Protein 6JUF (pdb70)

InterPro domains:
  IPR025248 Domain of unknown function DUF4007 [PF13182] (14-318)

Secondary structure (DSSP, 8-state):
--HHHHHB-S--STTTTPPP-HHHHHHHHHHHTT-TTTTTSTTHHHHHTS-GGGHHHHHHHHHHTTSEEEEE-S-SS---EEEEE-HHHHHHHSTTSS-TT--BHHHHHHHHHHHH--BTTB-BS-HHHHIIIII-S-SEEEHHHHHHHHHHHHHHH-SS---HHHHHHHHHHHHHHHS-GGG------PBP-GGGGG--EEEES-SS--EEEE--S--TTS-HHHHHHHHHHHHHTT-SSSEEEEHHHHHHSTTSHHHHHT--HHHHHHHHHHHHHH-TTEEEEESSS-EEEEESS-HHHHHHHHHHHHTT-GGGSTTPPPHHHHHHH-THHHHHHHHHHHH-/-HHHHHB-S--STTTTPPP-HHHHHHHHHHHTT-TTTTTSTTHHHHHTS-HHHHHHHHHHHHHTTSEEEEE--TTTTT-EEEEE-HHHHHHHSTTSS-TT--BHHHHHHHHHHHH--BTTB-BS-HHHHIIIII-S-SEEEHHHHHHHHHHHHHHH-TT---HHHHHHHHHHHHHHHS-GGGS----PBP-GGGGG--EEE----SEEEE--S--TTS-HHHHHHHHHHHHTTT-SSSEEEEHHHHHHSTTSHHHHHT--HHHHHHHHHHHHTT-TTEEEEEETTEEEEEESS-HHHHHHHHHHHHTT-GGGSTTPPPHHHHHHH-THHHHHHHHHHHT-

Structure (mmCIF, N/CA/C/O backbone):
data_6JUF
#
_entry.id   6JUF
#
_cell.length_a   57.398
_cell.length_b   81.637
_cell.length_c   148.004
_cell.angle_alpha   90.000
_cell.angle_beta   90.000
_cell.angle_gamma   90.000
#
_symmetry.space_group_name_H-M   'P 21 21 21'
#
loop_
_entity.id
_entity.type
_entity.pdbx_description
1 polymer 'SspB protein'
2 water water
#
loop_
_atom_site.group_PDB
_atom_site.id
_atom_site.type_symbol
_atom_site.label_atom_id
_atom_site.label_alt_id
_atom_site.label_comp_id
_atom_site.label_asym_id
_atom_site.label_entity_id
_atom_site.label_seq_id
_atom_site.pdbx_PDB_ins_code
_atom_site.Cartn_x
_atom_site.Cartn_y
_atom_site.Cartn_z
_atom_site.occupancy
_atom_site.B_iso_or_equiv
_atom_site.auth_seq_id
_atom_site.auth_comp_id
_atom_site.auth_asym_id
_atom_site.auth_atom_id
_atom_site.pdbx_PDB_model_num
ATOM 1 N N . SER A 1 4 ? -16.565 -8.101 -33.931 1.00 59.09 4 SER B N 1
ATOM 2 C CA . SER A 1 4 ? -17.235 -6.808 -34.278 1.00 39.48 4 SER B CA 1
ATOM 3 C C . SER A 1 4 ? -16.988 -5.846 -33.132 1.00 32.32 4 SER B C 1
ATOM 4 O O . SER A 1 4 ? -17.819 -5.698 -32.226 1.00 30.59 4 SER B O 1
ATOM 7 N N . ARG A 1 5 ? -15.833 -5.192 -33.198 1.00 31.93 5 ARG B N 1
ATOM 8 C CA . ARG A 1 5 ? -15.268 -4.456 -32.079 1.00 26.57 5 ARG B CA 1
ATOM 9 C C . ARG A 1 5 ? -16.224 -3.311 -31.705 1.00 22.38 5 ARG B C 1
ATOM 10 O O . ARG A 1 5 ? -16.487 -3.098 -30.530 1.00 24.15 5 ARG B O 1
ATOM 18 N N . LEU A 1 6 ? -16.801 -2.648 -32.700 1.00 20.73 6 LEU B N 1
ATOM 19 C CA . LEU A 1 6 ? -17.561 -1.440 -32.387 1.00 18.34 6 LEU B CA 1
ATOM 20 C C . LEU A 1 6 ? -18.852 -1.787 -31.646 1.00 19.75 6 LEU B C 1
ATOM 21 O O . LEU A 1 6 ? -19.197 -1.130 -30.635 1.00 16.96 6 LEU B O 1
ATOM 26 N N . ALA A 1 7 ? -19.563 -2.829 -32.123 1.00 21.58 7 ALA B N 1
ATOM 27 C CA . ALA A 1 7 ? -20.820 -3.219 -31.512 1.00 23.97 7 ALA B CA 1
ATOM 28 C C . ALA A 1 7 ? -20.608 -3.642 -30.059 1.00 23.88 7 ALA B C 1
ATOM 29 O O . ALA A 1 7 ? -21.426 -3.385 -29.181 1.00 24.65 7 ALA B O 1
ATOM 31 N N . GLU A 1 8 ? -19.505 -4.323 -29.823 1.00 21.98 8 GLU B N 1
ATOM 32 C CA . GLU A 1 8 ? -19.117 -4.779 -28.496 1.00 21.43 8 GLU B CA 1
ATOM 33 C C . GLU A 1 8 ? -18.875 -3.568 -27.559 1.00 20.24 8 GLU B C 1
ATOM 34 O O . GLU A 1 8 ? -19.216 -3.583 -26.364 1.00 21.27 8 GLU B O 1
ATOM 40 N N . ALA A 1 9 ? -18.317 -2.513 -28.129 1.00 18.57 9 ALA B N 1
ATOM 41 C CA . ALA A 1 9 ? -17.846 -1.407 -27.339 1.00 15.31 9 ALA B CA 1
ATOM 42 C C . ALA A 1 9 ? -18.936 -0.349 -27.080 1.00 11.93 9 ALA B C 1
ATOM 43 O O . ALA A 1 9 ? -18.912 0.293 -26.052 1.00 14.67 9 ALA B O 1
ATOM 45 N N . ALA A 1 10 ? -19.834 -0.131 -28.045 1.00 12.28 10 ALA B N 1
ATOM 46 C CA . ALA A 1 10 ? -20.670 1.104 -28.073 1.00 13.06 10 ALA B CA 1
ATOM 47 C C . ALA A 1 10 ? -22.104 0.821 -28.502 1.00 13.66 10 ALA B C 1
ATOM 48 O O . ALA A 1 10 ? -22.356 -0.126 -29.223 1.00 14.98 10 ALA B O 1
ATOM 50 N N . HIS A 1 11 ? -23.010 1.646 -28.006 1.00 12.38 11 HIS B N 1
ATOM 51 C CA . HIS A 1 11 ? -24.402 1.772 -28.482 1.00 14.41 11 HIS B CA 1
ATOM 52 C C . HIS A 1 11 ? -24.436 2.424 -29.806 1.00 13.67 11 HIS B C 1
ATOM 53 O O . HIS A 1 11 ? -23.526 3.221 -30.129 1.00 15.17 11 HIS B O 1
ATOM 60 N N . SER A 1 12 ? -25.499 2.173 -30.570 1.00 12.21 12 SER B N 1
ATOM 61 C CA . SER A 1 12 ? -25.708 2.805 -31.852 1.00 12.87 12 SER B CA 1
ATOM 62 C C . SER A 1 12 ? -26.275 4.224 -31.634 1.00 15.98 12 SER B C 1
ATOM 63 O O . SER A 1 12 ? -27.483 4.431 -31.691 1.00 21.87 12 SER B O 1
ATOM 66 N N . SER A 1 13 ? -25.408 5.193 -31.375 1.00 12.03 13 SER B N 1
ATOM 67 C CA . SER A 1 13 ? -25.843 6.546 -31.045 1.00 8.42 13 SER B CA 1
ATOM 68 C C . SER A 1 13 ? -25.013 7.505 -31.902 1.00 9.67 13 SER B C 1
ATOM 69 O O . SER A 1 13 ? -23.816 7.560 -31.761 1.00 11.32 13 SER B O 1
ATOM 72 N N . PHE A 1 14 ? -25.665 8.215 -32.810 1.00 9.42 14 PHE B N 1
ATOM 73 C CA . PHE A 1 14 ? -24.976 9.143 -33.737 1.00 9.51 14 PHE B CA 1
ATOM 74 C C . PHE A 1 14 ? -25.722 10.470 -33.784 1.00 8.62 14 PHE B C 1
ATOM 75 O O . PHE A 1 14 ? -26.988 10.475 -33.894 1.00 10.18 14 PHE B O 1
ATOM 83 N N . ALA A 1 15 ? -24.984 11.569 -33.736 1.00 11.35 15 ALA B N 1
ATOM 84 C CA . ALA A 1 15 ? -25.515 12.945 -33.872 1.00 9.56 15 ALA B CA 1
ATOM 85 C C . ALA A 1 15 ? -26.575 13.333 -32.824 1.00 10.14 15 ALA B C 1
ATOM 86 O O . ALA A 1 15 ? -27.287 14.284 -33.026 1.00 10.59 15 ALA B O 1
ATOM 88 N N . ARG A 1 16 ? -26.628 12.625 -31.691 1.00 10.09 16 ARG B N 1
ATOM 89 C CA . ARG A 1 16 ? -27.575 12.956 -30.634 1.00 10.51 16 ARG B CA 1
ATOM 90 C C . ARG A 1 16 ? -27.146 14.206 -29.855 1.00 10.15 16 ARG B C 1
ATOM 91 O O . ARG A 1 16 ? -27.937 14.786 -29.112 1.00 11.25 16 ARG B O 1
ATOM 99 N N . HIS A 1 17 ? -25.885 14.642 -30.004 1.00 9.24 17 HIS B N 1
ATOM 100 C CA . HIS A 1 17 ? -25.430 15.976 -29.537 1.00 10.94 17 HIS B CA 1
ATOM 101 C C . HIS A 1 17 ? -25.981 17.147 -30.352 1.00 9.76 17 HIS B C 1
ATOM 102 O O . HIS A 1 17 ? -25.755 18.294 -30.046 1.00 9.83 17 HIS B O 1
ATOM 109 N N . GLU A 1 18 ? -26.753 16.817 -31.412 1.00 8.99 18 GLU B N 1
ATOM 110 C CA . GLU A 1 18 ? -27.435 17.879 -32.207 1.00 9.03 18 GLU B CA 1
ATOM 111 C C . GLU A 1 18 ? -26.459 18.878 -32.809 1.00 11.11 18 GLU B C 1
ATOM 112 O O . GLU A 1 18 ? -26.845 20.009 -33.113 1.00 11.56 18 GLU B O 1
ATOM 118 N N . THR A 1 19 ? -25.229 18.423 -33.056 1.00 9.35 19 THR B N 1
ATOM 119 C CA . THR A 1 19 ? -24.104 19.198 -33.616 1.00 10.31 19 THR B CA 1
ATOM 120 C C . THR A 1 19 ? -23.401 20.141 -32.635 1.00 9.03 19 THR B C 1
ATOM 121 O O . THR A 1 19 ? -22.498 20.873 -33.024 1.00 14.22 19 THR B O 1
ATOM 125 N N . PHE A 1 20 ? -23.768 20.038 -31.361 1.00 9.28 20 PHE B N 1
ATOM 126 C CA . PHE A 1 20 ? -23.094 20.811 -30.287 1.00 9.25 20 PHE B CA 1
ATOM 127 C C . PHE A 1 20 ? -22.009 20.019 -29.588 1.00 8.74 20 PHE B C 1
ATOM 128 O O . PHE A 1 20 ? -22.292 18.924 -29.051 1.00 8.34 20 PHE B O 1
ATOM 136 N N . ALA A 1 21 ? -20.820 20.590 -29.475 1.00 6.06 21 ALA B N 1
ATOM 137 C CA . ALA A 1 21 ? -19.746 20.002 -28.641 1.00 6.72 21 ALA B CA 1
ATOM 138 C C . ALA A 1 21 ? -20.089 20.291 -27.144 1.00 7.28 21 ALA B C 1
ATOM 139 O O . ALA A 1 21 ? -20.941 21.165 -26.849 1.00 8.78 21 ALA B O 1
ATOM 141 N N . PRO A 1 22 ? -19.434 19.578 -26.215 1.00 7.12 22 PRO B N 1
ATOM 142 C CA . PRO A 1 22 ? -19.707 19.812 -24.800 1.00 9.14 22 PRO B CA 1
ATOM 143 C C . PRO A 1 22 ? -19.446 21.238 -24.332 1.00 8.39 22 PRO B C 1
ATOM 144 O O . PRO A 1 22 ? -18.506 21.907 -24.863 1.00 9.66 22 PRO B O 1
ATOM 148 N N . ARG A 1 23 ? -20.245 21.710 -23.370 1.00 8.04 23 ARG B N 1
ATOM 149 C CA . ARG A 1 23 ? -20.011 22.968 -22.659 1.00 8.15 23 ARG B CA 1
ATOM 150 C C . ARG A 1 23 ? -19.937 22.699 -21.182 1.00 7.83 23 ARG B C 1
ATOM 151 O O . ARG A 1 23 ? -20.730 21.883 -20.700 1.00 9.63 23 ARG B O 1
ATOM 159 N N . PHE A 1 24 ? -19.086 23.426 -20.457 1.00 9.98 24 PHE B N 1
ATOM 160 C CA . PHE A 1 24 ? -19.054 23.243 -19.006 1.00 10.07 24 PHE B CA 1
ATOM 161 C C . PHE A 1 24 ? -20.431 23.548 -18.382 1.00 9.36 24 PHE B C 1
ATOM 162 O O . PHE A 1 24 ? -20.941 22.733 -17.580 1.00 10.06 24 PHE B O 1
ATOM 170 N N . GLY A 1 25 ? -21.066 24.662 -18.783 1.00 10.97 25 GLY B N 1
ATOM 171 C CA . GLY A 1 25 ? -22.343 25.064 -18.100 1.00 9.82 25 GLY B CA 1
ATOM 172 C C . GLY A 1 25 ? -23.425 23.991 -18.267 1.00 10.87 25 GLY B C 1
ATOM 173 O O . GLY A 1 25 ? -24.237 23.729 -17.389 1.00 11.77 25 GLY B O 1
ATOM 174 N N . TRP A 1 26 ? -23.378 23.292 -19.391 1.00 10.75 26 TRP B N 1
ATOM 175 C CA . TRP A 1 26 ? -24.295 22.165 -19.607 1.00 10.08 26 TRP B CA 1
ATOM 176 C C . TRP A 1 26 ? -24.067 21.035 -18.675 1.00 11.48 26 TRP B C 1
ATOM 177 O O . TRP A 1 26 ? -25.049 20.427 -18.199 1.00 13.14 26 TRP B O 1
ATOM 188 N N . LEU A 1 27 ? -22.792 20.649 -18.442 1.00 11.40 27 LEU B N 1
ATOM 189 C CA . LEU A 1 27 ? -22.509 19.550 -17.533 1.00 13.31 27 LEU B CA 1
ATOM 190 C C . LEU A 1 27 ? -22.963 19.870 -16.103 1.00 10.97 27 LEU B C 1
ATOM 191 O O . LEU A 1 27 ? -23.586 19.022 -15.435 1.00 10.24 27 LEU B O 1
ATOM 196 N N . HIS A 1 28 ? -22.645 21.100 -15.695 1.00 10.93 28 HIS B N 1
ATOM 197 C CA . HIS A 1 28 ? -22.976 21.659 -14.345 1.00 11.75 28 HIS B CA 1
ATOM 198 C C . HIS A 1 28 ? -24.460 21.706 -14.089 1.00 14.26 28 HIS B C 1
ATOM 199 O O . HIS A 1 28 ? -24.980 21.078 -13.136 1.00 13.03 28 HIS B O 1
ATOM 206 N N . LYS A 1 29 ? -25.161 22.368 -14.995 1.00 11.62 29 LYS B N 1
ATOM 207 C CA . LYS A 1 29 ? -26.633 22.519 -14.874 1.00 13.93 29 LYS B CA 1
ATOM 208 C C . LYS A 1 29 ? -27.392 21.204 -14.992 1.00 14.35 29 LYS B C 1
ATOM 209 O O . LYS A 1 29 ? -28.389 20.976 -14.249 1.00 14.80 29 LYS B O 1
ATOM 215 N N . ALA A 1 30 ? -26.940 20.295 -15.871 1.00 15.56 30 ALA B N 1
ATOM 216 C CA . ALA A 1 30 ? -27.573 18.971 -15.898 1.00 14.31 30 ALA B CA 1
ATOM 217 C C . ALA A 1 30 ? -27.486 18.263 -14.574 1.00 15.35 30 ALA B C 1
ATOM 218 O O . ALA A 1 30 ? -28.502 17.702 -14.124 1.00 16.11 30 ALA B O 1
ATOM 220 N N . TYR A 1 31 ? -26.298 18.260 -13.922 1.00 15.19 31 TYR B N 1
ATOM 221 C CA . TYR A 1 31 ? -26.161 17.533 -12.689 1.00 15.79 31 TYR B CA 1
ATOM 222 C C . TYR A 1 31 ? -27.070 18.140 -11.651 1.00 15.13 31 TYR B C 1
ATOM 223 O O . TYR A 1 31 ? -27.761 17.418 -10.911 1.00 15.17 31 TYR B O 1
ATOM 232 N N . MET A 1 32 ? -27.040 19.474 -11.574 1.00 14.33 32 MET B N 1
ATOM 233 C CA . MET A 1 32 ? -27.734 20.216 -10.518 1.00 16.88 32 MET B CA 1
ATOM 234 C C . MET A 1 32 ? -29.249 19.976 -10.574 1.00 18.95 32 MET B C 1
ATOM 235 O O . MET A 1 32 ? -29.929 19.779 -9.543 1.00 20.41 32 MET B O 1
ATOM 240 N N . GLN A 1 33 ? -29.746 19.904 -11.785 1.00 14.76 33 GLN B N 1
ATOM 241 C CA . GLN A 1 33 ? -31.186 19.626 -11.964 1.00 17.71 33 GLN B CA 1
ATOM 242 C C . GLN A 1 33 ? -31.633 18.189 -11.872 1.00 18.03 33 GLN B C 1
ATOM 243 O O . GLN A 1 33 ? -32.694 17.901 -11.273 1.00 22.48 33 GLN B O 1
ATOM 249 N N . VAL A 1 34 ? -30.841 17.275 -12.441 1.00 15.95 34 VAL B N 1
ATOM 250 C CA . VAL A 1 34 ? -31.245 15.875 -12.460 1.00 13.04 34 VAL B CA 1
ATOM 251 C C . VAL A 1 34 ? -31.186 15.237 -11.065 1.00 15.43 34 VAL B C 1
ATOM 252 O O . VAL A 1 34 ? -31.839 14.225 -10.798 1.00 16.09 34 VAL B O 1
ATOM 256 N N . GLN A 1 35 ? -30.399 15.786 -10.161 1.00 15.89 35 GLN B N 1
ATOM 257 C CA . GLN A 1 35 ? -30.237 15.155 -8.844 1.00 17.60 35 GLN B CA 1
ATOM 258 C C . GLN A 1 35 ? -31.592 14.965 -8.126 1.00 18.12 35 GLN B C 1
ATOM 259 O O . GLN A 1 35 ? -31.857 13.911 -7.533 1.00 18.10 35 GLN B O 1
ATOM 265 N N . SER A 1 36 ? -32.451 15.987 -8.209 1.00 16.62 36 SER B N 1
ATOM 266 C CA . SER A 1 36 ? -33.787 15.916 -7.578 1.00 21.13 36 SER B CA 1
ATOM 267 C C . SER A 1 36 ? -34.941 15.680 -8.569 1.00 18.47 36 SER B C 1
ATOM 268 O O . SER A 1 36 ? -36.076 15.408 -8.143 1.00 24.33 36 SER B O 1
ATOM 271 N N . ASN A 1 37 ? -34.664 15.775 -9.875 1.00 15.56 37 ASN B N 1
ATOM 272 C CA . ASN A 1 37 ? -35.716 15.728 -10.858 1.00 15.43 37 ASN B CA 1
ATOM 273 C C . ASN A 1 37 ? -35.386 14.837 -12.065 1.00 14.62 37 ASN B C 1
ATOM 274 O O . ASN A 1 37 ? -34.686 15.274 -12.998 1.00 13.82 37 ASN B O 1
ATOM 279 N N . PRO A 1 38 ? -35.845 13.565 -12.043 1.00 14.60 38 PRO B N 1
ATOM 280 C CA . PRO A 1 38 ? -35.523 12.623 -13.158 1.00 14.32 38 PRO B CA 1
ATOM 281 C C . PRO A 1 38 ? -36.160 13.078 -14.490 1.00 13.50 38 PRO B C 1
ATOM 282 O O . PRO A 1 38 ? -35.832 12.574 -15.555 1.00 17.70 38 PRO B O 1
ATOM 286 N N . GLU A 1 39 ? -37.114 13.996 -14.402 1.00 15.93 39 GLU B N 1
ATOM 287 C CA . GLU A 1 39 ? -37.799 14.546 -15.567 1.00 15.70 39 GLU B CA 1
ATOM 288 C C . GLU A 1 39 ? -37.213 15.859 -16.067 1.00 14.51 39 GLU B C 1
ATOM 289 O O . GLU A 1 39 ? -37.835 16.530 -16.910 1.00 15.31 39 GLU B O 1
ATOM 295 N N . ALA A 1 40 ? -36.067 16.292 -15.529 1.00 14.63 40 ALA B N 1
ATOM 296 C CA . ALA A 1 40 ? -35.449 17.559 -15.884 1.00 16.89 40 ALA B CA 1
ATOM 297 C C . ALA A 1 40 ? -35.323 17.804 -17.407 1.00 15.55 40 ALA B C 1
ATOM 298 O O . ALA A 1 40 ? -35.466 18.942 -17.873 1.00 18.34 40 ALA B O 1
ATOM 300 N N . PHE A 1 41 ? -35.029 16.779 -18.197 1.00 15.59 41 PHE B N 1
ATOM 301 C CA . PHE A 1 41 ? -34.802 17.019 -19.639 1.00 13.70 41 PHE B CA 1
ATOM 302 C C . PHE A 1 41 ? -36.094 16.808 -20.433 1.00 17.11 41 PHE B C 1
ATOM 303 O O . PHE A 1 41 ? -36.190 17.231 -21.561 1.00 17.12 41 PHE B O 1
ATOM 311 N N . LEU A 1 42 ? -37.083 16.140 -19.843 1.00 17.12 42 LEU B N 1
ATOM 312 C CA . LEU A 1 42 ? -38.316 15.808 -20.563 1.00 17.89 42 LEU B CA 1
ATOM 313 C C . LEU A 1 42 ? -39.403 16.883 -20.329 1.00 19.65 42 LEU B C 1
ATOM 314 O O . LEU A 1 42 ? -40.408 16.934 -21.056 1.00 23.04 42 LEU B O 1
ATOM 319 N N . ALA A 1 43 ? -39.238 17.704 -19.300 1.00 17.64 43 ALA B N 1
ATOM 320 C CA . ALA A 1 43 ? -40.307 18.628 -18.865 1.00 18.13 43 ALA B CA 1
ATOM 321 C C . ALA A 1 43 ? -40.681 19.625 -19.971 1.00 22.17 43 ALA B C 1
ATOM 322 O O . ALA A 1 43 ? -39.841 20.005 -20.797 1.00 17.30 43 ALA B O 1
ATOM 324 N N . ASP A 1 44 ? -41.956 20.001 -20.014 1.00 25.99 44 ASP B N 1
ATOM 325 C CA . ASP A 1 44 ? -42.445 21.052 -20.925 1.00 26.87 44 ASP B CA 1
ATOM 326 C C . ASP A 1 44 ? -41.607 22.322 -20.941 1.00 26.73 44 ASP B C 1
ATOM 327 O O . ASP A 1 44 ? -41.356 22.868 -22.020 1.00 34.45 44 ASP B O 1
ATOM 332 N N . ASP A 1 45 ? -41.167 22.800 -19.787 1.00 22.31 45 ASP B N 1
ATOM 333 C CA . ASP A 1 45 ? -40.371 24.014 -19.794 1.00 22.89 45 ASP B CA 1
ATOM 334 C C . ASP A 1 45 ? -38.938 23.732 -19.350 1.00 20.01 45 ASP B C 1
ATOM 335 O O . ASP A 1 45 ? -38.318 24.541 -18.649 1.00 21.82 45 ASP B O 1
ATOM 340 N N . ALA A 1 46 ? -38.403 22.611 -19.841 1.00 18.64 46 ALA B N 1
ATOM 341 C CA . ALA A 1 46 ? -37.007 22.284 -19.671 1.00 16.65 46 ALA B CA 1
ATOM 342 C C . ALA A 1 46 ? -36.094 23.381 -20.253 1.00 17.08 46 ALA B C 1
ATOM 343 O O . ALA A 1 46 ? -35.099 23.764 -19.638 1.00 17.92 46 ALA B O 1
ATOM 345 N N . PRO A 1 47 ? -36.414 23.883 -21.445 1.00 15.61 47 PRO B N 1
ATOM 346 C CA . PRO A 1 47 ? -35.570 24.961 -21.973 1.00 17.20 47 PRO B CA 1
ATOM 347 C C . PRO A 1 47 ? -35.411 26.146 -21.010 1.00 19.47 47 PRO B C 1
ATOM 348 O O . PRO A 1 47 ? -34.257 26.580 -20.751 1.00 19.61 47 PRO B O 1
ATOM 352 N N . VAL A 1 48 ? -36.515 26.661 -20.452 1.00 19.94 48 VAL B N 1
ATOM 353 C CA . VAL A 1 48 ? -36.402 27.781 -19.519 1.00 23.39 48 VAL B CA 1
ATOM 354 C C . VAL A 1 48 ? -35.737 27.363 -18.205 1.00 20.63 48 VAL B C 1
ATOM 355 O O . VAL A 1 48 ? -34.910 28.120 -17.671 1.00 27.85 48 VAL B O 1
ATOM 359 N N . GLN A 1 49 ? -36.067 26.184 -17.693 1.00 21.90 49 GLN B N 1
ATOM 360 C CA . GLN A 1 49 ? -35.517 25.740 -16.409 1.00 23.33 49 GLN B CA 1
ATOM 361 C C . GLN A 1 49 ? -33.999 25.537 -16.503 1.00 22.70 49 GLN B C 1
ATOM 362 O O . GLN A 1 49 ? -33.267 25.770 -15.554 1.00 22.40 49 GLN B O 1
ATOM 368 N N . LEU A 1 50 ? -33.547 25.024 -17.638 1.00 20.76 50 LEU B N 1
ATOM 369 C CA . LEU A 1 50 ? -32.145 24.708 -17.787 1.00 17.94 50 LEU B CA 1
ATOM 370 C C . LEU A 1 50 ? -31.411 25.903 -18.380 1.00 23.63 50 LEU B C 1
ATOM 371 O O . LEU A 1 50 ? -30.152 25.946 -18.369 1.00 24.09 50 LEU B O 1
ATOM 376 N N . GLY A 1 51 ? -32.186 26.851 -18.921 1.00 19.69 51 GLY B N 1
ATOM 377 C CA . GLY A 1 51 ? -31.648 28.071 -19.496 1.00 20.20 51 GLY B CA 1
ATOM 378 C C . GLY A 1 51 ? -30.936 27.828 -20.796 1.00 20.96 51 GLY B C 1
ATOM 379 O O . GLY A 1 51 ? -29.807 28.280 -20.972 1.00 30.29 51 GLY B O 1
ATOM 380 N N . VAL A 1 52 ? -31.591 27.122 -21.717 1.00 20.63 52 VAL B N 1
ATOM 381 C CA . VAL A 1 52 ? -31.023 26.828 -23.032 1.00 18.61 52 VAL B CA 1
ATOM 382 C C . VAL A 1 52 ? -32.181 26.655 -24.057 1.00 22.82 52 VAL B C 1
ATOM 383 O O . VAL A 1 52 ? -33.328 26.527 -23.663 1.00 26.68 52 VAL B O 1
ATOM 387 N N . GLY A 1 53 ? -31.907 26.657 -25.363 1.00 20.88 53 GLY B N 1
ATOM 388 C CA . GLY A 1 53 ? -32.948 26.350 -26.382 1.00 24.64 53 GLY B CA 1
ATOM 389 C C . GLY A 1 53 ? -33.287 24.863 -26.534 1.00 23.08 53 GLY B C 1
ATOM 390 O O . GLY A 1 53 ? -32.590 24.019 -25.948 1.00 16.76 53 GLY B O 1
ATOM 391 N N . LYS A 1 54 ? -34.320 24.519 -27.331 1.00 24.03 54 LYS B N 1
ATOM 392 C CA . LYS A 1 54 ? -34.902 23.134 -27.323 1.00 23.98 54 LYS B CA 1
ATOM 393 C C . LYS A 1 54 ? -33.929 22.049 -27.743 1.00 22.67 54 LYS B C 1
ATOM 394 O O . LYS A 1 54 ? -33.843 21.000 -27.092 1.00 24.79 54 LYS B O 1
ATOM 400 N N . ASN A 1 55 ? -33.145 22.307 -28.787 1.00 23.60 55 ASN B N 1
ATOM 401 C CA . ASN A 1 55 ? -32.181 21.323 -29.229 1.00 20.85 55 ASN B CA 1
ATOM 402 C C . ASN A 1 55 ? -31.042 21.200 -28.258 1.00 21.05 55 ASN B C 1
ATOM 403 O O . ASN A 1 55 ? -30.401 20.145 -28.215 1.00 16.05 55 ASN B O 1
ATOM 408 N N . MET A 1 56 ? -30.759 22.271 -27.518 1.00 17.84 56 MET B N 1
ATOM 409 C CA . MET A 1 56 ? -29.727 22.189 -26.545 1.00 15.09 56 MET B CA 1
ATOM 410 C C . MET A 1 56 ? -30.144 21.323 -25.384 1.00 11.84 56 MET B C 1
ATOM 411 O O . MET A 1 56 ? -29.275 20.769 -24.737 1.00 12.72 56 MET B O 1
ATOM 416 N N . VAL A 1 57 ? -31.439 21.251 -25.067 1.00 11.65 57 VAL B N 1
ATOM 417 C CA . VAL A 1 57 ? -31.847 20.373 -23.967 1.00 12.48 57 VAL B CA 1
ATOM 418 C C . VAL A 1 57 ? -31.484 18.925 -24.331 1.00 10.59 57 VAL B C 1
ATOM 419 O O . VAL A 1 57 ? -31.000 18.152 -23.544 1.00 10.88 57 VAL B O 1
ATOM 423 N N . TYR A 1 58 ? -31.779 18.574 -25.578 1.00 11.63 58 TYR B N 1
ATOM 424 C CA . TYR A 1 58 ? -31.397 17.305 -26.091 1.00 12.44 58 TYR B CA 1
ATOM 425 C C . TYR A 1 58 ? -29.904 16.984 -26.036 1.00 12.81 58 TYR B C 1
ATOM 426 O O . TYR A 1 58 ? -29.488 15.888 -25.651 1.00 11.92 58 TYR B O 1
ATOM 435 N N . ALA A 1 59 ? -29.117 17.978 -26.425 1.00 12.02 59 ALA B N 1
ATOM 436 C CA . ALA A 1 59 ? -27.672 17.804 -26.461 1.00 10.18 59 ALA B CA 1
ATOM 437 C C . ALA A 1 59 ? -27.127 17.685 -25.039 1.00 10.36 59 ALA B C 1
ATOM 438 O O . ALA A 1 59 ? -26.271 16.852 -24.772 1.00 10.86 59 ALA B O 1
ATOM 440 N N . MET A 1 60 ? -27.678 18.494 -24.111 1.00 11.94 60 MET B N 1
ATOM 441 C CA . MET A 1 60 ? -27.308 18.469 -22.698 1.00 11.56 60 MET B CA 1
ATOM 442 C C . MET A 1 60 ? -27.580 17.077 -22.108 1.00 11.24 60 MET B C 1
ATOM 443 O O . MET A 1 60 ? -26.772 16.523 -21.384 1.00 11.71 60 MET B O 1
ATOM 448 N N . ARG A 1 61 ? -28.753 16.531 -22.420 1.00 9.93 61 ARG B N 1
ATOM 449 C CA . ARG A 1 61 ? -29.170 15.209 -21.952 1.00 10.99 61 ARG B CA 1
ATOM 450 C C . ARG A 1 61 ? -28.237 14.105 -22.499 1.00 10.63 61 ARG B C 1
ATOM 451 O O . ARG A 1 61 ? -27.800 13.187 -21.766 1.00 9.74 61 ARG B O 1
ATOM 459 N N . TYR A 1 62 ? -27.901 14.247 -23.778 1.00 9.58 62 TYR B N 1
ATOM 460 C CA . TYR A 1 62 ? -26.988 13.304 -24.429 1.00 9.17 62 TYR B CA 1
ATOM 461 C C . TYR A 1 62 ? -25.591 13.363 -23.785 1.00 8.06 62 TYR B C 1
ATOM 462 O O . TYR A 1 62 ? -25.058 12.296 -23.436 1.00 9.97 62 TYR B O 1
ATOM 471 N N . TRP A 1 63 ? -24.987 14.572 -23.681 1.00 8.48 63 TRP B N 1
ATOM 472 C CA . TRP A 1 63 ? -23.689 14.692 -23.085 1.00 8.40 63 TRP B CA 1
ATOM 473 C C . TRP A 1 63 ? -23.618 14.165 -21.688 1.00 8.25 63 TRP B C 1
ATOM 474 O O . TRP A 1 63 ? -22.629 13.528 -21.341 1.00 9.28 63 TRP B O 1
ATOM 485 N N . SER A 1 64 ? -24.676 14.335 -20.882 1.00 9.45 64 SER B N 1
ATOM 486 C CA . SER A 1 64 ? -24.563 13.756 -19.550 1.00 11.42 64 SER B CA 1
ATOM 487 C C . SER A 1 64 ? -24.590 12.240 -19.572 1.00 10.86 64 SER B C 1
ATOM 488 O O . SER A 1 64 ? -23.857 11.612 -18.819 1.00 12.41 64 SER B O 1
ATOM 491 N N . ARG A 1 65 ? -25.384 11.648 -20.483 1.00 10.23 65 ARG B N 1
ATOM 492 C CA . ARG A 1 65 ? -25.385 10.182 -20.641 1.00 10.96 65 ARG B CA 1
ATOM 493 C C . ARG A 1 65 ? -24.040 9.673 -21.192 1.00 8.88 65 ARG B C 1
ATOM 494 O O . ARG A 1 65 ? -23.416 8.732 -20.632 1.00 10.60 65 ARG B O 1
ATOM 502 N N . ALA A 1 66 ? -23.521 10.394 -22.194 1.00 9.13 66 ALA B N 1
ATOM 503 C CA . ALA A 1 66 ? -22.242 10.008 -22.850 1.00 9.60 66 ALA B CA 1
ATOM 504 C C . ALA A 1 66 ? -20.996 10.077 -21.927 1.00 7.85 66 ALA B C 1
ATOM 505 O O . ALA A 1 66 ? -20.128 9.218 -21.993 1.00 7.33 66 ALA B O 1
ATOM 507 N N . PHE A 1 67 ? -20.955 11.076 -21.065 1.00 8.19 67 PHE B N 1
ATOM 508 C CA . PHE A 1 67 ? -19.860 11.226 -20.093 1.00 7.97 67 PHE B CA 1
ATOM 509 C C . PHE A 1 67 ? -20.079 10.355 -18.846 1.00 8.13 67 PHE B C 1
ATOM 510 O O . PHE A 1 67 ? -19.321 10.429 -17.916 1.00 8.76 67 PHE B O 1
ATOM 518 N N . LYS A 1 68 ? -21.091 9.482 -18.919 1.00 7.46 68 LYS B N 1
ATOM 519 C CA . LYS A 1 68 ? -21.445 8.580 -17.806 1.00 8.94 68 LYS B CA 1
ATOM 520 C C . LYS A 1 68 ? -21.796 9.319 -16.537 1.00 8.87 68 LYS B C 1
ATOM 521 O O . LYS A 1 68 ? -21.527 8.859 -15.408 1.00 11.70 68 LYS B O 1
ATOM 527 N N . LEU A 1 69 ? -22.428 10.466 -16.724 1.00 8.58 69 LEU B N 1
ATOM 528 C CA . LEU A 1 69 ? -22.865 11.324 -15.595 1.00 8.64 69 LEU B CA 1
ATOM 529 C C . LEU A 1 69 ? -24.320 11.085 -15.229 1.00 9.07 69 LEU B C 1
ATOM 530 O O . LEU A 1 69 ? -24.784 11.454 -14.152 1.00 11.31 69 LEU B O 1
ATOM 535 N N . THR A 1 70 ? -25.040 10.455 -16.146 1.00 9.92 70 THR B N 1
ATOM 536 C CA . THR A 1 70 ? -26.415 9.985 -15.930 1.00 10.70 70 THR B CA 1
ATOM 537 C C . THR A 1 70 ? -26.572 8.635 -16.580 1.00 10.29 70 THR B C 1
ATOM 538 O O . THR A 1 70 ? -25.785 8.206 -17.470 1.00 9.99 70 THR B O 1
ATOM 542 N N . ARG A 1 71 ? -27.580 7.901 -16.096 1.00 10.68 71 ARG B N 1
ATOM 543 C CA . ARG A 1 71 ? -28.105 6.738 -16.827 1.00 11.90 71 ARG B CA 1
ATOM 544 C C . ARG A 1 71 ? -29.567 7.006 -17.071 1.00 12.23 71 ARG B C 1
ATOM 545 O O . ARG A 1 71 ? -30.207 7.755 -16.323 1.00 12.33 71 ARG B O 1
ATOM 553 N N . GLU A 1 72 ? -30.121 6.386 -18.106 1.00 14.96 72 GLU B N 1
ATOM 554 C CA . GLU A 1 72 ? -31.543 6.545 -18.428 1.00 13.70 72 GLU B CA 1
ATOM 555 C C . GLU A 1 72 ? -32.282 5.207 -18.302 1.00 13.28 72 GLU B C 1
ATOM 556 O O . GLU A 1 72 ? -31.736 4.158 -18.605 1.00 14.96 72 GLU B O 1
ATOM 562 N N . HIS A 1 73 ? -33.495 5.259 -17.757 1.00 13.53 73 HIS B N 1
ATOM 563 C CA . HIS A 1 73 ? -34.334 4.085 -17.595 1.00 14.51 73 HIS B CA 1
ATOM 564 C C . HIS A 1 73 ? -35.791 4.460 -17.630 1.00 16.24 73 HIS B C 1
ATOM 565 O O . HIS A 1 73 ? -36.190 5.609 -17.374 1.00 13.43 73 HIS B O 1
ATOM 572 N N . TYR A 1 74 ? -36.633 3.487 -17.971 1.00 19.49 74 TYR B N 1
ATOM 573 C CA . TYR A 1 74 ? -38.074 3.688 -17.939 1.00 19.33 74 TYR B CA 1
ATOM 574 C C . TYR A 1 74 ? -38.598 4.244 -16.625 1.00 16.29 74 TYR B C 1
ATOM 575 O O . TYR A 1 74 ? -38.250 3.785 -15.548 1.00 22.35 74 TYR B O 1
ATOM 584 N N . GLY A 1 75 ? -39.492 5.218 -16.775 1.00 17.57 75 GLY B N 1
ATOM 585 C CA . GLY A 1 75 ? -40.312 5.730 -15.663 1.00 18.31 75 GLY B CA 1
ATOM 586 C C . GLY A 1 75 ? -41.348 4.709 -15.205 1.00 19.32 75 GLY B C 1
ATOM 587 O O . GLY A 1 75 ? -41.550 3.677 -15.844 1.00 20.09 75 GLY B O 1
ATOM 588 N N . ASP A 1 76 ? -42.008 4.970 -14.085 1.00 19.06 76 ASP B N 1
ATOM 589 C CA . ASP A 1 76 ? -42.990 4.012 -13.594 1.00 19.17 76 ASP B CA 1
ATOM 590 C C . ASP A 1 76 ? -44.239 4.267 -14.386 1.00 20.51 76 ASP B C 1
A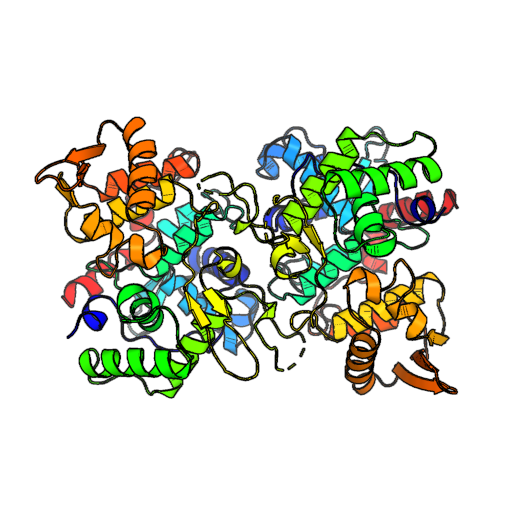TOM 591 O O . ASP A 1 76 ? -44.218 5.047 -15.331 1.00 19.18 76 ASP B O 1
ATOM 596 N N . ASP A 1 77 ? -45.356 3.657 -14.048 1.00 20.63 77 ASP B N 1
ATOM 597 C CA . ASP A 1 77 ? -46.451 3.921 -14.969 1.00 23.52 77 ASP B CA 1
ATOM 598 C C . ASP A 1 77 ? -47.220 5.175 -14.974 1.00 22.88 77 ASP B C 1
ATOM 599 O O . ASP A 1 77 ? -47.891 5.477 -15.979 1.00 30.13 77 ASP B O 1
ATOM 604 N N . THR A 1 78 ? -47.187 5.888 -13.884 1.00 21.53 78 THR B N 1
ATOM 605 C CA . THR A 1 78 ? -47.815 7.167 -13.927 1.00 23.58 78 THR B CA 1
ATOM 606 C C . THR A 1 78 ? -47.131 7.757 -15.174 1.00 29.65 78 THR B C 1
ATOM 607 O O . THR A 1 78 ? -47.817 8.111 -16.124 1.00 45.54 78 THR B O 1
ATOM 611 N N . ASN A 1 79 ? -45.807 7.615 -15.276 1.00 24.49 79 ASN B N 1
ATOM 612 C CA . ASN A 1 79 ? -44.964 8.216 -16.311 1.00 25.77 79 ASN B CA 1
ATOM 613 C C . ASN A 1 79 ? -44.846 7.526 -17.672 1.00 28.47 79 ASN B C 1
ATOM 614 O O . ASN A 1 79 ? -43.875 7.819 -18.412 1.00 32.61 79 ASN B O 1
ATOM 619 N N . SER A 1 80 ? -45.808 6.671 -18.032 1.00 30.31 80 SER B N 1
ATOM 620 C CA . SER A 1 80 ? -45.778 5.917 -19.314 1.00 28.48 80 SER B CA 1
ATOM 621 C C . SER A 1 80 ? -44.396 5.375 -19.711 1.00 29.87 80 SER B C 1
ATOM 622 O O . SER A 1 80 ? -44.068 5.247 -20.886 1.00 35.22 80 SER B O 1
ATOM 625 N N . ARG A 1 81 ? -43.575 5.088 -18.721 1.00 30.26 81 ARG B N 1
ATOM 626 C CA . ARG A 1 81 ? -42.277 4.483 -19.029 1.00 30.26 81 ARG B CA 1
ATOM 627 C C . ARG A 1 81 ? -41.401 5.350 -19.989 1.00 24.59 81 ARG B C 1
ATOM 628 O O . ARG A 1 81 ? -40.637 4.840 -20.847 1.00 29.18 81 ARG B O 1
ATOM 636 N N . ALA A 1 82 ? -41.523 6.659 -19.819 1.00 24.43 82 ALA B N 1
ATOM 637 C CA . ALA A 1 82 ? -40.695 7.661 -20.516 1.00 19.73 82 ALA B CA 1
ATOM 638 C C . ALA A 1 82 ? -39.290 7.422 -20.001 1.00 20.07 82 ALA B C 1
ATOM 639 O O . ALA A 1 82 ? -39.126 6.856 -18.906 1.00 21.71 82 ALA B O 1
ATOM 641 N N . MET A 1 83 ? -38.296 7.803 -20.784 1.00 20.81 83 MET B N 1
ATOM 642 C CA . MET A 1 83 ? -36.874 7.520 -20.449 1.00 20.29 83 MET B CA 1
ATOM 643 C C . MET A 1 83 ? -36.395 8.644 -19.534 1.00 17.36 83 MET B C 1
ATOM 644 O O . MET A 1 83 ? -35.989 9.722 -20.013 1.00 21.14 83 MET B O 1
ATOM 649 N N . LEU A 1 84 ? -36.481 8.408 -18.241 1.00 13.85 84 LEU B N 1
ATOM 650 C CA . LEU A 1 84 ? -36.045 9.379 -17.216 1.00 13.10 84 LEU B CA 1
ATOM 651 C C . LEU A 1 84 ? -34.513 9.247 -17.037 1.00 12.31 84 LEU B C 1
ATOM 652 O O . LEU A 1 84 ? -33.943 8.244 -17.404 1.00 16.11 84 LEU B O 1
ATOM 657 N N . SER A 1 85 ? -33.886 10.317 -16.495 1.00 13.35 85 SER B N 1
ATOM 658 C CA . SER A 1 85 ? -32.453 10.391 -16.257 1.00 11.14 85 SER B CA 1
ATOM 659 C C . SER A 1 85 ? -32.140 10.366 -14.763 1.00 11.23 85 SER B C 1
ATOM 660 O O . SER A 1 85 ? -32.875 10.997 -13.955 1.00 11.47 85 SER B O 1
ATOM 663 N N . TYR A 1 86 ? -31.082 9.677 -14.391 1.00 13.90 86 TYR B N 1
ATOM 664 C CA . TYR A 1 86 ? -30.658 9.591 -12.991 1.00 11.42 86 TYR B CA 1
ATOM 665 C C . TYR A 1 86 ? -29.169 9.837 -12.962 1.00 10.82 86 TYR B C 1
ATOM 666 O O . TYR A 1 86 ? -28.456 9.273 -13.807 1.00 10.88 86 TYR B O 1
ATOM 675 N N . PRO A 1 87 ? -28.677 10.675 -11.997 1.00 9.79 87 PRO B N 1
ATOM 676 C CA . PRO A 1 87 ? -27.237 10.921 -11.903 1.00 10.92 87 PRO B CA 1
ATOM 677 C C . PRO A 1 87 ? -26.491 9.662 -11.469 1.00 10.66 87 PRO B C 1
ATOM 678 O O . PRO A 1 87 ? -27.003 8.888 -10.615 1.00 10.85 87 PRO B O 1
ATOM 682 N N . THR A 1 88 ? -25.284 9.453 -11.991 1.00 9.91 88 THR B N 1
ATOM 683 C CA . THR A 1 88 ? -24.462 8.312 -11.556 1.00 8.62 88 THR B CA 1
ATOM 684 C C . THR A 1 88 ? -23.685 8.705 -10.310 1.00 8.51 88 THR B C 1
ATOM 685 O O . THR A 1 88 ? -23.573 9.918 -10.007 1.00 8.01 88 THR B O 1
ATOM 689 N N . TRP A 1 89 ? -23.155 7.699 -9.589 1.00 7.71 89 TRP B N 1
ATOM 690 C CA . TRP A 1 89 ? -22.308 7.990 -8.420 1.00 8.74 89 TRP B CA 1
ATOM 691 C C . TRP A 1 89 ? -21.077 8.802 -8.862 1.00 9.60 89 TRP B C 1
ATOM 692 O O . TRP A 1 89 ? -20.600 9.667 -8.123 1.00 9.04 89 TRP B O 1
ATOM 703 N N . GLU A 1 90 ? -20.563 8.511 -10.069 1.00 10.24 90 GLU B N 1
ATOM 704 C CA . GLU A 1 90 ? -19.393 9.232 -10.574 1.00 9.33 90 GLU B CA 1
ATOM 705 C C . GLU A 1 90 ? -19.682 10.729 -10.712 1.00 9.25 90 GLU B C 1
ATOM 706 O O . GLU A 1 90 ? -18.814 11.585 -10.448 1.00 10.43 90 GLU B O 1
ATOM 712 N N . ALA A 1 91 ? -20.902 11.051 -11.141 1.00 8.14 91 ALA B N 1
ATOM 713 C CA . ALA A 1 91 ? -21.340 12.513 -11.205 1.00 8.39 91 ALA B CA 1
ATOM 714 C C . ALA A 1 91 ? -21.362 13.131 -9.838 1.00 8.50 91 ALA B C 1
ATOM 715 O O . ALA A 1 91 ? -20.860 14.266 -9.644 1.00 8.76 91 ALA B O 1
ATOM 717 N N . ARG A 1 92 ? -21.902 12.406 -8.861 1.00 7.92 92 ARG B N 1
ATOM 718 C CA . ARG A 1 92 ? -21.888 12.884 -7.491 1.00 7.57 92 ARG B CA 1
ATOM 719 C C . ARG A 1 92 ? -20.469 13.107 -6.986 1.00 7.37 92 ARG B C 1
ATOM 720 O O . ARG A 1 92 ? -20.196 14.126 -6.337 1.00 9.12 92 ARG B O 1
ATOM 728 N N . TRP A 1 93 ? -19.564 12.215 -7.340 1.00 9.88 93 TRP B N 1
ATOM 729 C CA . TRP A 1 93 ? -18.181 12.303 -6.911 1.00 10.63 93 TRP B CA 1
ATOM 730 C C . TRP A 1 93 ? -17.486 13.505 -7.564 1.00 9.51 93 TRP B C 1
ATOM 731 O O . TRP A 1 93 ? -16.729 14.251 -6.906 1.00 10.10 93 TRP B O 1
ATOM 742 N N . LEU A 1 94 ? -17.758 13.726 -8.866 1.00 8.35 94 LEU B N 1
ATOM 743 C CA . LEU A 1 94 ? -16.976 14.716 -9.624 1.00 8.76 94 LEU B CA 1
ATOM 744 C C . LEU A 1 94 ? -17.566 16.141 -9.561 1.00 8.10 94 LEU B C 1
ATOM 745 O O . LEU A 1 94 ? -16.853 17.172 -9.353 1.00 8.88 94 LEU B O 1
ATOM 750 N N . LEU A 1 95 ? -18.877 16.216 -9.781 1.00 8.34 95 LEU B N 1
ATOM 751 C CA . LEU A 1 95 ? -19.532 17.499 -10.094 1.00 9.63 95 LEU B CA 1
ATOM 752 C C . LEU A 1 95 ? -20.286 18.161 -8.980 1.00 9.88 95 LEU B C 1
ATOM 753 O O . LEU A 1 95 ? -20.705 19.296 -9.147 1.00 9.79 95 LEU B O 1
ATOM 758 N N . ASP A 1 96 ? -20.549 17.455 -7.881 1.00 11.36 96 ASP B N 1
ATOM 759 C CA . ASP A 1 96 ? -21.267 18.070 -6.783 1.00 13.39 96 ASP B CA 1
ATOM 760 C C . ASP A 1 96 ? -20.454 19.241 -6.227 1.00 11.34 96 ASP B C 1
ATOM 761 O O . ASP A 1 96 ? -19.205 19.306 -6.339 1.00 11.36 96 ASP B O 1
ATOM 766 N N . GLU A 1 97 ? -21.149 20.176 -5.624 1.00 13.64 97 GLU B N 1
ATOM 767 C CA . GLU A 1 97 ? -20.421 21.341 -5.062 1.00 13.79 97 GLU B CA 1
ATOM 768 C C . GLU A 1 97 ? -19.338 20.890 -4.040 1.00 16.38 97 GLU B C 1
ATOM 769 O O . GLU A 1 97 ? -18.294 21.528 -3.950 1.00 17.46 97 GLU B O 1
ATOM 775 N N . ASP A 1 98 ? -19.575 19.762 -3.368 1.00 16.96 98 ASP B N 1
ATOM 776 C CA A ASP A 1 98 ? -18.568 19.255 -2.411 0.50 17.93 98 ASP B CA 1
ATOM 777 C CA B ASP A 1 98 ? -18.709 19.107 -2.381 0.50 20.21 98 ASP B CA 1
ATOM 778 C C . ASP A 1 98 ? -17.704 18.136 -3.004 1.00 17.94 98 ASP B C 1
ATOM 779 O O . ASP A 1 98 ? -16.915 17.477 -2.272 1.00 21.04 98 ASP B O 1
ATOM 788 N N . GLY A 1 99 ? -17.788 18.002 -4.340 1.00 12.89 99 GLY B N 1
ATOM 789 C CA . GLY A 1 99 ? -17.107 16.921 -5.048 1.00 14.19 99 GLY B CA 1
ATOM 790 C C . GLY A 1 99 ? -15.671 17.228 -5.456 1.00 10.45 99 GLY B C 1
ATOM 791 O O . GLY A 1 99 ? -15.051 18.194 -4.970 1.00 12.39 99 GLY B O 1
ATOM 792 N N . ALA A 1 100 ? -15.140 16.370 -6.317 1.00 9.93 100 ALA B N 1
ATOM 793 C CA . ALA A 1 100 ? -13.714 16.376 -6.685 1.00 9.02 100 ALA B CA 1
ATOM 794 C C . ALA A 1 100 ? -13.313 17.715 -7.394 1.00 9.13 100 ALA B C 1
ATOM 795 O O . ALA A 1 100 ? -12.315 18.321 -7.094 1.00 9.22 100 ALA B O 1
ATOM 797 N N . ASP A 1 101 ? -14.116 18.097 -8.388 1.00 8.44 101 ASP B N 1
ATOM 798 C CA . ASP A 1 101 ? -13.750 19.214 -9.247 1.00 8.14 101 ASP B CA 1
ATOM 799 C C . ASP A 1 101 ? -14.982 19.819 -9.957 1.00 7.90 101 ASP B C 1
ATOM 800 O O . ASP A 1 101 ? -15.107 19.719 -11.208 1.00 8.68 101 ASP B O 1
ATOM 805 N N . PRO A 1 102 ? -15.940 20.366 -9.208 1.00 8.89 102 PRO B N 1
ATOM 806 C CA . PRO A 1 102 ? -17.213 20.807 -9.762 1.00 8.50 102 PRO B CA 1
ATOM 807 C C . PRO A 1 102 ? -17.076 21.826 -10.865 1.00 9.62 102 PRO B C 1
ATOM 808 O O . PRO A 1 102 ? -17.956 21.847 -11.743 1.00 10.21 102 PRO B O 1
ATOM 812 N N . TYR A 1 103 ? -15.996 22.632 -10.866 1.00 8.66 103 TYR B N 1
ATOM 813 C CA . TYR A 1 103 ? -15.758 23.637 -11.919 1.00 10.41 103 TYR B CA 1
ATOM 814 C C . TYR A 1 103 ? -14.731 23.251 -12.991 1.00 9.72 103 TYR B C 1
ATOM 815 O O . TYR A 1 103 ? -14.283 24.123 -13.776 1.00 9.07 103 TYR B O 1
ATOM 824 N N . LEU A 1 104 ? -14.295 21.996 -12.986 1.00 8.93 104 LEU B N 1
ATOM 825 C CA . LEU A 1 104 ? -13.320 21.473 -13.927 1.00 7.44 104 LEU B CA 1
ATOM 826 C C . LEU A 1 104 ? -12.078 22.420 -13.964 1.00 9.06 104 LEU B C 1
ATOM 827 O O . LEU A 1 104 ? -11.603 22.810 -15.061 1.00 8.26 104 LEU B O 1
ATOM 832 N N . GLU A 1 105 ? -11.542 22.678 -12.761 1.00 8.25 105 GLU B N 1
ATOM 833 C CA . GLU A 1 105 ? -10.366 23.514 -12.596 1.00 9.17 105 GLU B CA 1
ATOM 834 C C . GLU A 1 105 ? -9.070 22.837 -12.964 1.00 9.08 105 GLU B C 1
ATOM 835 O O . GLU A 1 105 ? -8.104 23.519 -13.319 1.00 9.93 105 GLU B O 1
ATOM 841 N N . GLU A 1 106 ? -9.042 21.504 -12.858 1.00 8.76 106 GLU B N 1
ATOM 842 C CA . GLU A 1 106 ? -7.819 20.707 -13.141 1.00 10.01 106 GLU B CA 1
ATOM 843 C C . GLU A 1 106 ? -7.916 20.067 -14.467 1.00 8.86 106 GLU B C 1
ATOM 844 O O . GLU A 1 106 ? -8.965 19.449 -14.793 1.00 8.39 106 GLU B O 1
ATOM 850 N N . LEU A 1 107 ? -6.860 20.144 -15.263 1.00 8.11 107 LEU B N 1
ATOM 851 C CA . LEU A 1 107 ? -6.884 19.513 -16.580 1.00 8.84 107 LEU B CA 1
ATOM 852 C C . LEU A 1 107 ? -7.077 17.991 -16.478 1.00 8.08 107 LEU B C 1
ATOM 853 O O . LEU A 1 107 ? -7.741 17.386 -17.338 1.00 7.84 107 LEU B O 1
ATOM 858 N N . GLY A 1 108 ? -6.566 17.357 -15.438 1.00 9.01 108 GLY B N 1
ATOM 859 C CA . GLY A 1 108 ? -6.824 15.944 -15.213 1.00 10.33 108 GLY B CA 1
ATOM 860 C C . GLY A 1 108 ? -8.308 15.588 -15.219 1.00 8.47 108 GLY B C 1
ATOM 861 O O . GLY A 1 108 ? -8.676 14.479 -15.577 1.00 7.47 108 GLY B O 1
ATOM 862 N N . SER A 1 109 ? -9.170 16.528 -14.831 1.00 7.09 109 SER B N 1
ATOM 863 C CA . SER A 1 109 ? -10.593 16.212 -14.751 1.00 8.84 109 SER B CA 1
ATOM 864 C C . SER A 1 109 ? -11.177 16.137 -16.160 1.00 8.07 109 SER B C 1
ATOM 865 O O . SER A 1 109 ? -12.161 15.412 -16.411 1.00 7.60 109 SER B O 1
ATOM 868 N N . LEU A 1 110 ? -10.653 16.912 -17.060 1.00 8.43 110 LEU B N 1
ATOM 869 C CA . LEU A 1 110 ? -11.050 16.842 -18.449 1.00 7.88 110 LEU B CA 1
ATOM 870 C C . LEU A 1 110 ? -10.516 15.554 -19.092 1.00 8.00 110 LEU B C 1
ATOM 871 O O . LEU A 1 110 ? -11.247 14.903 -19.887 1.00 6.87 110 LEU B O 1
ATOM 876 N N . TRP A 1 111 ? -9.284 15.156 -18.793 1.00 8.44 111 TRP B N 1
ATOM 877 C CA . TRP A 1 111 ? -8.787 13.863 -19.246 1.00 8.15 111 TRP B CA 1
ATOM 878 C C . TRP A 1 111 ? -9.667 12.738 -18.712 1.00 7.01 111 TRP B C 1
ATOM 879 O O . TRP A 1 111 ? -9.964 11.824 -19.436 1.00 7.49 111 TRP B O 1
ATOM 890 N N . LEU A 1 112 ? -10.121 12.856 -17.471 1.00 7.44 112 LEU B N 1
ATOM 891 C CA . LEU A 1 112 ? -11.031 11.860 -16.861 1.00 7.57 112 LEU B CA 1
ATOM 892 C C . LEU A 1 112 ? -12.351 11.746 -17.599 1.00 8.68 112 LEU B C 1
ATOM 893 O O . LEU A 1 112 ? -12.810 10.633 -17.932 1.00 7.18 112 LEU B O 1
ATOM 898 N N . LEU A 1 113 ? -12.973 12.897 -17.868 1.00 6.78 113 LEU B N 1
ATOM 899 C CA . LEU A 1 113 ? -14.233 12.917 -18.644 1.00 7.28 113 LEU B CA 1
ATOM 900 C C . LEU A 1 113 ? -14.016 12.308 -20.024 1.00 8.84 113 LEU B C 1
ATOM 901 O O . LEU A 1 113 ? -14.890 11.546 -20.497 1.00 8.18 113 LEU B O 1
ATOM 906 N N . HIS A 1 114 ? -12.909 12.659 -20.680 1.00 7.65 114 HIS B N 1
ATOM 907 C CA . HIS A 1 114 ? -12.580 12.058 -21.981 1.00 8.30 114 HIS B CA 1
ATOM 908 C C . HIS A 1 114 ? -12.482 10.532 -21.866 1.00 8.07 114 HIS B C 1
ATOM 909 O O . HIS A 1 114 ? -13.062 9.803 -22.700 1.00 7.02 114 HIS B O 1
ATOM 916 N N . TRP A 1 115 ? -11.846 10.011 -20.805 1.00 8.57 115 TRP B N 1
ATOM 917 C CA . TRP A 1 115 ? -11.788 8.594 -20.594 1.00 8.11 115 TRP B CA 1
ATOM 918 C C . TRP A 1 115 ? -13.181 8.001 -20.411 1.00 8.99 115 TRP B C 1
ATOM 919 O O . TRP A 1 115 ? -13.495 6.974 -20.973 1.00 8.9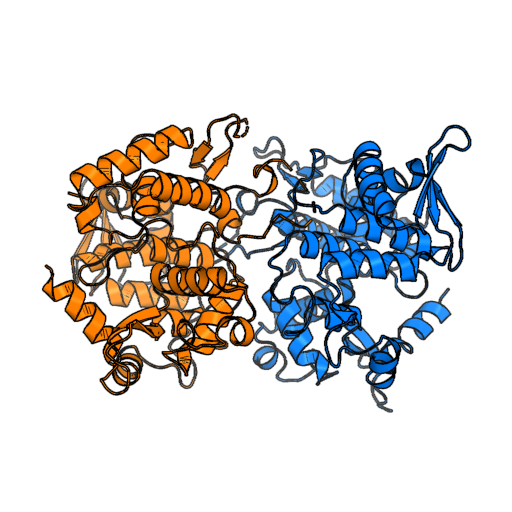4 115 TRP B O 1
ATOM 930 N N . TRP A 1 116 ? -14.042 8.642 -19.631 1.00 7.72 116 TRP B N 1
ATOM 931 C CA . TRP A 1 116 ? -15.395 8.143 -19.445 1.00 8.75 116 TRP B CA 1
ATOM 932 C C . TRP A 1 116 ? -16.169 8.140 -20.733 1.00 8.81 116 TRP B C 1
ATOM 933 O O . TRP A 1 116 ? -17.008 7.244 -20.954 1.00 9.82 116 TRP B O 1
ATOM 944 N N . LEU A 1 117 ? -15.979 9.138 -21.574 1.00 8.75 117 LEU B N 1
ATOM 945 C CA . LEU A 1 117 ? -16.678 9.189 -22.857 1.00 8.60 117 LEU B CA 1
ATOM 946 C C . LEU A 1 117 ? -16.341 7.988 -23.742 1.00 9.29 117 LEU B C 1
ATOM 947 O O . LEU A 1 117 ? -17.225 7.406 -24.443 1.00 10.63 117 LEU B O 1
ATOM 952 N N . LEU A 1 118 ? -15.101 7.604 -23.714 1.00 9.32 118 LEU B N 1
ATOM 953 C CA . LEU A 1 118 ? -14.647 6.452 -24.531 1.00 12.50 118 LEU B CA 1
ATOM 954 C C . LEU A 1 118 ? -14.930 5.069 -23.845 1.00 15.16 118 LEU B C 1
ATOM 955 O O . LEU A 1 118 ? -14.958 4.011 -24.508 1.00 15.55 118 LEU B O 1
ATOM 960 N N . SER A 1 119 ? -15.203 5.098 -22.544 1.00 14.48 119 SER B N 1
ATOM 961 C CA . SER A 1 119 ? -15.191 3.909 -21.738 1.00 16.66 119 SER B CA 1
ATOM 962 C C . SER A 1 119 ? -16.294 2.927 -22.075 1.00 16.21 119 SER B C 1
ATOM 963 O O . SER A 1 119 ? -17.404 3.305 -22.412 1.00 14.63 119 SER B O 1
ATOM 966 N N . SER A 1 120 ? -15.957 1.648 -22.041 1.00 16.69 120 SER B N 1
ATOM 967 C CA . SER A 1 120 ? -16.924 0.553 -22.272 1.00 17.06 120 SER B CA 1
ATOM 968 C C . SER A 1 120 ? -16.628 -0.602 -21.312 1.00 20.29 120 SER B C 1
ATOM 969 O O . SER A 1 120 ? -15.474 -0.964 -21.109 1.00 20.57 120 SER B O 1
ATOM 972 N N . ARG A 1 121 ? -17.673 -1.201 -20.754 1.00 19.55 121 ARG B N 1
ATOM 973 C CA . ARG A 1 121 ? -17.571 -2.312 -19.829 1.00 23.96 121 ARG B CA 1
ATOM 974 C C . ARG A 1 121 ? -18.833 -3.122 -20.042 1.00 24.79 121 ARG B C 1
ATOM 975 O O . ARG A 1 121 ? -19.856 -2.573 -20.506 1.00 22.59 121 ARG B O 1
ATOM 983 N N . PRO A 1 122 ? -18.803 -4.428 -19.700 1.00 23.21 122 PRO B N 1
ATOM 984 C CA . PRO A 1 122 ? -20.071 -5.144 -19.747 1.00 21.97 122 PRO B CA 1
ATOM 985 C C . PRO A 1 122 ? -21.098 -4.456 -18.833 1.00 18.97 122 PRO B C 1
ATOM 986 O O . PRO A 1 122 ? -20.845 -4.209 -17.661 1.00 18.50 122 PRO B O 1
ATOM 990 N N . GLY A 1 123 ? -22.235 -4.117 -19.405 1.00 17.51 123 GLY B N 1
ATOM 991 C CA . GLY A 1 123 ? -23.298 -3.405 -18.690 1.00 17.59 123 GLY B CA 1
ATOM 992 C C . GLY A 1 123 ? -23.273 -1.899 -18.865 1.00 19.44 123 GLY B C 1
ATOM 993 O O . GLY A 1 123 ? -24.257 -1.217 -18.492 1.00 16.33 123 GLY B O 1
ATOM 994 N N . THR A 1 124 ? -22.141 -1.366 -19.359 1.00 16.43 124 THR B N 1
ATOM 995 C CA . THR A 1 124 ? -22.013 0.085 -19.528 1.00 15.93 124 THR B CA 1
ATOM 996 C C . THR A 1 124 ? -21.188 0.433 -20.772 1.00 14.08 124 THR B C 1
ATOM 997 O O . THR A 1 124 ? -20.003 0.774 -20.662 1.00 15.18 124 THR B O 1
ATOM 1001 N N . LYS A 1 125 ? -21.837 0.301 -21.940 1.00 14.14 125 LYS B N 1
ATOM 1002 C CA . LYS A 1 125 ? -21.200 0.559 -23.205 1.00 14.46 125 LYS B CA 1
ATOM 1003 C C . LYS A 1 125 ? -21.036 2.091 -23.399 1.00 12.14 125 LYS B C 1
ATOM 1004 O O . LYS A 1 125 ? -21.679 2.904 -22.691 1.00 10.46 125 LYS B O 1
ATOM 1010 N N . SER A 1 126 ? -20.143 2.467 -24.320 1.00 10.99 126 SER B N 1
ATOM 1011 C CA . SER A 1 126 ? -19.953 3.870 -24.733 1.00 11.20 126 SER B CA 1
ATOM 1012 C C . SER A 1 126 ? -21.166 4.374 -25.530 1.00 11.79 126 SER B C 1
ATOM 1013 O O . SER A 1 126 ? -21.781 3.586 -26.295 1.00 15.27 126 SER B O 1
ATOM 1016 N N . TRP A 1 127 ? -21.474 5.672 -25.379 1.00 10.82 127 TRP B N 1
ATOM 1017 C CA . TRP A 1 127 ? -22.555 6.306 -26.140 1.00 8.87 127 TRP B CA 1
ATOM 1018 C C . TRP A 1 127 ? -22.020 7.097 -27.290 1.00 9.85 127 TRP B C 1
ATOM 1019 O O . TRP A 1 127 ? -22.781 7.854 -27.919 1.00 9.10 127 TRP B O 1
ATOM 1030 N N . ALA A 1 128 ? -20.715 6.899 -27.599 1.00 9.82 128 ALA B N 1
ATOM 1031 C CA . ALA A 1 128 ? -20.027 7.748 -28.615 1.00 8.78 128 ALA B CA 1
ATOM 1032 C C . ALA A 1 128 ? -19.253 6.867 -29.586 1.00 8.39 128 ALA B C 1
ATOM 1033 O O . ALA A 1 128 ? -18.049 6.916 -29.664 1.00 9.01 128 ALA B O 1
ATOM 1035 N N . PRO A 1 129 ? -19.988 6.047 -30.384 1.00 7.86 129 PRO B N 1
ATOM 1036 C CA . PRO A 1 129 ? -19.260 5.117 -31.280 1.00 8.49 129 PRO B CA 1
ATOM 1037 C C . PRO A 1 129 ? -18.325 5.814 -32.260 1.00 7.89 129 PRO B C 1
ATOM 1038 O O . PRO A 1 129 ? -17.242 5.281 -32.524 1.00 8.07 129 PRO B O 1
ATOM 1042 N N . SER A 1 130 ? -18.689 7.014 -32.742 1.00 8.01 130 SER B N 1
ATOM 1043 C CA . SER A 1 130 ? -17.790 7.733 -33.692 1.00 6.95 130 SER B CA 1
ATOM 1044 C C . SER A 1 130 ? -16.475 8.142 -32.996 1.00 6.50 130 SER B C 1
ATOM 1045 O O . SER A 1 130 ? -15.408 8.011 -33.598 1.00 8.13 130 SER B O 1
ATOM 1048 N N . TRP A 1 131 ? -16.538 8.525 -31.731 1.00 8.03 131 TRP B N 1
ATOM 1049 C CA . TRP A 1 131 ? -15.344 8.853 -30.939 1.00 7.80 131 TRP B CA 1
ATOM 1050 C C . TRP A 1 131 ? -14.546 7.618 -30.696 1.00 7.99 131 TRP B C 1
ATOM 1051 O O . TRP A 1 131 ? -13.337 7.605 -30.834 1.00 10.27 131 TRP B O 1
ATOM 1062 N N . TYR A 1 132 ? -15.259 6.501 -30.380 1.00 8.25 132 TYR B N 1
ATOM 1063 C CA . TYR A 1 132 ? -14.566 5.229 -30.169 1.00 8.29 132 TYR B CA 1
ATOM 1064 C C . TYR A 1 132 ? -13.756 4.812 -31.399 1.00 7.59 132 TYR B C 1
ATOM 1065 O O . TYR A 1 132 ? -12.591 4.382 -31.320 1.00 8.58 132 TYR B O 1
ATOM 1074 N N . VAL A 1 133 ? -14.413 4.828 -32.543 1.00 8.72 133 VAL B N 1
ATOM 1075 C CA . VAL A 1 133 ? -13.699 4.519 -33.795 1.00 8.35 133 VAL B CA 1
ATOM 1076 C C . VAL A 1 133 ? -12.481 5.449 -33.991 1.00 9.59 133 VAL B C 1
ATOM 1077 O O . VAL A 1 133 ? -11.360 4.965 -34.230 1.00 10.64 133 VAL B O 1
ATOM 1081 N N . ALA A 1 134 ? -12.705 6.760 -33.848 1.00 8.35 134 ALA B N 1
ATOM 1082 C CA . ALA A 1 134 ? -11.636 7.723 -34.167 1.00 9.99 134 ALA B CA 1
ATOM 1083 C C . ALA A 1 134 ? -10.374 7.455 -33.300 1.00 10.33 134 ALA B C 1
ATOM 1084 O O . ALA A 1 134 ? -9.260 7.418 -33.821 1.00 10.20 134 ALA B O 1
ATOM 1086 N N . PHE A 1 135 ? -10.557 7.214 -31.999 1.00 8.98 135 PHE B N 1
ATOM 1087 C CA . PHE A 1 135 ? -9.426 7.028 -31.117 1.00 9.45 135 PHE B CA 1
ATOM 1088 C C . PHE A 1 135 ? -8.859 5.607 -31.125 1.00 8.61 135 PHE B C 1
ATOM 1089 O O . PHE A 1 135 ? -7.674 5.438 -31.034 1.00 10.70 135 PHE B O 1
ATOM 1097 N N . HIS A 1 136 ? -9.759 4.603 -31.200 1.00 9.61 136 HIS B N 1
ATOM 1098 C CA . HIS A 1 136 ? -9.397 3.163 -30.946 1.00 10.15 136 HIS B CA 1
ATOM 1099 C C . HIS A 1 136 ? -9.308 2.276 -32.126 1.00 10.85 136 HIS B C 1
ATOM 1100 O O . HIS A 1 136 ? -8.577 1.274 -32.067 1.00 12.75 136 HIS B O 1
ATOM 1107 N N . LEU A 1 137 ? -9.990 2.634 -33.221 1.00 10.95 137 LEU B N 1
ATOM 1108 C CA . LEU A 1 137 ? -10.096 1.692 -34.354 1.00 10.23 137 LEU B CA 1
ATOM 1109 C C . LEU A 1 137 ? -9.629 2.211 -35.709 1.00 11.20 137 LEU B C 1
ATOM 1110 O O . LEU A 1 137 ? -9.264 1.392 -36.590 1.00 13.81 137 LEU B O 1
ATOM 1115 N N . ALA A 1 138 ? -9.617 3.510 -35.884 1.00 11.69 138 ALA B N 1
ATOM 1116 C CA . ALA A 1 138 ? -9.286 4.116 -37.171 1.00 10.99 138 ALA B CA 1
ATOM 1117 C C . ALA A 1 138 ? -7.856 3.749 -37.619 1.00 10.38 138 ALA B C 1
ATOM 1118 O O . ALA A 1 138 ? -6.939 3.609 -36.778 1.00 11.52 138 ALA B O 1
ATOM 1120 N N . PRO A 1 139 ? -7.653 3.665 -38.937 1.00 10.94 139 PRO B N 1
ATOM 1121 C CA . PRO A 1 139 ? -6.338 3.231 -39.449 1.00 11.27 139 PRO B CA 1
ATOM 1122 C C . PRO A 1 139 ? -5.243 4.278 -39.475 1.00 11.75 139 PRO B C 1
ATOM 1123 O O . PRO A 1 139 ? -4.079 3.901 -39.315 1.00 14.94 139 PRO B O 1
ATOM 1127 N N . PHE A 1 140 ? -5.606 5.560 -39.577 1.00 12.27 140 PHE B N 1
ATOM 1128 C CA . PHE A 1 140 ? -4.625 6.628 -39.749 1.00 11.93 140 PHE B CA 1
ATOM 1129 C C . PHE A 1 140 ? -4.838 7.740 -38.755 1.00 12.20 140 PHE B C 1
ATOM 1130 O O . PHE A 1 140 ? -5.984 7.977 -38.340 1.00 14.86 140 PHE B O 1
ATOM 1138 N N . SER A 1 141 ? -3.733 8.409 -38.380 1.00 11.61 141 SER B N 1
ATOM 1139 C CA . SER A 1 141 ? -3.761 9.477 -37.420 1.00 13.83 141 SER B CA 1
ATOM 1140 C C . SER A 1 141 ? -4.099 10.783 -38.090 1.00 12.48 141 SER B C 1
ATOM 1141 O O . SER A 1 141 ? -4.480 11.724 -37.391 1.00 12.43 141 SER B O 1
ATOM 1144 N N . ARG A 1 142 ? -3.952 10.822 -39.423 1.00 10.21 142 ARG B N 1
ATOM 1145 C CA . ARG A 1 142 ? -4.193 12.041 -40.206 1.00 11.80 142 ARG B CA 1
ATOM 1146 C C . ARG A 1 142 ? -5.282 11.696 -41.194 1.00 14.38 142 ARG B C 1
ATOM 1147 O O . ARG A 1 142 ? -5.250 10.627 -41.775 1.00 14.20 142 ARG B O 1
ATOM 1155 N N . PHE A 1 143 ? -6.226 12.611 -41.397 1.00 14.50 143 PHE B N 1
ATOM 1156 C CA . PHE A 1 143 ? -7.407 12.365 -42.231 1.00 14.21 143 PHE B CA 1
ATOM 1157 C C . PHE A 1 143 ? -8.121 13.670 -42.604 1.00 13.98 143 PHE B C 1
ATOM 1158 O O . PHE A 1 143 ? -8.007 14.693 -41.909 1.00 15.97 143 PHE B O 1
ATOM 1166 N N . THR A 1 144 ? -8.897 13.582 -43.687 1.00 14.19 144 THR B N 1
ATOM 1167 C CA . THR A 1 144 ? -9.855 14.662 -44.000 1.00 13.38 144 THR B CA 1
ATOM 1168 C C . THR A 1 144 ? -11.094 14.270 -43.276 1.00 12.91 144 THR B C 1
ATOM 1169 O O . THR A 1 144 ? -11.220 13.133 -42.786 1.00 13.08 144 THR B O 1
ATOM 1173 N N . LEU A 1 145 ? -12.044 15.189 -43.173 1.00 12.98 145 LEU B N 1
ATOM 1174 C CA . LEU A 1 145 ? -13.252 14.820 -42.465 1.00 15.24 145 LEU B CA 1
ATOM 1175 C C . LEU A 1 145 ? -14.042 13.776 -43.230 1.00 14.40 145 LEU B C 1
ATOM 1176 O O . LEU A 1 145 ? -14.638 12.845 -42.675 1.00 12.42 145 LEU B O 1
ATOM 1181 N N . ALA A 1 146 ? -13.987 13.875 -44.547 1.00 12.25 146 ALA B N 1
ATOM 1182 C CA . ALA A 1 146 ? -14.585 12.827 -45.357 1.00 11.02 146 ALA B CA 1
ATOM 1183 C C . ALA A 1 146 ? -13.938 11.456 -45.212 1.00 12.36 146 ALA B C 1
ATOM 1184 O O . ALA A 1 146 ? -14.654 10.439 -45.214 1.00 11.31 146 ALA B O 1
ATOM 1186 N N . ASP A 1 147 ? -12.627 11.401 -45.049 1.00 13.02 147 ASP B N 1
ATOM 1187 C CA . ASP A 1 147 ? -11.910 10.118 -44.778 1.00 12.85 147 ASP B CA 1
ATOM 1188 C C . ASP A 1 147 ? -12.422 9.498 -43.482 1.00 11.97 147 ASP B C 1
ATOM 1189 O O . ASP A 1 147 ? -12.721 8.314 -43.449 1.00 10.26 147 ASP B O 1
ATOM 1194 N N . LEU A 1 148 ? -12.490 10.279 -42.400 1.00 11.74 148 LEU B N 1
ATOM 1195 C CA . LEU A 1 148 ? -12.842 9.673 -41.111 1.00 11.76 148 LEU B CA 1
ATOM 1196 C C . LEU A 1 148 ? -14.319 9.308 -41.114 1.00 12.44 148 LEU B C 1
ATOM 1197 O O . LEU A 1 148 ? -14.708 8.271 -40.590 1.00 10.40 148 LEU B O 1
ATOM 1202 N N . THR A 1 149 ? -15.160 10.142 -41.740 1.00 11.85 149 THR B N 1
ATOM 1203 C CA . THR A 1 149 ? -16.573 9.743 -41.922 1.00 12.19 149 THR B CA 1
ATOM 1204 C C . THR A 1 149 ? -16.683 8.393 -42.596 1.00 11.05 149 THR B C 1
ATOM 1205 O O . THR A 1 149 ? -17.437 7.497 -42.153 1.00 11.74 149 THR B O 1
ATOM 1209 N N . GLN A 1 150 ? -15.893 8.190 -43.649 1.00 12.27 150 GLN B N 1
ATOM 1210 C CA . GLN A 1 150 ? -15.937 6.937 -44.370 1.00 13.73 150 GLN B CA 1
ATOM 1211 C C . GLN A 1 150 ? -15.485 5.743 -43.516 1.00 12.18 150 GLN B C 1
ATOM 1212 O O . GLN A 1 150 ? -16.086 4.667 -43.551 1.00 11.08 150 GLN B O 1
ATOM 1218 N N . VAL A 1 151 ? -14.427 5.925 -42.738 1.00 11.41 151 VAL B N 1
ATOM 1219 C CA . VAL A 1 151 ? -13.946 4.878 -41.837 1.00 11.26 151 VAL B CA 1
ATOM 1220 C C . VAL A 1 151 ? -15.067 4.507 -40.841 1.00 11.21 151 VAL B C 1
ATOM 1221 O O . VAL A 1 151 ? -15.341 3.335 -40.606 1.00 11.01 151 VAL B O 1
ATOM 1225 N N . ILE A 1 152 ? -15.739 5.508 -40.267 1.00 11.43 152 ILE B N 1
ATOM 1226 C CA . ILE A 1 152 ? -16.836 5.187 -39.320 1.00 10.73 152 ILE B CA 1
ATOM 1227 C C . ILE A 1 152 ? -18.001 4.486 -39.993 1.00 10.97 152 ILE B C 1
ATOM 1228 O O . ILE A 1 152 ? -18.474 3.464 -39.456 1.00 12.04 152 ILE B O 1
ATOM 1233 N N . VAL A 1 153 ? -18.410 4.970 -41.158 1.00 10.25 153 VAL B N 1
ATOM 1234 C CA . VAL A 1 153 ? -19.472 4.318 -41.945 1.00 11.63 153 VAL B CA 1
ATOM 1235 C C . VAL A 1 153 ? -19.153 2.827 -42.124 1.00 12.35 153 VAL B C 1
ATOM 1236 O O . VAL A 1 153 ? -20.017 1.944 -41.888 1.00 12.37 153 VAL B O 1
ATOM 1240 N N . ARG A 1 154 ? -17.928 2.520 -42.476 1.00 11.59 154 ARG B N 1
ATOM 1241 C CA . ARG A 1 154 ? -17.513 1.128 -42.704 1.00 13.03 154 ARG B CA 1
ATOM 1242 C C . ARG A 1 154 ? -17.578 0.260 -41.469 1.00 14.23 154 ARG B C 1
ATOM 1243 O O . ARG A 1 154 ? -18.042 -0.904 -41.532 1.00 16.61 154 ARG B O 1
ATOM 1251 N N . HIS A 1 155 ? -17.120 0.766 -40.320 1.00 14.10 155 HIS B N 1
ATOM 1252 C CA . HIS A 1 155 ? -17.332 0.044 -39.101 1.00 13.56 155 HIS B CA 1
ATOM 1253 C C . HIS A 1 155 ? -18.781 -0.118 -38.700 1.00 16.15 155 HIS B C 1
ATOM 1254 O O . HIS A 1 155 ? -19.151 -1.153 -38.159 1.00 16.89 155 HIS B O 1
ATOM 1261 N N . VAL A 1 156 ? -19.601 0.899 -38.907 1.00 16.62 156 VAL B N 1
ATOM 1262 C CA . VAL A 1 156 ? -21.011 0.812 -38.557 1.00 17.23 156 VAL B CA 1
ATOM 1263 C C . VAL A 1 156 ? -21.681 -0.275 -39.441 1.00 18.93 156 VAL B C 1
ATOM 1264 O O . VAL A 1 156 ? -22.463 -1.097 -38.937 1.00 18.22 156 VAL B O 1
ATOM 1268 N N . ASN A 1 157 ? -21.338 -0.306 -40.739 1.00 15.73 157 ASN B N 1
ATOM 1269 C CA . ASN A 1 157 ? -21.830 -1.365 -41.643 1.00 20.71 157 ASN B CA 1
ATOM 1270 C C . ASN A 1 157 ? -21.571 -2.761 -41.074 1.00 21.71 157 ASN B C 1
ATOM 1271 O O . ASN A 1 157 ? -22.445 -3.679 -41.124 1.00 23.50 157 ASN B O 1
ATOM 1276 N N . LEU A 1 158 ? -20.370 -2.948 -40.562 1.00 24.18 158 LEU B N 1
ATOM 1277 C CA . LEU A 1 158 ? -19.967 -4.221 -39.981 1.00 26.06 158 LEU B CA 1
ATOM 1278 C C . LEU A 1 158 ? -20.572 -4.514 -38.624 1.00 22.79 158 LEU B C 1
ATOM 1279 O O . LEU A 1 158 ? -20.706 -5.666 -38.260 1.00 31.56 158 LEU B O 1
ATOM 1284 N N . SER A 1 159 ? -20.927 -3.480 -37.867 1.00 22.13 159 SER B N 1
ATOM 1285 C CA . SER A 1 159 ? -21.277 -3.667 -36.459 1.00 24.48 159 SER B CA 1
ATOM 1286 C C . SER A 1 159 ? -22.745 -3.557 -36.129 1.00 29.79 159 SER B C 1
ATOM 1287 O O . SER A 1 159 ? -23.217 -4.281 -35.242 1.00 31.09 159 SER B O 1
ATOM 1290 N N . PHE A 1 160 ? -23.464 -2.655 -36.785 1.00 29.14 160 PHE B N 1
ATOM 1291 C CA . PHE A 1 160 ? -24.848 -2.401 -36.404 1.00 28.85 160 PHE B CA 1
ATOM 1292 C C . PHE A 1 160 ? -25.804 -2.850 -37.529 1.00 28.29 160 PHE B C 1
ATOM 1293 O O . PHE A 1 160 ? -25.605 -2.541 -38.703 1.00 34.41 160 PHE B O 1
ATOM 1301 N N . PRO A 1 161 ? -26.848 -3.606 -37.163 1.00 38.18 161 PRO B N 1
ATOM 1302 C CA . PRO A 1 161 ? -27.761 -4.091 -38.198 1.00 35.80 161 PRO B CA 1
ATOM 1303 C C . PRO A 1 161 ? -28.519 -2.981 -38.937 1.00 33.85 161 PRO B C 1
ATOM 1304 O O . PRO A 1 161 ? -28.638 -3.061 -40.169 1.00 39.37 161 PRO B O 1
ATOM 1308 N N . GLU A 1 162 ? -28.984 -1.943 -38.231 1.00 31.41 162 GLU B N 1
ATOM 1309 C CA . GLU A 1 162 ? -29.738 -0.906 -38.929 1.00 35.32 162 GLU B CA 1
ATOM 1310 C C . GLU A 1 162 ? -28.820 -0.119 -39.851 1.00 35.08 162 GLU B C 1
ATOM 1311 O O . GLU A 1 162 ? -29.276 0.603 -40.728 1.00 31.63 162 GLU B O 1
ATOM 1317 N N . GLY A 1 163 ? -27.514 -0.278 -39.648 1.00 24.46 163 GLY B N 1
ATOM 1318 C CA . GLY A 1 163 ? -26.529 0.363 -40.520 1.00 21.05 163 GLY B CA 1
ATOM 1319 C C . GLY A 1 163 ? -26.338 1.877 -40.375 1.00 21.69 163 GLY B C 1
ATOM 1320 O O . GLY A 1 163 ? -27.072 2.535 -39.648 1.00 29.34 163 GLY B O 1
ATOM 1321 N N . PRO A 1 164 ? -25.394 2.428 -41.161 1.00 20.40 164 PRO B N 1
ATOM 1322 C CA . PRO A 1 164 ? -24.941 3.790 -41.011 1.00 20.38 164 PRO B CA 1
ATOM 1323 C C . PRO A 1 164 ? -25.907 4.825 -41.583 1.00 19.98 164 PRO B C 1
ATOM 1324 O O . PRO A 1 164 ? -26.567 4.552 -42.620 1.00 16.41 164 PRO B O 1
ATOM 1328 N N . VAL A 1 165 ? -26.004 5.984 -40.926 1.00 14.58 165 VAL B N 1
ATOM 1329 C CA . VAL A 1 165 ? -26.650 7.145 -41.540 1.00 10.89 165 VAL B CA 1
ATOM 1330 C C . VAL A 1 165 ? -25.501 8.114 -41.759 1.00 12.77 165 VAL B C 1
ATOM 1331 O O . VAL A 1 165 ? -25.015 8.736 -40.798 1.00 11.37 165 VAL B O 1
ATOM 1335 N N . GLU A 1 166 ? -25.026 8.193 -43.010 1.00 11.23 166 GLU B N 1
ATOM 1336 C CA . GLU A 1 166 ? -23.815 8.961 -43.308 1.00 12.51 166 GLU B CA 1
ATOM 1337 C C . GLU A 1 166 ? -23.860 10.413 -42.794 1.00 12.06 166 GLU B C 1
ATOM 1338 O O . GLU A 1 166 ? -22.879 10.901 -42.212 1.00 13.05 166 GLU B O 1
ATOM 1344 N N . ALA A 1 167 ? -24.992 11.105 -42.978 1.00 11.28 167 ALA B N 1
ATOM 1345 C CA . ALA A 1 167 ? -25.076 12.513 -42.560 1.00 11.71 167 ALA B CA 1
ATOM 1346 C C . ALA A 1 167 ? -24.892 12.677 -41.031 1.00 10.75 167 ALA B C 1
ATOM 1347 O O . ALA A 1 167 ? -24.310 13.644 -40.577 1.00 11.53 167 ALA B O 1
ATOM 1349 N N . SER A 1 168 ? -25.396 11.683 -40.278 1.00 9.67 168 SER B N 1
ATOM 1350 C CA . SER A 1 168 ? -25.233 11.716 -38.795 1.00 8.47 168 SER B CA 1
ATOM 1351 C C . SER A 1 168 ? -23.794 11.449 -38.395 1.00 9.70 168 SER B C 1
ATOM 1352 O O . SER A 1 168 ? -23.255 12.140 -37.506 1.00 10.15 168 SER B O 1
ATOM 1355 N N . ILE A 1 169 ? -23.157 10.488 -39.065 1.00 9.14 169 ILE B N 1
ATOM 1356 C CA . ILE A 1 169 ? -21.723 10.249 -38.793 1.00 8.88 169 ILE B CA 1
ATOM 1357 C C . ILE A 1 169 ? -20.846 11.465 -39.169 1.00 9.35 169 ILE B C 1
ATOM 1358 O O . ILE A 1 169 ? -19.917 11.840 -38.453 1.00 10.43 169 ILE B O 1
ATOM 1363 N N . ALA A 1 170 ? -21.134 12.104 -40.310 1.00 9.91 170 ALA B N 1
ATOM 1364 C CA . ALA A 1 170 ? -20.379 13.296 -40.679 1.00 8.49 170 ALA B CA 1
ATOM 1365 C C . ALA A 1 170 ? -20.560 14.435 -39.630 1.00 9.31 170 ALA B C 1
ATOM 1366 O O . ALA A 1 170 ? -19.612 15.155 -39.288 1.00 9.68 170 ALA B O 1
ATOM 1368 N N . LYS A 1 171 ? -21.783 14.552 -39.105 1.00 8.43 171 LYS B N 1
ATOM 1369 C CA . LYS A 1 171 ? -22.028 15.430 -37.935 1.00 8.67 171 LYS B CA 1
ATOM 1370 C C . LYS A 1 171 ? -21.207 15.104 -36.678 1.00 8.15 171 LYS B C 1
ATOM 1371 O O . LYS A 1 171 ? -20.657 15.974 -36.023 1.00 9.11 171 LYS B O 1
ATOM 1377 N N . ASP A 1 172 ? -21.037 13.800 -36.436 1.00 7.77 172 ASP B N 1
ATOM 1378 C CA . ASP A 1 172 ? -20.167 13.371 -35.309 1.00 7.21 172 ASP B CA 1
ATOM 1379 C C . ASP A 1 172 ? -18.722 13.846 -35.599 1.00 7.02 172 ASP B C 1
ATOM 1380 O O . ASP A 1 172 ? -18.017 14.333 -34.709 1.00 8.58 172 ASP B O 1
ATOM 1385 N N . VAL A 1 173 ? -18.277 13.655 -36.848 1.00 7.21 173 VAL B N 1
ATOM 1386 C CA . VAL A 1 173 ? -16.876 14.025 -37.170 1.00 8.51 173 VAL B CA 1
ATOM 1387 C C . VAL A 1 173 ? -16.663 15.542 -37.048 1.00 9.06 173 VAL B C 1
ATOM 1388 O O . VAL A 1 173 ? -15.660 15.963 -36.482 1.00 9.59 173 VAL B O 1
ATOM 1392 N N . ASP A 1 174 ? -17.621 16.354 -37.515 1.00 9.86 174 ASP B N 1
ATOM 1393 C CA . ASP A 1 174 ? -17.611 17.814 -37.255 1.00 10.62 174 ASP B CA 1
ATOM 1394 C C . ASP A 1 174 ? -17.503 18.090 -35.745 1.00 9.55 174 ASP B C 1
ATOM 1395 O O . ASP A 1 174 ? -16.738 18.939 -35.305 1.00 11.81 174 ASP B O 1
ATOM 1400 N N . CYS A 1 175 ? -18.308 17.358 -34.973 1.00 9.76 175 CYS B N 1
ATOM 1401 C CA . CYS A 1 175 ? -18.377 17.595 -33.529 1.00 8.89 175 CYS B CA 1
ATOM 1402 C C . CYS A 1 175 ? -17.077 17.206 -32.791 1.00 9.17 175 CYS B C 1
ATOM 1403 O O . CYS A 1 175 ? -16.575 17.923 -31.911 1.00 9.66 175 CYS B O 1
ATOM 1406 N N . ILE A 1 176 ? -16.484 16.077 -33.242 1.00 8.69 176 ILE B N 1
ATOM 1407 C CA . ILE A 1 176 ? -15.169 15.665 -32.748 1.00 7.86 176 ILE B CA 1
ATOM 1408 C C . ILE A 1 176 ? -14.143 16.801 -32.928 1.00 8.86 176 ILE B C 1
ATOM 1409 O O . ILE A 1 176 ? -13.376 17.148 -32.021 1.00 7.68 176 ILE B O 1
ATOM 1414 N N . THR A 1 177 ? -14.120 17.354 -34.150 1.00 9.52 177 THR B N 1
ATOM 1415 C CA . THR A 1 177 ? -13.131 18.401 -34.434 1.00 12.10 177 THR B CA 1
ATOM 1416 C C . THR A 1 177 ? -13.391 19.655 -33.549 1.00 10.77 177 THR B C 1
ATOM 1417 O O . THR A 1 177 ? -12.439 20.247 -33.040 1.00 11.90 177 THR B O 1
ATOM 1421 N N . LYS A 1 178 ? -14.661 20.076 -33.428 1.00 10.30 178 LYS B N 1
ATOM 1422 C CA . LYS A 1 178 ? -15.002 21.259 -32.610 1.00 11.30 178 LYS B CA 1
ATOM 1423 C C . LYS A 1 178 ? -14.597 21.042 -31.137 1.00 10.20 178 LYS B C 1
ATOM 1424 O O . LYS A 1 178 ? -14.246 21.979 -30.412 1.00 10.82 178 LYS B O 1
ATOM 1430 N N . MET A 1 179 ? -14.706 19.770 -30.715 1.00 7.64 179 MET B N 1
ATOM 1431 C CA . MET A 1 179 ? -14.402 19.415 -29.286 1.00 8.53 179 MET B CA 1
ATOM 1432 C C . MET A 1 179 ? -12.924 19.474 -28.960 1.00 7.55 179 MET B C 1
ATOM 1433 O O . MET A 1 179 ? -12.543 19.864 -27.882 1.00 8.94 179 MET B O 1
ATOM 1438 N N . TYR A 1 180 ? -12.095 19.075 -29.927 1.00 7.49 180 TYR B N 1
ATOM 1439 C CA . TYR A 1 180 ? -10.666 18.817 -29.600 1.00 8.61 180 TYR B CA 1
ATOM 1440 C C . TYR A 1 180 ? -9.644 19.797 -30.237 1.00 8.15 180 TYR B C 1
ATOM 1441 O O . TYR A 1 180 ? -8.549 19.902 -29.762 1.00 9.84 180 TYR B O 1
ATOM 1450 N N . VAL A 1 181 ? -10.049 20.474 -31.315 1.00 9.22 181 VAL B N 1
ATOM 1451 C CA . VAL A 1 181 ? -9.091 21.354 -32.048 1.00 10.62 181 VAL B CA 1
ATOM 1452 C C . VAL A 1 181 ? -9.251 22.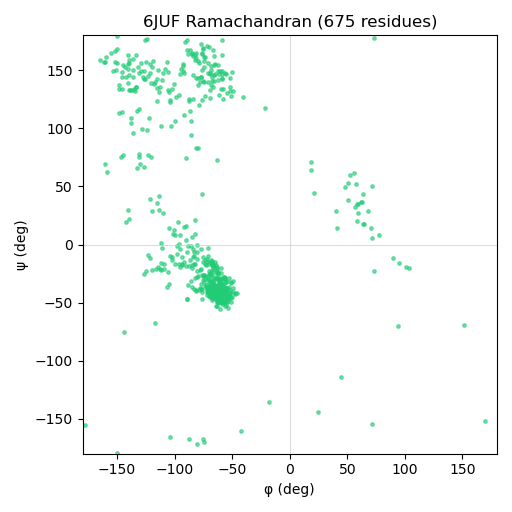793 -31.539 1.00 11.60 181 VAL B C 1
ATOM 1453 O O . VAL A 1 181 ? -10.358 23.168 -31.194 1.00 14.47 181 VAL B O 1
ATOM 1457 N N . PRO A 1 182 ? -8.148 23.574 -31.503 1.00 13.37 182 PRO B N 1
ATOM 1458 C CA . PRO A 1 182 ? -8.246 24.989 -31.094 1.00 12.29 182 PRO B CA 1
ATOM 1459 C C . PRO A 1 182 ? -9.251 25.762 -31.914 1.00 14.93 182 PRO B C 1
ATOM 1460 O O . PRO A 1 182 ? -9.409 25.473 -33.127 1.00 13.36 182 PRO B O 1
ATOM 1464 N N . ALA A 1 183 ? -9.903 26.735 -31.269 1.00 13.44 183 ALA B N 1
ATOM 1465 C CA . ALA A 1 183 ? -10.925 27.537 -31.891 1.00 14.58 183 ALA B CA 1
ATOM 1466 C C . ALA A 1 183 ? -10.440 28.293 -33.135 1.00 13.52 183 ALA B C 1
ATOM 1467 O O . ALA A 1 183 ? -11.235 28.564 -34.039 1.00 18.19 183 ALA B O 1
ATOM 1469 N N . GLN A 1 184 ? -9.157 28.631 -33.154 1.00 15.63 184 GLN B N 1
ATOM 1470 C CA . GLN A 1 184 ? -8.553 29.443 -34.263 1.00 16.21 184 GLN B CA 1
ATOM 1471 C C . GLN A 1 184 ? -8.644 28.715 -35.603 1.00 22.49 184 GLN B C 1
ATOM 1472 O O . GLN A 1 184 ? -8.670 29.344 -36.675 1.00 24.41 184 GLN B O 1
ATOM 1478 N N . ARG A 1 185 ? -8.728 27.393 -35.528 1.00 19.19 185 ARG B N 1
ATOM 1479 C CA . ARG A 1 185 ? -8.816 26.544 -36.732 1.00 20.81 185 ARG B CA 1
ATOM 1480 C C . ARG A 1 185 ? -10.253 26.315 -37.183 1.00 27.66 185 ARG B C 1
ATOM 1481 O O . ARG A 1 185 ? -10.505 25.691 -38.234 1.00 30.37 185 ARG B O 1
ATOM 1489 N N . LEU A 1 186 ? -11.199 26.775 -36.381 1.00 29.58 186 LEU B N 1
ATOM 1490 C CA . LEU A 1 186 ? -12.622 26.550 -36.670 1.00 33.37 186 LEU B CA 1
ATOM 1491 C C . LEU A 1 186 ? -13.086 27.680 -37.587 1.00 45.64 186 LEU B C 1
ATOM 1492 O O . LEU A 1 186 ? -13.050 28.851 -37.196 1.00 43.26 186 LEU B O 1
ATOM 1497 N N . ARG A 1 187 ? -13.457 27.299 -38.820 1.00 57.95 187 ARG B N 1
ATOM 1498 C CA . ARG A 1 187 ? -13.894 28.214 -39.903 1.00 46.57 187 ARG B CA 1
ATOM 1499 C C . ARG A 1 187 ? -13.478 29.693 -39.701 1.00 58.03 187 ARG B C 1
ATOM 1500 O O . ARG A 1 187 ? -14.316 30.550 -39.422 1.00 68.29 187 ARG B O 1
ATOM 1502 N N . GLY A 1 188 ? -12.168 29.962 -39.851 1.00 53.87 188 GLY B N 1
ATOM 1503 C CA . GLY A 1 188 ? -11.543 31.288 -39.582 1.00 49.25 188 GLY B CA 1
ATOM 1504 C C . GLY A 1 188 ? -11.542 32.348 -40.686 1.00 48.88 188 GLY B C 1
ATOM 1505 O O . GLY A 1 188 ? -12.397 33.243 -40.640 1.00 72.57 188 GLY B O 1
ATOM 1506 N N . GLU A 1 195 ? -20.691 37.164 -32.499 1.00 29.48 195 GLU B N 1
ATOM 1507 C CA . GLU A 1 195 ? -20.685 36.007 -31.710 1.00 21.44 195 GLU B CA 1
ATOM 1508 C C . GLU A 1 195 ? -20.077 34.885 -32.470 1.00 36.01 195 GLU B C 1
ATOM 1509 O O . GLU A 1 195 ? -19.039 35.030 -33.151 1.00 40.53 195 GLU B O 1
ATOM 1511 N N . ASP A 1 196 ? -20.769 33.761 -32.346 1.00 41.68 196 ASP B N 1
ATOM 1512 C CA . ASP A 1 196 ? -20.534 32.572 -33.073 1.00 37.55 196 ASP B CA 1
ATOM 1513 C C . ASP A 1 196 ? -19.628 31.646 -32.264 1.00 28.91 196 ASP B C 1
ATOM 1514 O O . ASP A 1 196 ? -20.160 30.700 -31.758 1.00 32.61 196 ASP B O 1
ATOM 1519 N N . LEU A 1 197 ? -18.324 31.903 -32.040 1.00 15.64 197 LEU B N 1
ATOM 1520 C CA . LEU A 1 197 ? -17.506 30.794 -31.438 1.00 13.83 197 LEU B CA 1
ATOM 1521 C C . LEU A 1 197 ? -17.639 30.477 -29.937 1.00 13.17 197 LEU B C 1
ATOM 1522 O O . LEU A 1 197 ? -17.469 31.353 -29.122 1.00 13.26 197 LEU B O 1
ATOM 1527 N N . LEU A 1 198 ? -17.953 29.209 -29.613 1.00 12.72 198 LEU B N 1
ATOM 1528 C CA . LEU A 1 198 ? -18.109 28.765 -28.231 1.00 10.73 198 LEU B CA 1
ATOM 1529 C C . LEU A 1 198 ? -16.835 28.207 -27.681 1.00 10.63 198 LEU B C 1
ATOM 1530 O O . LEU A 1 198 ? -16.056 27.647 -28.462 1.00 11.03 198 LEU B O 1
ATOM 1535 N N . SER A 1 199 ? -16.599 28.337 -26.379 1.00 9.31 199 SER B N 1
ATOM 1536 C CA . SER A 1 199 ? -15.536 27.605 -25.705 1.00 10.40 199 SER B CA 1
ATOM 1537 C C . SER A 1 199 ? -15.811 26.099 -25.719 1.00 11.31 199 SER B C 1
ATOM 1538 O O . SER A 1 199 ? -16.996 25.670 -25.766 1.00 10.11 199 SER B O 1
ATOM 1541 N N . CYS A 1 200 ? -14.759 25.282 -25.637 1.00 10.19 200 CYS B N 1
ATOM 1542 C CA . CYS A 1 200 ? -14.939 23.874 -25.341 1.00 9.20 200 CYS B CA 1
ATOM 1543 C C . CYS A 1 200 ? -13.680 23.431 -24.542 1.00 9.65 200 CYS B C 1
ATOM 1544 O O . CYS A 1 200 ? -12.582 23.423 -25.113 1.00 9.93 200 CYS B O 1
ATOM 1547 N N . PRO A 1 201 ? -13.843 23.073 -23.260 1.00 9.17 201 PRO B N 1
ATOM 1548 C CA . PRO A 1 201 ? -12.650 22.868 -22.416 1.00 11.31 201 PRO B CA 1
ATOM 1549 C C . PRO A 1 201 ? -11.805 21.670 -22.812 1.00 9.14 201 PRO B C 1
ATOM 1550 O O . PRO A 1 201 ? -10.652 21.554 -22.395 1.00 10.58 201 PRO B O 1
ATOM 1554 N N . PHE A 1 202 ? -12.379 20.791 -23.657 1.00 8.24 202 PHE B N 1
ATOM 1555 C CA . PHE A 1 202 ? -11.616 19.621 -24.138 1.00 7.80 202 PHE B CA 1
ATOM 1556 C C . PHE A 1 202 ? -10.506 20.006 -25.117 1.00 6.71 202 PHE B C 1
ATOM 1557 O O . PHE A 1 202 ? -9.576 19.216 -25.370 1.00 7.24 202 PHE B O 1
ATOM 1565 N N . ARG A 1 203 ? -10.586 21.215 -25.663 1.00 6.84 203 ARG B N 1
ATOM 1566 C CA . ARG A 1 203 ? -9.450 21.722 -26.525 1.00 5.87 203 ARG B CA 1
ATOM 1567 C C . ARG A 1 203 ? -8.162 21.864 -25.746 1.00 7.67 203 ARG B C 1
ATOM 1568 O O . ARG A 1 203 ? -7.106 21.777 -26.355 1.00 9.69 203 ARG B O 1
ATOM 1576 N N . GLU A 1 204 ? -8.262 22.000 -24.426 1.00 9.51 204 GLU B N 1
ATOM 1577 C CA . GLU A 1 204 ? -7.067 22.094 -23.577 1.00 9.62 204 GLU B CA 1
ATOM 1578 C C . GLU A 1 204 ? -6.242 20.814 -23.549 1.00 9.73 204 GLU B C 1
ATOM 1579 O O . GLU A 1 204 ? -5.088 20.851 -23.132 1.00 13.11 204 GLU B O 1
ATOM 1585 N N . LEU A 1 205 ? -6.852 19.688 -23.936 1.00 8.55 205 LEU B N 1
ATOM 1586 C CA . LEU A 1 205 ? -6.122 18.424 -23.965 1.00 7.56 205 LEU B CA 1
ATOM 1587 C C . LEU A 1 205 ? -5.100 18.302 -25.088 1.00 7.05 205 LEU B C 1
ATOM 1588 O O . LEU A 1 205 ? -4.241 17.443 -25.046 1.00 8.48 205 LEU B O 1
ATOM 1593 N N . GLY A 1 206 ? -5.236 19.150 -26.105 1.00 8.98 206 GLY B N 1
ATOM 1594 C CA . GLY A 1 206 ? -4.267 19.183 -27.194 1.00 9.23 206 GLY B CA 1
ATOM 1595 C C . GLY A 1 206 ? -4.159 17.889 -27.970 1.00 9.16 206 GLY B C 1
ATOM 1596 O O . GLY A 1 206 ? -3.095 17.506 -28.459 1.00 9.15 206 GLY B O 1
ATOM 1597 N N . LEU A 1 207 ? -5.299 17.233 -28.135 1.00 8.29 207 LEU B N 1
ATOM 1598 C CA . LEU A 1 207 ? -5.347 15.945 -28.774 1.00 7.44 207 LEU B CA 1
ATOM 1599 C C . LEU A 1 207 ? -5.414 15.962 -30.317 1.00 10.52 207 LEU B C 1
ATOM 1600 O O . LEU A 1 207 ? -5.112 14.943 -30.942 1.00 9.58 207 LEU B O 1
ATOM 1605 N N . MET A 1 208 ? -5.836 17.077 -30.911 1.00 10.63 208 MET B N 1
ATOM 1606 C CA . MET A 1 208 ? -6.092 17.114 -32.371 1.00 11.51 208 MET B CA 1
ATOM 1607 C C . MET A 1 208 ? -5.717 18.507 -32.888 1.00 11.04 208 MET B C 1
ATOM 1608 O O . MET A 1 208 ? -5.876 19.494 -32.202 1.00 11.68 208 MET B O 1
ATOM 1613 N N . GLU A 1 209 ? -5.175 18.542 -34.114 1.00 10.42 209 GLU B N 1
ATOM 1614 C CA . GLU A 1 209 ? -4.721 19.783 -34.695 1.00 13.00 209 GLU B CA 1
ATOM 1615 C C . GLU A 1 209 ? -5.108 19.794 -36.157 1.00 13.56 209 GLU B C 1
ATOM 1616 O O . GLU A 1 209 ? -5.280 18.697 -36.749 1.00 12.80 209 GLU B O 1
ATOM 1622 N N . GLN A 1 210 ? -5.243 20.980 -36.770 1.00 14.08 210 GLN B N 1
ATOM 1623 C CA . GLN A 1 210 ? -5.426 21.049 -38.217 1.00 16.38 210 GLN B CA 1
ATOM 1624 C C . GLN A 1 210 ? -4.059 20.923 -38.888 1.00 17.76 210 GLN B C 1
ATOM 1625 O O . GLN A 1 210 ? -3.043 21.364 -38.360 1.00 19.78 210 GLN B O 1
ATOM 1631 N N . VAL A 1 211 ? -3.992 20.243 -40.037 1.00 17.26 211 VAL B N 1
ATOM 1632 C CA . VAL A 1 211 ? -2.642 20.086 -40.651 1.00 19.22 211 VAL B CA 1
ATOM 1633 C C . VAL A 1 211 ? -2.382 21.310 -41.557 1.00 28.78 211 VAL B C 1
ATOM 1634 O O . VAL A 1 211 ? -3.193 21.557 -42.461 1.00 28.81 211 VAL B O 1
ATOM 1638 N N . GLY A 1 212 ? -1.290 22.063 -41.327 1.00 30.88 212 GLY B N 1
ATOM 1639 C CA . GLY A 1 212 ? -1.071 23.386 -41.988 1.00 40.29 212 GLY B CA 1
ATOM 1640 C C . GLY A 1 212 ? -0.943 23.333 -43.511 1.00 50.49 212 GLY B C 1
ATOM 1641 O O . GLY A 1 212 ? -1.889 23.662 -44.250 1.00 64.17 212 GLY B O 1
ATOM 1642 N N . GLY A 1 215 ? -10.721 21.581 -43.743 1.00 41.72 215 GLY B N 1
ATOM 1643 C CA . GLY A 1 215 ? -9.711 22.423 -43.131 1.00 47.77 215 GLY B CA 1
ATOM 1644 C C . GLY A 1 215 ? -8.744 22.901 -44.195 1.00 57.73 215 GLY B C 1
ATOM 1645 O O . GLY A 1 215 ? -9.124 23.647 -45.105 1.00 75.09 215 GLY B O 1
ATOM 1646 N N . SER A 1 216 ? -7.492 22.456 -44.105 1.00 62.27 216 SER B N 1
ATOM 1647 C CA . SER A 1 216 ? -6.521 22.740 -45.172 1.00 51.40 216 SER B CA 1
ATOM 1648 C C . SER A 1 216 ? -5.996 21.503 -45.952 1.00 60.23 216 SER B C 1
ATOM 1649 O O . SER A 1 216 ? -4.811 21.487 -46.311 1.00 88.45 216 SER B O 1
ATOM 1651 N N . SER A 1 217 ? -6.813 20.458 -46.206 1.00 50.29 217 SER B N 1
ATOM 1652 C CA . SER A 1 217 ? -8.144 20.192 -45.594 1.00 39.81 217 SER B CA 1
ATOM 1653 C C . SER A 1 217 ? -8.081 18.962 -44.650 1.00 33.26 217 SER B C 1
ATOM 1654 O O . SER A 1 217 ? -9.078 18.243 -44.420 1.00 26.78 217 SER B O 1
ATOM 1657 N N . GLU A 1 218 ? -6.892 18.723 -44.105 1.00 27.00 218 GLU B N 1
ATOM 1658 C CA . GLU A 1 218 ? -6.658 17.567 -43.263 1.00 20.03 218 GLU B CA 1
ATOM 1659 C C . GLU A 1 218 ? -6.534 17.996 -41.767 1.00 21.61 218 GLU B C 1
ATOM 1660 O O . GLU A 1 218 ? -6.240 19.180 -41.441 1.00 22.54 218 GLU B O 1
ATOM 1666 N N . TRP A 1 219 ? -6.794 17.009 -40.898 1.00 19.37 219 TRP B N 1
ATOM 1667 C CA . TRP A 1 219 ? -6.700 17.074 -39.421 1.00 16.85 219 TRP B CA 1
ATOM 1668 C C . TRP A 1 219 ? -5.894 15.944 -38.937 1.00 13.13 219 TRP B C 1
ATOM 1669 O O . TRP A 1 219 ? -5.688 14.955 -39.651 1.00 13.88 219 TRP B O 1
ATOM 1680 N N . GLU A 1 220 ? -5.300 16.062 -37.771 1.00 9.76 220 GLU B N 1
ATOM 1681 C CA . GLU A 1 220 ? -4.543 14.899 -37.252 1.00 10.98 220 GLU B CA 1
ATOM 1682 C C . GLU A 1 220 ? -4.534 14.866 -35.730 1.00 12.32 220 GLU B C 1
ATOM 1683 O O . GLU A 1 220 ? -4.588 15.906 -35.057 1.00 13.62 220 GLU B O 1
ATOM 1689 N N . PHE A 1 221 ? -4.467 13.650 -35.211 1.00 11.38 221 PHE B N 1
ATOM 1690 C CA . PHE A 1 221 ? -4.334 13.460 -33.781 1.00 13.17 221 PHE B CA 1
ATOM 1691 C C . PHE A 1 221 ? -2.858 13.701 -33.470 1.00 11.97 221 PHE B C 1
ATOM 1692 O O . PHE A 1 221 ? -1.961 13.350 -34.256 1.00 14.79 221 PHE B O 1
ATOM 1700 N N . THR A 1 222 ? -2.572 14.301 -32.336 1.00 12.62 222 THR B N 1
ATOM 1701 C CA . THR A 1 222 ? -1.219 14.697 -31.989 1.00 12.90 222 THR B CA 1
ATOM 1702 C C . THR A 1 222 ? -0.488 13.550 -31.329 1.00 11.89 222 THR B C 1
ATOM 1703 O O . THR A 1 222 ? -1.145 12.574 -30.877 1.00 12.79 222 THR B O 1
ATOM 1707 N N . SER A 1 223 ? 0.845 13.675 -31.191 1.00 14.09 223 SER B N 1
ATOM 1708 C CA . SER A 1 223 ? 1.620 12.627 -30.545 1.00 19.28 223 SER B CA 1
ATOM 1709 C C . SER A 1 223 ? 2.786 13.069 -29.650 1.00 25.73 223 SER B C 1
ATOM 1710 O O . SER A 1 223 ? 3.660 12.276 -29.341 1.00 36.19 223 SER B O 1
ATOM 1713 N N . GLY A 1 224 ? 2.806 14.309 -29.189 1.00 28.08 224 GLY B N 1
ATOM 1714 C CA . GLY A 1 224 ? 3.885 14.729 -28.241 1.00 27.27 224 GLY B CA 1
ATOM 1715 C C . GLY A 1 224 ? 3.740 14.195 -26.814 1.00 23.89 224 GLY B C 1
ATOM 1716 O O . GLY A 1 224 ? 2.926 13.320 -26.543 1.00 29.83 224 GLY B O 1
ATOM 1717 N N . SER A 1 225 ? 4.530 14.690 -25.876 1.00 20.69 225 SER B N 1
ATOM 1718 C CA . SER A 1 225 ? 4.284 14.352 -24.486 1.00 21.30 225 SER B CA 1
ATOM 1719 C C . SER A 1 225 ? 3.027 15.109 -23.970 1.00 20.73 225 SER B C 1
ATOM 1720 O O . SER A 1 225 ? 2.555 16.093 -24.575 1.00 23.82 225 SER B O 1
ATOM 1723 N N . ARG A 1 226 ? 2.460 14.621 -22.881 1.00 15.59 226 ARG B N 1
ATOM 1724 C CA . ARG A 1 226 ? 1.204 15.191 -22.321 1.00 13.10 226 ARG B CA 1
ATOM 1725 C C . ARG A 1 226 ? 1.345 15.712 -20.887 1.00 13.07 226 ARG B C 1
ATOM 1726 O O . ARG A 1 226 ? 0.917 15.060 -19.918 1.00 12.55 226 ARG B O 1
ATOM 1734 N N . PRO A 1 227 ? 1.985 16.869 -20.712 1.00 14.27 227 PRO B N 1
ATOM 1735 C CA . PRO A 1 227 ? 2.251 17.339 -19.339 1.00 14.43 227 PRO B CA 1
ATOM 1736 C C . PRO A 1 227 ? 0.991 17.623 -18.525 1.00 12.84 227 PRO B C 1
ATOM 1737 O O . PRO A 1 227 ? 1.065 17.708 -17.325 1.00 14.65 227 PRO B O 1
ATOM 1741 N N . SER A 1 228 ? -0.158 17.829 -19.191 1.00 11.79 228 SER B N 1
ATOM 1742 C CA . SER A 1 228 ? -1.389 18.121 -18.481 1.00 10.50 228 SER B CA 1
ATOM 1743 C C . SER A 1 228 ? -2.138 16.884 -17.981 1.00 9.93 228 SER B C 1
ATOM 1744 O O . SER A 1 228 ? -3.140 17.026 -17.233 1.00 9.37 228 SER B O 1
ATOM 1747 N N . LEU A 1 229 ? -1.633 15.699 -18.308 1.00 8.45 229 LEU B N 1
ATOM 1748 C CA . LEU A 1 229 ? -2.304 14.422 -17.923 1.00 9.47 229 LEU B CA 1
ATOM 1749 C C . LEU A 1 229 ? -1.595 13.859 -16.685 1.00 8.45 229 LEU B C 1
ATOM 1750 O O . LEU A 1 229 ? -0.501 13.384 -16.781 1.00 10.22 229 LEU B O 1
ATOM 1755 N N . PRO A 1 230 ? -2.273 13.960 -15.502 1.00 8.30 230 PRO B N 1
ATOM 1756 C CA . PRO A 1 230 ? -1.649 13.560 -14.218 1.00 10.04 230 PRO B CA 1
ATOM 1757 C C . PRO A 1 230 ? -1.382 12.061 -14.199 1.00 8.36 230 PRO B C 1
ATOM 1758 O O . PRO A 1 230 ? -2.202 11.246 -14.716 1.00 9.14 230 PRO B O 1
ATOM 1762 N N . ALA A 1 231 ? -0.293 11.663 -13.556 1.00 9.21 231 ALA B N 1
ATOM 1763 C CA . ALA A 1 231 ? 0.018 10.241 -13.384 1.00 9.01 231 ALA B CA 1
ATOM 1764 C C . ALA A 1 231 ? -1.127 9.399 -12.782 1.00 8.28 231 ALA B C 1
ATOM 1765 O O . ALA A 1 231 ? -1.385 8.295 -13.199 1.00 9.30 231 ALA B O 1
ATOM 1767 N N . ARG A 1 232 ? -1.783 9.978 -11.795 1.00 9.67 232 ARG B N 1
ATOM 1768 C CA . ARG A 1 232 ? -2.928 9.270 -11.135 1.00 7.47 232 ARG B CA 1
ATOM 1769 C C . ARG A 1 232 ? -4.091 9.080 -12.066 1.00 8.08 232 ARG B C 1
ATOM 1770 O O . ARG A 1 232 ? -4.818 8.113 -11.924 1.00 8.81 232 ARG B O 1
ATOM 1778 N N . ILE A 1 233 ? -4.280 9.990 -13.018 1.00 7.47 233 ILE B N 1
ATOM 1779 C CA . ILE A 1 233 ? -5.346 9.754 -14.016 1.00 8.66 233 ILE B CA 1
ATOM 1780 C C . ILE A 1 233 ? -4.983 8.588 -14.938 1.00 8.10 233 ILE B C 1
ATOM 1781 O O . ILE A 1 233 ? -5.830 7.732 -15.221 1.00 8.67 233 ILE B O 1
ATOM 1786 N N . ILE A 1 234 ? -3.739 8.526 -15.421 1.00 9.33 234 ILE B N 1
ATOM 1787 C CA . ILE A 1 234 ? -3.269 7.386 -16.206 1.00 9.73 234 ILE B CA 1
ATOM 1788 C C . ILE A 1 234 ? -3.418 6.091 -15.381 1.00 8.63 234 ILE B C 1
ATOM 1789 O O . ILE A 1 234 ? -3.964 5.081 -15.888 1.00 10.38 234 ILE B O 1
ATOM 1794 N N . ALA A 1 235 ? -2.961 6.113 -14.104 1.00 7.39 235 ALA B N 1
ATOM 1795 C CA . ALA A 1 235 ? -2.961 4.869 -13.315 1.00 9.57 235 ALA B CA 1
ATOM 1796 C C . ALA A 1 235 ? -4.410 4.407 -13.076 1.00 9.39 235 ALA B C 1
ATOM 1797 O O . ALA A 1 235 ? -4.752 3.199 -13.208 1.00 10.57 235 ALA B O 1
ATOM 1799 N N . TYR A 1 236 ? -5.278 5.356 -12.692 1.00 7.66 236 TYR B N 1
ATOM 1800 C CA . TYR A 1 236 ? -6.704 5.047 -12.578 1.00 8.42 236 TYR B CA 1
ATOM 1801 C C . TYR A 1 236 ? -7.266 4.367 -13.862 1.00 7.21 236 TYR B C 1
ATOM 1802 O O . TYR A 1 236 ? -7.940 3.328 -13.808 1.00 8.06 236 TYR B O 1
ATOM 1811 N N . ALA A 1 237 ? -6.977 4.978 -15.022 1.00 7.53 237 ALA B N 1
ATOM 1812 C CA . ALA A 1 237 ? -7.489 4.424 -16.257 1.00 7.73 237 ALA B CA 1
ATOM 1813 C C . ALA A 1 237 ? -6.940 3.014 -16.562 1.00 8.73 237 ALA B C 1
ATOM 1814 O O . ALA A 1 237 ? -7.680 2.151 -17.043 1.00 9.10 237 ALA B O 1
ATOM 1816 N N . CYS A 1 238 ? -5.684 2.777 -16.217 1.00 7.89 238 CYS B N 1
ATOM 1817 C CA . CYS A 1 238 ? -5.098 1.470 -16.427 1.00 9.78 238 CYS B CA 1
ATOM 1818 C C . CYS A 1 238 ? -5.808 0.404 -15.559 1.00 8.54 238 CYS B C 1
ATOM 1819 O O . CYS A 1 238 ? -6.095 -0.695 -16.036 1.00 9.24 238 CYS B O 1
ATOM 1822 N N . LEU A 1 239 ? -6.056 0.743 -14.293 1.00 9.34 239 LEU B N 1
ATOM 1823 C CA . LEU A 1 239 ? -6.692 -0.207 -13.360 1.00 9.33 239 LEU B CA 1
ATOM 1824 C C . LEU A 1 239 ? -8.170 -0.378 -13.720 1.00 10.45 239 LEU B C 1
ATOM 1825 O O . LEU A 1 239 ? -8.725 -1.507 -13.643 1.00 11.85 239 LEU B O 1
ATOM 1830 N N . ASP A 1 240 ? -8.815 0.739 -14.098 1.00 7.64 240 ASP B N 1
ATOM 1831 C CA . ASP A 1 240 ? -10.202 0.677 -14.569 1.00 9.35 240 ASP B CA 1
ATOM 1832 C C . ASP A 1 240 ? -10.326 -0.243 -15.809 1.00 10.46 240 ASP B C 1
ATOM 1833 O O . ASP A 1 240 ? -11.259 -1.083 -15.889 1.00 10.00 240 ASP B O 1
ATOM 1838 N N . TYR A 1 241 ? -9.369 -0.122 -16.736 1.00 9.57 241 TYR B N 1
ATOM 1839 C CA . TYR A 1 241 ? -9.339 -0.988 -17.910 1.00 8.79 241 TYR B CA 1
ATOM 1840 C C . TYR A 1 241 ? -9.143 -2.458 -17.500 1.00 10.07 241 TYR B C 1
ATOM 1841 O O . TYR A 1 241 ? -9.854 -3.322 -18.010 1.00 11.57 241 TYR B O 1
ATOM 1850 N N . ALA A 1 242 ? -8.184 -2.721 -16.599 1.00 10.94 242 ALA B N 1
ATOM 1851 C CA . ALA A 1 242 ? -7.941 -4.124 -16.118 1.00 10.79 242 ALA B CA 1
ATOM 1852 C C . ALA A 1 242 ? -9.211 -4.678 -15.454 1.00 12.28 242 ALA B C 1
ATOM 1853 O O . ALA A 1 242 ? -9.563 -5.856 -15.621 1.00 12.01 242 ALA B O 1
ATOM 1855 N N . ALA A 1 243 ? -9.960 -3.780 -14.795 1.00 10.88 243 ALA B N 1
ATOM 1856 C CA . ALA A 1 243 ? -11.216 -4.144 -14.088 1.00 12.39 243 ALA B CA 1
ATOM 1857 C C . ALA A 1 243 ? -12.330 -4.608 -15.013 1.00 14.68 243 ALA B C 1
ATOM 1858 O O . ALA A 1 243 ? -13.325 -5.196 -14.530 1.00 16.74 243 ALA B O 1
ATOM 1860 N N . ARG A 1 244 ? -12.211 -4.306 -16.311 1.00 14.26 244 ARG B N 1
ATOM 1861 C CA . ARG A 1 244 ? -13.243 -4.747 -17.286 1.00 18.81 244 ARG B CA 1
ATOM 1862 C C . ARG A 1 244 ? -13.338 -6.257 -17.293 1.00 18.80 244 ARG B C 1
ATOM 1863 O O . ARG A 1 244 ? -14.381 -6.834 -17.579 1.00 21.30 244 ARG B O 1
ATOM 1871 N N . THR A 1 245 ? -12.227 -6.913 -17.002 1.00 18.30 245 THR B N 1
ATOM 1872 C CA . THR A 1 245 ? -12.197 -8.346 -17.192 1.00 25.26 245 THR B CA 1
ATOM 1873 C C . THR A 1 245 ? -11.876 -9.077 -15.900 1.00 26.64 245 THR B C 1
ATOM 1874 O O . THR A 1 245 ? -12.007 -10.310 -15.838 1.00 31.11 245 THR B O 1
ATOM 1878 N N . THR A 1 246 ? -11.441 -8.354 -14.877 1.00 23.62 246 THR B N 1
ATOM 1879 C CA . THR A 1 246 ? -11.100 -9.020 -13.634 1.00 22.88 246 THR B CA 1
ATOM 1880 C C . THR A 1 246 ? -11.450 -8.321 -12.346 1.00 26.81 246 THR B C 1
ATOM 1881 O O . THR A 1 246 ? -11.323 -7.090 -12.249 1.00 21.81 246 THR B O 1
ATOM 1885 N N . ARG A 1 247 ? -11.837 -9.126 -11.352 1.00 22.90 247 ARG B N 1
ATOM 1886 C CA . ARG A 1 247 ? -12.335 -8.623 -10.099 1.00 25.64 247 ARG B CA 1
ATOM 1887 C C . ARG A 1 247 ? -11.354 -8.904 -8.966 1.00 22.68 247 ARG B C 1
ATOM 1888 O O . ARG A 1 247 ? -11.579 -8.478 -7.839 1.00 23.97 247 ARG B O 1
ATOM 1896 N N . ASN A 1 248 ? -10.259 -9.590 -9.262 1.00 21.79 248 ASN B N 1
ATOM 1897 C CA . ASN A 1 248 ? -9.397 -10.115 -8.200 1.00 22.48 248 ASN B CA 1
ATOM 1898 C C . ASN A 1 248 ? -7.984 -9.602 -8.409 1.00 20.47 248 ASN B C 1
ATOM 1899 O O . ASN A 1 248 ? -7.682 -8.923 -9.405 1.00 15.09 248 ASN B O 1
ATOM 1904 N N . ALA A 1 249 ? -7.090 -9.944 -7.489 1.00 18.87 249 ALA B N 1
ATOM 1905 C CA . ALA A 1 249 ? -5.676 -9.724 -7.695 1.00 19.01 249 ALA B CA 1
ATOM 1906 C C . ALA A 1 249 ? -5.231 -10.287 -9.054 1.00 15.02 249 ALA B C 1
ATOM 1907 O O . ALA A 1 249 ? -5.775 -11.252 -9.577 1.00 19.24 249 ALA B O 1
ATOM 1909 N N . GLY A 1 250 ? -4.238 -9.630 -9.636 1.00 15.83 250 GLY B N 1
ATOM 1910 C CA . GLY A 1 250 ? -3.734 -10.072 -10.921 1.00 16.88 250 GLY B CA 1
ATOM 1911 C C . GLY A 1 250 ? -2.799 -9.082 -11.529 1.00 14.63 250 GLY B C 1
ATOM 1912 O O . GLY A 1 250 ? -2.114 -8.293 -10.835 1.00 14.24 250 GLY B O 1
ATOM 1913 N N . SER A 1 251 ? -2.736 -9.066 -12.837 1.00 15.38 251 SER B N 1
ATOM 1914 C CA . SER A 1 251 ? -1.825 -8.223 -13.519 1.00 13.72 251 SER B CA 1
ATOM 1915 C C . SER A 1 251 ? -2.336 -7.926 -14.919 1.00 14.72 251 SER B C 1
ATOM 1916 O O . SER A 1 251 ? -3.206 -8.627 -15.478 1.00 18.71 251 SER B O 1
ATOM 1919 N N . ILE A 1 252 ? -1.702 -6.896 -15.496 1.00 14.87 252 ILE B N 1
ATOM 1920 C CA . ILE A 1 252 ? -1.973 -6.532 -16.941 1.00 14.71 252 ILE B CA 1
ATOM 1921 C C . ILE A 1 252 ? -0.702 -6.017 -17.622 1.00 17.33 252 ILE B C 1
ATOM 1922 O O . ILE A 1 252 ? 0.050 -5.213 -17.027 1.00 14.21 252 ILE B O 1
ATOM 1927 N N . SER A 1 253 ? -0.417 -6.495 -18.824 1.00 15.24 253 SER B N 1
ATOM 1928 C CA . SER A 1 253 ? 0.842 -6.160 -19.457 1.00 16.19 253 SER B CA 1
ATOM 1929 C C . SER A 1 253 ? 0.839 -4.693 -19.885 1.00 16.81 253 SER B C 1
ATOM 1930 O O . SER A 1 253 ? -0.204 -4.143 -20.285 1.00 17.26 253 SER B O 1
ATOM 1933 N N . LEU A 1 254 ? 2.009 -4.061 -19.841 1.00 17.74 254 LEU B N 1
ATOM 1934 C CA . LEU A 1 254 ? 2.132 -2.694 -20.361 1.00 15.84 254 LEU B CA 1
ATOM 1935 C C . LEU A 1 254 ? 1.880 -2.637 -21.857 1.00 15.79 254 LEU B C 1
ATOM 1936 O O . LEU A 1 254 ? 1.366 -1.611 -22.341 1.00 16.33 254 LEU B O 1
ATOM 1941 N N . ALA A 1 255 ? 2.172 -3.732 -22.576 1.00 16.30 255 ALA B N 1
ATOM 1942 C CA . ALA A 1 255 ? 1.937 -3.766 -24.014 1.00 16.73 255 ALA B CA 1
ATOM 1943 C C . ALA A 1 255 ? 0.439 -3.620 -24.307 1.00 17.36 255 ALA B C 1
ATOM 1944 O O . ALA A 1 255 ? 0.049 -2.872 -25.203 1.00 16.83 255 ALA B O 1
ATOM 1946 N N . ARG A 1 256 ? -0.391 -4.276 -23.501 1.00 15.29 256 ARG B N 1
ATOM 1947 C CA . ARG A 1 256 ? -1.815 -4.260 -23.727 1.00 17.29 256 ARG B CA 1
ATOM 1948 C C . ARG A 1 256 ? -2.328 -2.871 -23.404 1.00 14.05 256 ARG B C 1
ATOM 1949 O O . ARG A 1 256 ? -3.191 -2.294 -24.111 1.00 14.54 256 ARG B O 1
ATOM 1957 N N . LEU A 1 257 ? -1.805 -2.292 -22.313 1.00 12.21 257 LEU B N 1
ATOM 1958 C CA . LEU A 1 257 ? -2.309 -1.000 -21.892 1.00 12.20 257 LEU B CA 1
ATOM 1959 C C . LEU A 1 257 ? -1.974 0.075 -22.944 1.00 12.76 257 LEU B C 1
ATOM 1960 O O . LEU A 1 257 ? -2.753 1.045 -23.198 1.00 13.22 257 LEU B O 1
ATOM 1965 N N . ALA A 1 258 ? -0.827 -0.073 -23.577 1.00 13.61 258 ALA B N 1
ATOM 1966 C CA . ALA A 1 258 ? -0.340 0.834 -24.601 1.00 14.96 258 ALA B CA 1
ATOM 1967 C C . ALA A 1 258 ? -1.036 0.706 -25.967 1.00 15.34 258 ALA B C 1
ATOM 1968 O O . ALA A 1 258 ? -1.134 1.718 -26.692 1.00 13.69 258 ALA B O 1
ATOM 1970 N N . ASN A 1 259 ? -1.501 -0.493 -26.316 1.00 13.66 259 ASN B N 1
ATOM 1971 C CA . ASN A 1 259 ? -1.834 -0.808 -27.719 1.00 13.45 259 ASN B CA 1
ATOM 1972 C C . ASN A 1 259 ? -3.229 -1.356 -27.954 1.00 16.61 259 ASN B C 1
ATOM 1973 O O . ASN A 1 259 ? -3.739 -1.263 -29.068 1.00 19.50 259 ASN B O 1
ATOM 1978 N N . GLU A 1 260 ? -3.827 -1.990 -26.938 1.00 15.46 260 GLU B N 1
ATOM 1979 C CA . GLU A 1 260 ? -5.135 -2.600 -27.146 1.00 15.04 260 GLU B CA 1
ATOM 1980 C C . GLU A 1 260 ? -6.228 -1.542 -27.413 1.00 13.48 260 GLU B C 1
ATOM 1981 O O . GLU A 1 260 ? -6.301 -0.533 -26.714 1.00 13.17 260 GLU B O 1
ATOM 1987 N N . PRO A 1 261 ? -7.083 -1.771 -28.401 1.00 13.72 261 PRO B N 1
ATOM 1988 C CA . PRO A 1 261 ? -8.178 -0.816 -28.609 1.00 12.69 261 PRO B CA 1
ATOM 1989 C C . PRO A 1 261 ? -9.034 -0.756 -27.345 1.00 13.53 261 PRO B C 1
ATOM 1990 O O . PRO A 1 261 ? -9.357 -1.777 -26.757 1.00 13.50 261 PRO B O 1
ATOM 1994 N N . GLY A 1 262 ? -9.348 0.444 -26.926 1.00 12.76 262 GLY B N 1
ATOM 1995 C CA . GLY A 1 262 ? -10.132 0.671 -25.709 1.00 11.04 262 GLY B CA 1
ATOM 1996 C C . GLY A 1 262 ? -9.248 1.064 -24.536 1.00 11.94 262 GLY B C 1
ATOM 1997 O O . GLY A 1 262 ? -9.760 1.560 -23.528 1.00 12.28 262 GLY B O 1
ATOM 1998 N N . ALA A 1 263 ? -7.945 0.775 -24.609 1.00 10.47 263 ALA B N 1
ATOM 1999 C CA . ALA A 1 263 ? -7.093 0.964 -23.408 1.00 10.92 263 ALA B CA 1
ATOM 2000 C C . ALA A 1 263 ? -6.508 2.394 -23.357 1.00 9.56 263 ALA B C 1
ATOM 2001 O O . ALA A 1 263 ? -6.716 3.175 -24.285 1.00 11.09 263 ALA B O 1
ATOM 2003 N N . PRO A 1 264 ? -5.764 2.750 -22.270 1.00 10.78 264 PRO B N 1
ATOM 2004 C CA . PRO A 1 264 ? -5.361 4.145 -22.122 1.00 11.36 264 PRO B CA 1
ATOM 2005 C C . PRO A 1 264 ? -4.342 4.645 -23.157 1.00 9.62 264 PRO B C 1
ATOM 2006 O O . PRO A 1 264 ? -4.344 5.856 -23.453 1.00 9.47 264 PRO B O 1
ATOM 2010 N N . GLY A 1 265 ? -3.527 3.746 -23.719 1.00 9.68 265 GLY B N 1
ATOM 2011 C CA . GLY A 1 265 ? -2.555 4.206 -24.716 1.00 12.52 265 GLY B CA 1
ATOM 2012 C C . GLY A 1 265 ? -3.279 4.893 -25.884 1.00 10.27 265 GLY B C 1
ATOM 2013 O O . GLY A 1 265 ? -2.919 6.015 -26.296 1.00 10.48 265 GLY B O 1
ATOM 2014 N N . ARG A 1 266 ? -4.309 4.247 -26.392 1.00 9.12 266 ARG B N 1
ATOM 2015 C CA . ARG A 1 266 ? -5.017 4.812 -27.558 1.00 9.15 266 ARG B CA 1
ATOM 2016 C C . ARG A 1 266 ? -6.028 5.872 -27.136 1.00 10.41 266 ARG B C 1
ATOM 2017 O O . ARG A 1 266 ? -6.279 6.832 -27.878 1.00 12.38 266 ARG B O 1
ATOM 2025 N N . ALA A 1 267 ? -6.560 5.742 -25.931 1.00 8.02 267 ALA B N 1
ATOM 2026 C CA . ALA A 1 267 ? -7.510 6.784 -25.468 1.00 9.24 267 ALA B CA 1
ATOM 2027 C C . ALA A 1 267 ? -6.813 8.117 -25.273 1.00 9.13 267 ALA B C 1
ATOM 2028 O O . ALA A 1 267 ? -7.395 9.169 -25.635 1.00 8.97 267 ALA B O 1
ATOM 2030 N N . PHE A 1 268 ? -5.651 8.096 -24.614 1.00 9.56 268 PHE B N 1
ATOM 2031 C CA . PHE A 1 268 ? -4.926 9.319 -24.269 1.00 8.55 268 PHE B CA 1
ATOM 2032 C C . PHE A 1 268 ? -3.853 9.646 -25.309 1.00 8.68 268 PHE B C 1
ATOM 2033 O O . PHE A 1 268 ? -3.167 10.669 -25.167 1.00 11.60 268 PHE B O 1
ATOM 2041 N N . ARG A 1 269 ? -3.669 8.775 -26.300 1.00 9.62 269 ARG B N 1
ATOM 2042 C CA . ARG A 1 269 ? -2.615 8.927 -27.306 1.00 12.64 269 ARG B CA 1
ATOM 2043 C C . ARG A 1 269 ? -1.226 9.138 -26.639 1.00 13.43 269 ARG B C 1
ATOM 2044 O O . ARG A 1 269 ? -0.535 10.153 -26.866 1.00 12.06 269 ARG B O 1
ATOM 2052 N N . ILE A 1 270 ? -0.845 8.137 -25.843 1.00 13.13 270 ILE B N 1
ATOM 2053 C CA . ILE A 1 270 ? 0.427 8.149 -25.101 1.00 15.17 270 ILE B CA 1
ATOM 2054 C C . ILE A 1 270 ? 1.124 6.816 -25.333 1.00 15.51 270 ILE B C 1
ATOM 2055 O O . ILE A 1 270 ? 0.459 5.777 -25.542 1.00 15.03 270 ILE B O 1
ATOM 2060 N N . ARG A 1 271 ? 2.459 6.861 -25.354 1.00 17.05 271 ARG B N 1
ATOM 2061 C CA . ARG A 1 271 ? 3.261 5.665 -25.603 1.00 20.25 271 ARG B CA 1
ATOM 2062 C C . ARG A 1 271 ? 3.446 4.793 -24.358 1.00 16.42 271 ARG B C 1
ATOM 2063 O O . ARG A 1 271 ? 3.247 5.273 -23.213 1.00 17.66 271 ARG B O 1
ATOM 2071 N N . GLU A 1 272 ? 3.804 3.529 -24.579 1.00 17.63 272 GLU B N 1
ATOM 2072 C CA . GLU A 1 272 ? 4.120 2.625 -23.487 1.00 16.20 272 GLU B CA 1
ATOM 2073 C C . GLU A 1 272 ? 5.039 3.198 -22.414 1.00 15.62 272 GLU B C 1
ATOM 2074 O O . GLU A 1 272 ? 4.800 2.975 -21.205 1.00 15.42 272 GLU B O 1
ATOM 2080 N N . ALA A 1 273 ? 6.069 3.929 -22.814 1.00 17.32 273 ALA B N 1
ATOM 2081 C CA . ALA A 1 273 ? 7.070 4.432 -21.859 1.00 15.86 273 ALA B CA 1
ATOM 2082 C C . ALA A 1 273 ? 6.459 5.465 -20.921 1.00 13.63 273 ALA B C 1
ATOM 2083 O O . ALA A 1 273 ? 6.807 5.550 -19.710 1.00 14.31 273 ALA B O 1
ATOM 2085 N N . ASP A 1 274 ? 5.485 6.217 -21.456 1.00 15.77 274 ASP B N 1
ATOM 2086 C CA . ASP A 1 274 ? 4.789 7.238 -20.717 1.00 14.15 274 ASP B CA 1
ATOM 2087 C C . ASP A 1 274 ? 3.829 6.587 -19.732 1.00 12.53 274 ASP B C 1
ATOM 2088 O O . ASP A 1 274 ? 3.657 7.128 -18.601 1.00 14.21 274 ASP B O 1
ATOM 2093 N N . ILE A 1 275 ? 3.221 5.455 -20.118 1.00 11.40 275 ILE B N 1
ATOM 2094 C CA . ILE A 1 275 ? 2.319 4.752 -19.232 1.00 11.66 275 ILE B CA 1
ATOM 2095 C C . ILE A 1 275 ? 3.187 4.210 -18.088 1.00 12.62 275 ILE B C 1
ATOM 2096 O O . ILE A 1 275 ? 2.786 4.377 -16.911 1.00 12.03 275 ILE B O 1
ATOM 2101 N N . ALA A 1 276 ? 4.359 3.634 -18.416 1.00 11.45 276 ALA B N 1
ATOM 2102 C CA . ALA A 1 276 ? 5.204 3.031 -17.436 1.00 11.99 276 ALA B CA 1
ATOM 2103 C C . ALA A 1 276 ? 5.639 4.036 -16.413 1.00 12.80 276 ALA B C 1
ATOM 2104 O O . ALA A 1 276 ? 5.686 3.734 -15.217 1.00 11.49 276 ALA B O 1
ATOM 2106 N N . ALA A 1 277 ? 5.984 5.228 -16.880 1.00 12.73 277 ALA B N 1
ATOM 2107 C CA . ALA A 1 277 ? 6.508 6.300 -16.023 1.00 13.85 277 ALA B CA 1
ATOM 2108 C C . ALA A 1 277 ? 5.432 6.697 -14.993 1.00 13.31 277 ALA B C 1
ATOM 2109 O O . ALA A 1 277 ? 5.695 6.874 -13.785 1.00 14.48 277 ALA B O 1
ATOM 2111 N N . ALA A 1 278 ? 4.208 6.875 -15.480 1.00 10.85 278 ALA B N 1
ATOM 2112 C CA . ALA A 1 278 ? 3.093 7.192 -14.633 1.00 10.18 278 ALA B CA 1
ATOM 2113 C C . ALA A 1 278 ? 2.812 6.085 -13.613 1.00 9.92 278 ALA B C 1
ATOM 2114 O O . ALA A 1 278 ? 2.542 6.442 -12.422 1.00 10.12 278 ALA B O 1
ATOM 2116 N N . LEU A 1 279 ? 2.721 4.845 -14.054 1.00 11.52 279 LEU B N 1
ATOM 2117 C CA . LEU A 1 279 ? 2.491 3.722 -13.142 1.00 11.37 279 LEU B CA 1
ATOM 2118 C C . LEU A 1 279 ? 3.581 3.615 -12.090 1.00 12.70 279 LEU B C 1
ATOM 2119 O O . LEU A 1 279 ? 3.289 3.346 -10.940 1.00 14.09 279 LEU B O 1
ATOM 2124 N N . GLU A 1 280 ? 4.835 3.857 -12.452 1.00 14.31 280 GLU B N 1
ATOM 2125 C CA . GLU A 1 280 ? 5.884 3.697 -11.452 1.00 16.55 280 GLU B CA 1
ATOM 2126 C C . GLU A 1 280 ? 5.702 4.777 -10.408 1.00 14.98 280 GLU B C 1
ATOM 2127 O O . GLU A 1 280 ? 5.904 4.548 -9.218 1.00 17.63 280 GLU B O 1
ATOM 2133 N N . LYS A 1 281 ? 5.416 6.010 -10.854 1.00 13.54 281 LYS B N 1
ATOM 2134 C CA . LYS A 1 281 ? 5.215 7.159 -9.974 1.00 11.60 281 LYS B CA 1
ATOM 2135 C C . LYS A 1 281 ? 4.094 6.925 -8.961 1.00 14.12 281 LYS B C 1
ATOM 2136 O O . LYS A 1 281 ? 4.263 7.136 -7.737 1.00 18.91 281 LYS B O 1
ATOM 2142 N N . VAL A 1 282 ? 2.974 6.416 -9.458 1.00 11.64 282 VAL B N 1
ATOM 2143 C CA . VAL A 1 282 ? 1.866 6.099 -8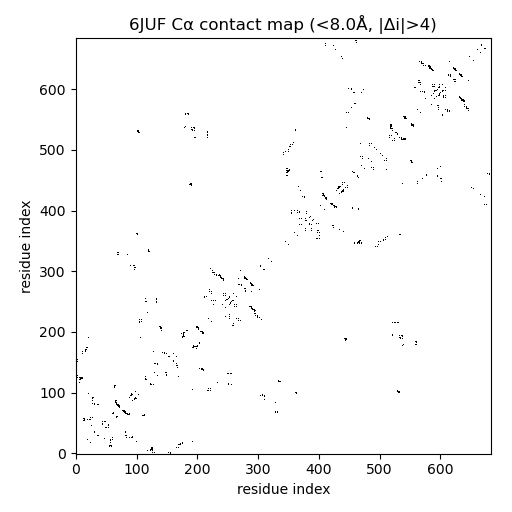.614 1.00 11.04 282 VAL B CA 1
ATOM 2144 C C . VAL A 1 282 ? 2.131 4.859 -7.750 1.00 12.06 282 VAL B C 1
ATOM 2145 O O . VAL A 1 282 ? 1.797 4.895 -6.543 1.00 12.76 282 VAL B O 1
ATOM 2149 N N . ALA A 1 283 ? 2.699 3.786 -8.298 1.00 13.49 283 ALA B N 1
ATOM 2150 C CA . ALA A 1 283 ? 2.922 2.581 -7.480 1.00 17.40 283 ALA B CA 1
ATOM 2151 C C . ALA A 1 283 ? 3.759 2.885 -6.268 1.00 16.99 283 ALA B C 1
ATOM 2152 O O . ALA A 1 283 ? 3.617 2.232 -5.234 1.00 19.92 283 ALA B O 1
ATOM 2154 N N . ALA A 1 284 ? 4.614 3.909 -6.357 1.00 12.71 284 ALA B N 1
ATOM 2155 C CA . ALA A 1 284 ? 5.514 4.276 -5.239 1.00 16.39 284 ALA B CA 1
ATOM 2156 C C . ALA A 1 284 ? 4.716 4.695 -4.007 1.00 16.91 284 ALA B C 1
ATOM 2157 O O . ALA A 1 284 ? 5.172 4.595 -2.874 1.00 21.56 284 ALA B O 1
ATOM 2159 N N . SER A 1 285 ? 3.479 5.136 -4.235 1.00 15.49 285 SER B N 1
ATOM 2160 C CA . SER A 1 285 ? 2.550 5.553 -3.188 1.00 16.31 285 SER B CA 1
ATOM 2161 C C . SER A 1 285 ? 1.536 4.508 -2.776 1.00 13.04 285 SER B C 1
ATOM 2162 O O . SER A 1 285 ? 0.749 4.822 -1.863 1.00 15.56 285 SER B O 1
ATOM 2165 N N . HIS A 1 286 ? 1.519 3.316 -3.381 1.00 11.45 286 HIS B N 1
ATOM 2166 C CA . HIS A 1 286 ? 0.496 2.346 -3.103 1.00 13.70 286 HIS B CA 1
ATOM 2167 C C . HIS A 1 286 ? 1.170 1.052 -3.014 1.00 14.87 286 HIS B C 1
ATOM 2168 O O . HIS A 1 286 ? 1.543 0.472 -4.025 1.00 15.87 286 HIS B O 1
ATOM 2175 N N . GLN A 1 287 ? 1.242 0.552 -1.793 1.00 15.37 287 GLN B N 1
ATOM 2176 C CA . GLN A 1 287 ? 1.805 -0.782 -1.520 1.00 15.89 287 GLN B CA 1
ATOM 2177 C C . GLN A 1 287 ? 1.248 -1.914 -2.417 1.00 16.84 287 GLN B C 1
ATOM 2178 O O . GLN A 1 287 ? 2.000 -2.853 -2.731 1.00 17.50 287 GLN B O 1
ATOM 2184 N N . GLU A 1 288 ? -0.020 -1.805 -2.853 1.00 13.74 288 GLU B N 1
ATOM 2185 C CA . GLU A 1 288 ? -0.761 -2.887 -3.554 1.00 14.82 288 GLU B CA 1
ATOM 2186 C C . GLU A 1 288 ? -0.453 -2.938 -5.021 1.00 13.89 288 GLU B C 1
ATOM 2187 O O . GLU A 1 288 ? -0.795 -3.893 -5.692 1.00 14.66 288 GLU B O 1
ATOM 2193 N N . LEU A 1 289 ? 0.253 -1.897 -5.476 1.00 13.53 289 LEU B N 1
ATOM 2194 C CA . LEU A 1 289 ? 0.625 -1.745 -6.889 1.00 13.40 289 LEU B CA 1
ATOM 2195 C C . LEU A 1 289 ? 2.101 -1.853 -7.179 1.00 14.21 289 LEU B C 1
ATOM 2196 O O . LEU A 1 289 ? 2.898 -1.260 -6.454 1.00 13.92 289 LEU B O 1
ATOM 2201 N N . GLN A 1 290 ? 2.466 -2.594 -8.227 1.00 14.26 290 GLN B N 1
ATOM 2202 C CA . GLN A 1 290 ? 3.879 -2.685 -8.649 1.00 15.56 290 GLN B CA 1
ATOM 2203 C C . GLN A 1 290 ? 3.961 -2.734 -10.174 1.00 17.86 290 GLN B C 1
ATOM 2204 O O . GLN A 1 290 ? 3.029 -3.184 -10.842 1.00 19.22 290 GLN B O 1
ATOM 2210 N N . LEU A 1 291 ? 5.099 -2.264 -10.686 1.00 17.32 291 LEU B N 1
ATOM 2211 C CA . LEU A 1 291 ? 5.501 -2.495 -12.048 1.00 19.28 291 LEU B CA 1
ATOM 2212 C C . LEU A 1 291 ? 6.577 -3.574 -11.940 1.00 20.28 291 LEU B C 1
ATOM 2213 O O . LEU A 1 291 ? 7.523 -3.396 -11.167 1.00 23.00 291 LEU B O 1
ATOM 2218 N N . VAL A 1 292 ? 6.380 -4.706 -12.611 1.00 17.97 292 VAL B N 1
ATOM 2219 C CA . VAL A 1 292 ? 7.303 -5.826 -12.535 1.00 19.55 292 VAL B CA 1
ATOM 2220 C C . VAL A 1 292 ? 7.753 -6.259 -13.922 1.00 23.35 292 VAL B C 1
ATOM 2221 O O . VAL A 1 292 ? 6.993 -6.169 -14.882 1.00 25.04 292 VAL B O 1
ATOM 2225 N N . GLU A 1 293 ? 8.987 -6.776 -14.000 1.00 28.57 293 GLU B N 1
ATOM 2226 C CA . GLU A 1 293 ? 9.484 -7.412 -15.238 1.00 34.54 293 GLU B CA 1
ATOM 2227 C C . GLU A 1 293 ? 9.432 -8.910 -15.225 1.00 38.27 293 GLU B C 1
ATOM 2228 O O . GLU A 1 293 ? 9.790 -9.542 -14.224 1.00 50.40 293 GLU B O 1
ATOM 2234 N N . ALA A 1 294 ? 9.010 -9.490 -16.345 1.00 40.34 294 ALA B N 1
ATOM 2235 C CA . ALA A 1 294 ? 9.143 -10.933 -16.567 1.00 46.55 294 ALA B CA 1
ATOM 2236 C C . ALA A 1 294 ? 9.589 -11.105 -18.007 1.00 50.25 294 ALA B C 1
ATOM 2237 O O . ALA A 1 294 ? 8.788 -10.955 -18.948 1.00 46.90 294 ALA B O 1
ATOM 2239 N N . VAL A 1 295 ? 10.880 -11.419 -18.151 1.00 52.30 295 VAL B N 1
ATOM 2240 C CA . VAL A 1 295 ? 11.634 -11.268 -19.406 1.00 50.79 295 VAL B CA 1
ATOM 2241 C C . VAL A 1 295 ? 10.781 -11.207 -20.676 1.00 49.65 295 VAL B C 1
ATOM 2242 O O . VAL A 1 295 ? 10.056 -12.156 -21.009 1.00 54.41 295 VAL B O 1
ATOM 2246 N N . GLY A 1 296 ? 10.851 -10.077 -21.368 1.00 49.30 296 GLY B N 1
ATOM 2247 C CA . GLY A 1 296 ? 11.479 -8.869 -20.843 1.00 45.98 296 GLY B CA 1
ATOM 2248 C C . GLY A 1 296 ? 10.373 -7.832 -20.890 1.00 52.44 296 GLY B C 1
ATOM 2249 O O . GLY A 1 296 ? 10.618 -6.676 -21.251 1.00 48.27 296 GLY B O 1
ATOM 2250 N N . GLN A 1 297 ? 9.154 -8.272 -20.550 1.00 49.63 297 GLN B N 1
ATOM 2251 C CA . GLN A 1 297 ? 7.930 -7.456 -20.671 1.00 38.07 297 GLN B CA 1
ATOM 2252 C C . GLN A 1 297 ? 7.466 -6.962 -19.282 1.00 37.18 297 GLN B C 1
ATOM 2253 O O . GLN A 1 297 ? 7.355 -7.746 -18.319 1.00 32.57 297 GLN B O 1
ATOM 2259 N N . ARG A 1 298 ? 7.180 -5.662 -19.189 1.00 29.66 298 ARG B N 1
ATOM 2260 C CA . ARG A 1 298 ? 6.658 -5.098 -17.944 1.00 21.36 298 ARG B CA 1
ATOM 2261 C C . ARG A 1 298 ? 5.138 -5.247 -17.795 1.00 20.50 298 ARG B C 1
ATOM 2262 O O . ARG A 1 298 ? 4.392 -5.157 -18.771 1.00 19.65 298 ARG B O 1
ATOM 2270 N N . SER A 1 299 ? 4.718 -5.428 -16.541 1.00 15.66 299 SER B N 1
ATOM 2271 C CA . SER A 1 299 ? 3.314 -5.650 -16.206 1.00 14.35 299 SER B CA 1
ATOM 2272 C C . SER A 1 299 ? 3.005 -4.802 -15.002 1.00 13.90 299 SER B C 1
ATOM 2273 O O . SER A 1 299 ? 3.870 -4.606 -14.143 1.00 15.63 299 SER B O 1
ATOM 2276 N N . LEU A 1 300 ? 1.794 -4.260 -14.954 1.00 11.74 300 LEU B N 1
ATOM 2277 C CA . LEU A 1 300 ? 1.232 -3.712 -13.744 1.00 12.46 300 LEU B CA 1
ATOM 2278 C C . LEU A 1 300 ? 0.574 -4.832 -12.896 1.00 14.36 300 LEU B C 1
ATOM 2279 O O . LEU A 1 300 ? -0.274 -5.584 -13.388 1.00 14.74 300 LEU B O 1
ATOM 2284 N N . THR A 1 301 ? 0.999 -4.943 -11.618 1.00 14.79 301 THR B N 1
ATOM 2285 C CA . THR A 1 301 ? 0.387 -5.927 -10.722 1.00 14.98 301 THR B CA 1
ATOM 2286 C C . THR A 1 301 ? -0.446 -5.273 -9.639 1.00 13.35 301 THR B C 1
ATOM 2287 O O . THR A 1 301 ? -0.122 -4.168 -9.216 1.00 13.82 301 THR B O 1
ATOM 2291 N N . PHE A 1 302 ? -1.514 -5.917 -9.204 1.00 12.08 302 PHE B N 1
ATOM 2292 C CA . PHE A 1 302 ? -2.346 -5.451 -8.135 1.00 13.34 302 PHE B CA 1
ATOM 2293 C C . PHE A 1 302 ? -2.700 -6.630 -7.207 1.00 16.07 302 PHE B C 1
ATOM 2294 O O . PHE A 1 302 ? -3.072 -7.714 -7.662 1.00 16.13 302 PHE B O 1
ATOM 2302 N N . THR A 1 303 ? -2.556 -6.392 -5.880 1.00 14.44 303 THR B N 1
ATOM 2303 C CA . THR A 1 303 ? -2.757 -7.473 -4.899 1.00 17.53 303 THR B CA 1
ATOM 2304 C C . THR A 1 303 ? -4.219 -7.656 -4.472 1.00 17.90 303 THR B C 1
ATOM 2305 O O . THR A 1 303 ? -4.527 -8.576 -3.708 1.00 22.90 303 THR B O 1
ATOM 2309 N N . SER A 1 304 ? -5.127 -6.829 -4.996 1.00 17.35 304 SER B N 1
ATOM 2310 C CA . SER A 1 304 ? -6.569 -7.065 -4.860 1.00 16.63 304 SER B CA 1
ATOM 2311 C C . SER A 1 304 ? -7.262 -6.477 -6.091 1.00 14.03 304 SER B C 1
ATOM 2312 O O . SER A 1 304 ? -6.564 -6.014 -7.019 1.00 14.07 304 SER B O 1
ATOM 2315 N N . GLY A 1 305 ? -8.590 -6.578 -6.158 1.00 15.67 305 GLY B N 1
ATOM 2316 C CA . GLY A 1 305 ? -9.348 -6.183 -7.317 1.00 16.86 305 GLY B CA 1
ATOM 2317 C C . GLY A 1 305 ? -8.975 -4.793 -7.817 1.00 13.36 305 GLY B C 1
ATOM 2318 O O . GLY A 1 305 ? -8.909 -3.854 -7.047 1.00 12.03 305 GLY B O 1
ATOM 2319 N N . PRO A 1 306 ? -8.749 -4.684 -9.110 1.00 12.33 306 PRO B N 1
ATOM 2320 C CA . PRO A 1 306 ? -8.300 -3.450 -9.675 1.00 11.89 306 PRO B CA 1
ATOM 2321 C C . PRO A 1 306 ? -9.337 -2.295 -9.683 1.00 11.39 306 PRO B C 1
ATOM 2322 O O . PRO A 1 306 ? -8.881 -1.124 -9.676 1.00 10.41 306 PRO B O 1
ATOM 2326 N N . PHE A 1 307 ? -10.638 -2.572 -9.679 1.00 9.95 307 PHE B N 1
ATOM 2327 C CA . PHE A 1 307 ? -11.614 -1.464 -9.708 1.00 12.29 307 PHE B CA 1
ATOM 2328 C C . PHE A 1 307 ? -11.556 -0.675 -8.429 1.00 13.55 307 PHE B C 1
ATOM 2329 O O . PHE A 1 307 ? -11.510 0.584 -8.483 1.00 11.58 307 PHE B O 1
ATOM 2337 N N . ASP A 1 308 ? -11.524 -1.327 -7.275 1.00 12.85 308 ASP B N 1
ATOM 2338 C CA . ASP A 1 308 ? -11.442 -0.559 -6.010 1.00 13.98 308 ASP B CA 1
ATOM 2339 C C . ASP A 1 308 ? -10.110 0.162 -5.882 1.00 12.09 308 ASP B C 1
ATOM 2340 O O . ASP A 1 308 ? -10.040 1.264 -5.338 1.00 10.83 308 ASP B O 1
ATOM 2345 N N . LEU A 1 309 ? -9.033 -0.461 -6.372 1.00 11.90 309 LEU B N 1
ATOM 2346 C CA . LEU A 1 309 ? -7.768 0.196 -6.321 1.00 12.90 309 LEU B CA 1
ATOM 2347 C C . LEU A 1 309 ? -7.734 1.399 -7.252 1.00 10.84 309 LEU B C 1
ATOM 2348 O O . LEU A 1 309 ? -7.139 2.462 -6.911 1.00 10.07 309 LEU B O 1
ATOM 2353 N N . ALA A 1 310 ? -8.326 1.288 -8.413 1.00 9.92 310 ALA B N 1
ATOM 2354 C CA . ALA A 1 310 ? -8.440 2.444 -9.349 1.00 11.48 310 ALA B CA 1
ATOM 2355 C C . ALA A 1 310 ? -9.058 3.626 -8.667 1.00 9.39 310 ALA B C 1
ATOM 2356 O O . ALA A 1 310 ? -8.580 4.778 -8.814 1.00 8.49 310 ALA B O 1
ATOM 2358 N N . TRP A 1 311 ? -10.108 3.364 -7.897 1.00 9.07 311 TRP B N 1
ATOM 2359 C CA . TRP A 1 311 ? -10.778 4.424 -7.167 1.00 8.81 311 TRP B CA 1
ATOM 2360 C C . TRP A 1 311 ? -10.022 4.930 -5.984 1.00 10.20 311 TRP B C 1
ATOM 2361 O O . TRP A 1 311 ? -10.177 6.102 -5.669 1.00 9.84 311 TRP B O 1
ATOM 2372 N N . ASP A 1 312 ? -9.210 4.105 -5.329 1.00 10.10 312 ASP B N 1
ATOM 2373 C CA . ASP A 1 312 ? -8.311 4.607 -4.283 1.00 11.63 312 ASP B CA 1
ATOM 2374 C C . ASP A 1 312 ? -7.338 5.590 -4.939 1.00 10.74 312 ASP B C 1
ATOM 2375 O O . ASP A 1 312 ? -7.149 6.686 -4.394 1.00 10.56 312 ASP B O 1
ATOM 2380 N N . VAL A 1 313 ? -6.708 5.206 -6.039 1.00 10.39 313 VAL B N 1
ATOM 2381 C CA . VAL A 1 313 ? -5.758 6.075 -6.775 1.00 11.13 313 VAL B CA 1
ATOM 2382 C C . VAL A 1 313 ? -6.444 7.386 -7.229 1.00 10.19 313 VAL B C 1
ATOM 2383 O O . VAL A 1 313 ? -5.947 8.518 -7.038 1.00 10.35 313 VAL B O 1
ATOM 2387 N N . LEU A 1 314 ? -7.615 7.264 -7.842 1.00 8.61 314 LEU B N 1
ATOM 2388 C CA . LEU A 1 314 ? -8.314 8.446 -8.335 1.00 10.06 314 LEU B CA 1
ATOM 2389 C C . LEU A 1 314 ? -8.758 9.381 -7.230 1.00 9.20 314 LEU B C 1
ATOM 2390 O O . LEU A 1 314 ? -8.584 10.591 -7.291 1.00 9.86 314 LEU B O 1
ATOM 2395 N N . ASP A 1 315 ? -9.299 8.813 -6.152 1.00 10.29 315 ASP B N 1
ATOM 2396 C CA . ASP A 1 315 ? -9.771 9.669 -5.105 1.00 9.88 315 ASP B CA 1
ATOM 2397 C C . ASP A 1 315 ? -8.612 10.433 -4.428 1.00 9.16 315 ASP B C 1
ATOM 2398 O O . ASP A 1 315 ? -8.805 11.630 -4.058 1.00 11.12 315 ASP B O 1
ATOM 2403 N N . GLU A 1 316 ? -7.459 9.791 -4.335 1.00 9.89 316 GLU B N 1
ATOM 2404 C CA . GLU A 1 316 ? -6.243 10.391 -3.788 1.00 14.22 316 GLU B CA 1
ATOM 2405 C C . GLU A 1 316 ? -5.849 11.635 -4.591 1.00 13.59 316 GLU B C 1
ATOM 2406 O O . GLU A 1 316 ? -5.398 12.664 -4.021 1.00 12.26 316 GLU B O 1
ATOM 2412 N N . GLN A 1 317 ? -6.007 11.565 -5.911 1.00 12.37 317 GLN B N 1
ATOM 2413 C CA . GLN A 1 317 ? -5.706 12.707 -6.781 1.00 12.16 317 GLN B CA 1
ATOM 2414 C C . GLN A 1 317 ? -6.488 13.970 -6.404 1.00 11.98 317 GLN B C 1
ATOM 2415 O O . GLN A 1 317 ? -6.044 15.099 -6.596 1.00 13.88 317 GLN B O 1
ATOM 2421 N N . TYR A 1 318 ? -7.680 13.759 -5.836 1.00 12.32 318 TYR B N 1
ATOM 2422 C CA . TYR A 1 318 ? -8.567 14.826 -5.451 1.00 9.92 318 TYR B CA 1
ATOM 2423 C C . TYR A 1 318 ? -8.742 14.982 -3.946 1.00 12.42 318 TYR B C 1
ATOM 2424 O O . TYR A 1 318 ? -9.765 15.501 -3.472 1.00 11.64 318 TYR B O 1
ATOM 2433 N N A ASP A 1 319 ? -7.740 14.560 -3.203 0.50 14.53 319 ASP B N 1
ATOM 2434 N N B ASP A 1 319 ? -7.756 14.553 -3.192 0.50 14.87 319 ASP B N 1
ATOM 2435 C CA A ASP A 1 319 ? -7.704 14.675 -1.738 0.50 15.49 319 ASP B CA 1
ATOM 2436 C CA B ASP A 1 319 ? -7.756 14.729 -1.736 0.50 15.98 319 ASP B CA 1
ATOM 2437 C C A ASP A 1 319 ? -8.845 13.974 -1.021 0.50 14.83 319 ASP B C 1
ATOM 2438 C C B ASP A 1 319 ? -8.859 13.979 -1.015 0.50 15.13 319 ASP B C 1
ATOM 2439 O O A ASP A 1 319 ? -9.386 14.473 -0.021 0.50 15.38 319 ASP B O 1
ATOM 2440 O O B ASP A 1 319 ? -9.381 14.450 0.003 0.50 15.98 319 ASP B O 1
ATOM 2449 N N . ASN A 1 320 ? -9.157 12.787 -1.526 1.00 14.72 320 ASN B N 1
ATOM 2450 C CA . ASN A 1 320 ? -10.050 11.828 -0.840 1.00 11.54 320 ASN B CA 1
ATOM 2451 C C . ASN A 1 320 ? -11.417 12.385 -0.535 1.00 11.51 320 ASN B C 1
ATOM 2452 O O . ASN A 1 320 ? -11.852 12.547 0.609 1.00 12.32 320 ASN B O 1
ATOM 2457 N N . VAL A 1 321 ? -12.149 12.655 -1.597 1.00 10.74 321 VAL B N 1
ATOM 2458 C CA . VAL A 1 321 ? -13.537 13.153 -1.576 1.00 9.97 321 VAL B CA 1
ATOM 2459 C C . VAL A 1 321 ? -14.432 12.179 -0.815 1.00 9.63 321 VAL B C 1
ATOM 2460 O O . VAL A 1 321 ? -15.331 12.648 -0.083 1.00 12.38 321 VAL B O 1
ATOM 2464 N N . ARG A 1 322 ? -14.182 10.891 -0.909 1.00 9.58 322 ARG B N 1
ATOM 2465 C CA . ARG A 1 322 ? -15.112 9.893 -0.321 1.00 10.81 322 ARG B CA 1
ATOM 2466 C C . ARG A 1 322 ? -15.118 10.004 1.213 1.00 11.47 322 ARG B C 1
ATOM 2467 O O . ARG A 1 322 ? -16.045 9.459 1.873 1.00 12.45 322 ARG B O 1
ATOM 2475 N N . SER A 1 323 ? -14.128 10.649 1.808 1.00 13.63 323 SER B N 1
ATOM 2476 C CA . SER A 1 323 ? -14.112 10.633 3.259 1.00 17.30 323 SER B CA 1
ATOM 2477 C C . SER A 1 323 ? -14.685 11.924 3.820 1.00 17.51 323 SER B C 1
ATOM 2478 O O . SER A 1 323 ? -14.670 12.153 5.022 1.00 21.39 323 SER B O 1
ATOM 2481 N N . ARG A 1 324 ? -15.239 12.743 2.934 1.00 14.61 324 ARG B N 1
ATOM 2482 C CA . ARG A 1 324 ? -15.817 14.026 3.305 1.00 16.79 324 ARG B CA 1
ATOM 2483 C C . ARG A 1 324 ? -17.144 13.811 4.012 1.00 17.05 324 ARG B C 1
ATOM 2484 O O . ARG A 1 324 ? -17.825 12.827 3.726 1.00 15.74 324 ARG B O 1
ATOM 2492 N N . PRO A 1 325 ? -17.544 14.758 4.907 1.00 22.13 325 PRO B N 1
ATOM 2493 C CA . PRO A 1 325 ? -18.778 14.516 5.671 1.00 21.01 325 PRO B CA 1
ATOM 2494 C C . PRO A 1 325 ? -19.974 14.298 4.755 1.00 18.11 325 PRO B C 1
ATOM 2495 O O . PRO A 1 325 ? -20.164 15.021 3.772 1.00 19.26 325 PRO B O 1
ATOM 2499 N N . ASN A 1 326 ? -20.751 13.276 5.064 1.00 18.95 326 ASN B N 1
ATOM 2500 C CA . ASN A 1 326 ? -22.003 12.942 4.361 1.00 21.61 326 ASN B CA 1
ATOM 2501 C C . ASN A 1 326 ? -21.843 12.523 2.879 1.00 20.60 326 ASN B C 1
ATOM 2502 O O . ASN A 1 326 ? -22.799 12.568 2.123 1.00 19.37 326 ASN B O 1
ATOM 2507 N N . PHE A 1 327 ? -20.640 12.148 2.469 1.00 17.99 327 PHE B N 1
ATOM 2508 C CA . PHE A 1 327 ? -20.468 11.667 1.104 1.00 15.89 327 PHE B CA 1
ATOM 2509 C C . PHE A 1 327 ? -21.071 10.263 0.997 1.00 13.86 327 PHE B C 1
ATOM 2510 O O . PHE A 1 327 ? -20.746 9.367 1.778 1.00 16.26 327 PHE B O 1
ATOM 2518 N N . PRO A 1 328 ? -21.954 10.052 0.012 1.00 11.47 328 PRO B N 1
ATOM 2519 C CA . PRO A 1 328 ? -22.656 8.775 -0.115 1.00 10.98 328 PRO B CA 1
ATOM 2520 C C . PRO A 1 328 ? -21.798 7.676 -0.731 1.00 11.90 328 PRO B C 1
ATOM 2521 O O . PRO A 1 328 ? -21.045 7.918 -1.719 1.00 13.75 328 PRO B O 1
ATOM 2525 N N . THR A 1 329 ? -21.911 6.465 -0.212 1.00 11.72 329 THR B N 1
ATOM 2526 C CA . THR A 1 329 ? -21.203 5.339 -0.829 1.00 11.88 329 THR B CA 1
ATOM 2527 C C . THR A 1 329 ? -21.934 4.957 -2.098 1.00 11.65 329 THR B C 1
ATOM 2528 O O . THR A 1 329 ? -23.085 5.439 -2.356 1.00 10.33 329 THR B O 1
ATOM 2532 N N . ARG A 1 330 ? -21.302 4.098 -2.899 1.00 11.78 330 ARG B N 1
ATOM 2533 C CA . ARG A 1 330 ? -21.933 3.594 -4.102 1.00 11.44 330 ARG B CA 1
ATOM 2534 C C . ARG A 1 330 ? -23.239 2.901 -3.701 1.00 12.04 330 ARG B C 1
ATOM 2535 O O . ARG A 1 330 ? -24.265 3.060 -4.398 1.00 11.09 330 ARG B O 1
ATOM 2543 N N . GLU A 1 331 ? -23.231 2.143 -2.584 1.00 12.32 331 GLU B N 1
ATOM 2544 C CA . GLU A 1 331 ? -24.448 1.397 -2.150 1.00 13.52 331 GLU B CA 1
ATOM 2545 C C . GLU A 1 331 ? -25.551 2.375 -1.678 1.00 12.28 331 GLU B C 1
ATOM 2546 O O . GLU A 1 331 ? -26.729 2.109 -1.973 1.00 11.27 331 GLU B O 1
ATOM 2552 N N . ASP A 1 332 ? -25.204 3.485 -0.982 1.00 9.78 332 ASP B N 1
ATOM 2553 C CA . ASP A 1 332 ? -26.183 4.540 -0.599 1.00 11.49 332 ASP B CA 1
ATOM 2554 C C . ASP A 1 332 ? -26.840 5.065 -1.850 1.00 11.97 332 ASP B C 1
ATOM 2555 O O . ASP A 1 332 ? -28.056 5.226 -1.927 1.00 10.17 332 ASP B O 1
ATOM 2560 N N . TRP A 1 333 ? -26.002 5.310 -2.847 1.00 10.25 333 TRP B N 1
ATOM 2561 C CA . TRP A 1 333 ? -26.441 5.926 -4.075 1.00 9.37 333 TRP B CA 1
ATOM 2562 C C . TRP A 1 333 ? -27.289 4.995 -4.880 1.00 10.10 333 TRP B C 1
ATOM 2563 O O . TRP A 1 333 ? -28.330 5.414 -5.449 1.00 9.56 333 TRP B O 1
ATOM 2574 N N . ALA A 1 334 ? -26.967 3.709 -4.882 1.00 11.24 334 ALA B N 1
ATOM 2575 C CA . ALA A 1 334 ? -27.781 2.724 -5.597 1.00 10.04 334 ALA B CA 1
ATOM 2576 C C . ALA A 1 334 ? -29.175 2.601 -4.965 1.00 11.37 334 ALA B C 1
ATOM 2577 O O . ALA A 1 334 ? -30.151 2.511 -5.656 1.00 12.54 334 ALA B O 1
ATOM 2579 N N . ARG A 1 335 ? -29.274 2.638 -3.629 1.00 11.81 335 ARG B N 1
ATOM 2580 C CA . ARG A 1 335 ? -30.581 2.619 -2.998 1.00 10.96 335 ARG B CA 1
ATOM 2581 C C . ARG A 1 335 ? -31.352 3.883 -3.277 1.00 10.74 335 ARG B C 1
ATOM 2582 O O . ARG A 1 335 ? -32.606 3.884 -3.327 1.00 14.08 335 ARG B O 1
ATOM 2590 N N . ARG A 1 336 ? -30.658 5.001 -3.427 1.00 12.11 336 ARG B N 1
ATOM 2591 C CA . ARG A 1 336 ? -31.323 6.290 -3.708 1.00 10.91 336 ARG B CA 1
ATOM 2592 C C . ARG A 1 336 ? -31.837 6.312 -5.117 1.00 12.49 336 ARG B C 1
ATOM 2593 O O . ARG A 1 336 ? -32.886 6.894 -5.362 1.00 12.10 336 ARG B O 1
ATOM 2601 N N . TYR A 1 337 ? -31.095 5.678 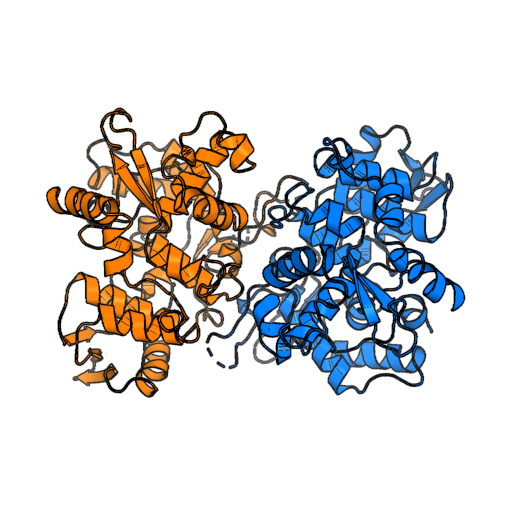-6.034 1.00 11.14 337 TYR B N 1
ATOM 2602 C CA . TYR A 1 337 ? -31.469 5.671 -7.445 1.00 11.57 337 TYR B CA 1
ATOM 2603 C C . TYR A 1 337 ? -31.432 4.256 -8.008 1.00 11.88 337 TYR B C 1
ATOM 2604 O O . TYR A 1 337 ? -30.473 3.862 -8.679 1.00 11.52 337 TYR B O 1
ATOM 2613 N N . PRO A 1 338 ? -32.444 3.427 -7.659 1.00 10.59 338 PRO B N 1
ATOM 2614 C CA . PRO A 1 338 ? -32.344 1.955 -7.960 1.00 13.37 338 PRO B CA 1
ATOM 2615 C C . PRO A 1 338 ? -32.380 1.690 -9.453 1.00 11.51 338 PRO B C 1
ATOM 2616 O O . PRO A 1 338 ? -32.000 0.627 -9.920 1.00 14.22 338 PRO B O 1
ATOM 2620 N N . LYS A 1 339 ? -32.839 2.685 -10.211 1.00 12.37 339 LYS B N 1
ATOM 2621 C CA . LYS A 1 339 ? -32.883 2.484 -11.657 1.00 12.29 339 LYS B CA 1
ATOM 2622 C C . LYS A 1 339 ? -31.542 2.526 -12.352 1.00 14.71 339 LYS B C 1
ATOM 2623 O O . LYS A 1 339 ? -31.435 2.028 -13.481 1.00 13.80 339 LYS B O 1
ATOM 2629 N N . LEU A 1 340 ? -30.507 3.055 -11.700 1.00 13.63 340 LEU B N 1
ATOM 2630 C CA . LEU A 1 340 ? -29.146 2.884 -12.233 1.00 13.80 340 LEU B CA 1
ATOM 2631 C C . LEU A 1 340 ? -28.791 1.393 -12.453 1.00 12.65 340 LEU B C 1
ATOM 2632 O O . LEU A 1 340 ? -28.364 1.045 -13.565 1.00 13.43 340 LEU B O 1
ATOM 2637 N N . ALA A 1 341 ? -28.975 0.528 -11.428 1.00 13.10 341 ALA B N 1
ATOM 2638 C CA . ALA A 1 341 ? -28.672 -0.879 -11.562 1.00 16.00 341 ALA B CA 1
ATOM 2639 C C . ALA A 1 341 ? -29.621 -1.598 -12.560 1.00 15.76 341 ALA B C 1
ATOM 2640 O O . ALA A 1 341 ? -29.219 -2.509 -13.246 1.00 17.96 341 ALA B O 1
ATOM 2642 N N . GLU A 1 342 ? -30.886 -1.168 -12.598 1.00 16.43 342 GLU B N 1
ATOM 2643 C CA . GLU A 1 342 ? -31.861 -1.627 -13.562 1.00 16.32 342 GLU B CA 1
ATOM 2644 C C . GLU A 1 342 ? -31.406 -1.329 -14.983 1.00 16.92 342 GLU B C 1
ATOM 2645 O O . GLU A 1 342 ? -31.499 -2.205 -15.835 1.00 17.86 342 GLU B O 1
ATOM 2651 N N . ALA A 1 343 ? -30.860 -0.138 -15.214 1.00 14.33 343 ALA B N 1
ATOM 2652 C CA . ALA A 1 343 ? -30.297 0.203 -16.544 1.00 15.37 343 ALA B CA 1
ATOM 2653 C C . ALA A 1 343 ? -29.084 -0.670 -16.883 1.00 15.20 343 ALA B C 1
ATOM 2654 O O . ALA A 1 343 ? -28.947 -1.123 -18.033 1.00 17.47 343 ALA B O 1
ATOM 2656 N N . GLU A 1 344 ? -28.186 -0.873 -15.903 1.00 14.45 344 GLU B N 1
ATOM 2657 C CA . GLU A 1 344 ? -27.028 -1.776 -16.067 1.00 15.13 344 GLU B CA 1
ATOM 2658 C C . GLU A 1 344 ? -27.529 -3.193 -16.419 1.00 17.86 344 GLU B C 1
ATOM 2659 O O . GLU A 1 344 ? -27.029 -3.828 -17.331 1.00 19.56 344 GLU B O 1
ATOM 2665 N N . LYS A 1 345 ? -28.512 -3.656 -15.658 1.00 18.39 345 LYS B N 1
ATOM 2666 C CA . LYS A 1 345 ? -29.072 -4.982 -15.858 1.00 19.17 345 LYS B CA 1
ATOM 2667 C C . LYS A 1 345 ? -29.721 -5.143 -17.218 1.00 23.49 345 LYS B C 1
ATOM 2668 O O . LYS A 1 345 ? -29.605 -6.203 -17.813 1.00 25.02 345 LYS B O 1
ATOM 2674 N N . ARG A 1 346 ? -30.368 -4.087 -17.714 1.00 20.41 346 ARG B N 1
ATOM 2675 C CA . ARG A 1 346 ? -30.993 -4.095 -19.021 1.00 23.15 346 ARG B CA 1
ATOM 2676 C C . ARG A 1 346 ? -29.944 -4.287 -20.107 1.00 25.70 346 ARG B C 1
ATOM 2677 O O . ARG A 1 346 ? -30.181 -5.100 -21.020 1.00 29.96 346 ARG B O 1
ATOM 2685 N N . GLU A 1 347 ? -28.822 -3.551 -20.024 1.00 24.16 347 GLU B N 1
ATOM 2686 C CA . GLU A 1 347 ? -27.680 -3.815 -20.897 1.00 28.89 347 GLU B CA 1
ATOM 2687 C C . GLU A 1 347 ? -27.094 -5.228 -20.726 1.00 29.43 347 GLU B C 1
ATOM 2688 O O . GLU A 1 347 ? -26.852 -5.925 -21.710 1.00 29.84 347 GLU B O 1
ATOM 2694 N N . LEU A 1 348 ? -26.829 -5.633 -19.485 1.00 28.86 348 LEU B N 1
ATOM 2695 C CA . LEU A 1 348 ? -26.287 -6.984 -19.248 1.00 28.94 348 LEU B CA 1
ATOM 2696 C C . LEU A 1 348 ? -27.180 -8.094 -19.851 1.00 33.72 348 LEU B C 1
ATOM 2697 O O . LEU A 1 348 ? -26.647 -9.077 -20.374 1.00 39.38 348 LEU B O 1
ATOM 2702 N N . LYS A 1 349 ? -28.513 -7.933 -19.795 1.00 32.72 349 LYS B N 1
ATOM 2703 C CA . LYS A 1 349 ? -29.453 -8.882 -20.443 1.00 39.18 349 LYS B CA 1
ATOM 2704 C C . LYS A 1 349 ? -29.210 -9.087 -21.947 1.00 40.32 349 LYS B C 1
ATOM 2705 O O . LYS A 1 349 ? -29.431 -10.178 -22.499 1.00 49.74 349 LYS B O 1
ATOM 2711 N N . GLN A 1 350 ? -28.739 -8.042 -22.609 1.00 42.29 350 GLN B N 1
ATOM 2712 C CA . GLN A 1 350 ? -28.419 -8.114 -24.036 1.00 47.18 350 GLN B CA 1
ATOM 2713 C C . GLN A 1 350 ? -27.169 -8.947 -24.362 1.00 45.99 350 GLN B C 1
ATOM 2714 O O . GLN A 1 350 ? -26.923 -9.258 -25.530 1.00 48.70 350 GLN B O 1
ATOM 2720 N N . LEU A 1 351 ? -26.402 -9.331 -23.341 1.00 45.76 351 LEU B N 1
ATOM 2721 C CA . LEU A 1 351 ? -25.133 -10.045 -23.545 1.00 59.45 351 LEU B CA 1
ATOM 2722 C C . LEU A 1 351 ? -25.134 -11.456 -22.954 1.00 61.19 351 LEU B C 1
ATOM 2723 O O . LEU A 1 351 ? -26.162 -12.130 -22.938 1.00 80.54 351 LEU B O 1
ATOM 2728 N N . ASP B 1 3 ? 9.586 58.520 -18.428 1.00 45.25 3 ASP A N 1
ATOM 2729 C CA . ASP B 1 3 ? 8.405 57.758 -18.925 1.00 36.88 3 ASP A CA 1
ATOM 2730 C C . ASP B 1 3 ? 7.543 57.229 -17.758 1.00 34.69 3 ASP A C 1
ATOM 2731 O O . ASP B 1 3 ? 7.972 56.313 -17.058 1.00 38.36 3 ASP A O 1
ATOM 2736 N N . SER B 1 4 ? 6.330 57.758 -17.569 1.00 29.91 4 SER A N 1
ATOM 2737 C CA . SER B 1 4 ? 5.490 57.288 -16.480 1.00 30.82 4 SER A CA 1
ATOM 2738 C C . SER B 1 4 ? 4.156 56.686 -16.946 1.00 19.80 4 SER A C 1
ATOM 2739 O O . SER B 1 4 ? 3.166 56.750 -16.236 1.00 23.34 4 SER A O 1
ATOM 2742 N N . ARG B 1 5 ? 4.137 56.132 -18.145 1.00 22.76 5 ARG A N 1
ATOM 2743 C CA . ARG B 1 5 ? 2.917 55.590 -18.714 1.00 19.81 5 ARG A CA 1
ATOM 2744 C C . ARG B 1 5 ? 2.354 54.498 -17.809 1.00 18.28 5 ARG A C 1
ATOM 2745 O O . ARG B 1 5 ? 1.130 54.379 -17.609 1.00 17.07 5 ARG A O 1
ATOM 2753 N N . LEU B 1 6 ? 3.247 53.718 -17.231 1.00 15.87 6 LEU A N 1
ATOM 2754 C CA . LEU B 1 6 ? 2.777 52.551 -16.481 1.00 12.87 6 LEU A CA 1
ATOM 2755 C C . LEU B 1 6 ? 2.047 53.010 -15.197 1.00 15.38 6 LEU A C 1
ATOM 2756 O O . LEU B 1 6 ? 0.957 52.502 -14.858 1.00 12.48 6 LEU A O 1
ATOM 2761 N N . ALA B 1 7 ? 2.626 53.972 -14.478 1.00 17.40 7 ALA A N 1
ATOM 2762 C CA . ALA B 1 7 ? 1.941 54.524 -13.314 1.00 17.53 7 ALA A CA 1
ATOM 2763 C C . ALA B 1 7 ? 0.574 55.104 -13.647 1.00 17.45 7 ALA A C 1
ATOM 2764 O O . ALA B 1 7 ? -0.355 55.029 -12.852 1.00 17.37 7 ALA A O 1
ATOM 2766 N N . GLU B 1 8 ? 0.449 55.749 -14.796 1.00 18.78 8 GLU A N 1
ATOM 2767 C CA . GLU B 1 8 ? -0.806 56.366 -15.138 1.00 19.50 8 GLU A CA 1
ATOM 2768 C C . GLU B 1 8 ? -1.876 55.318 -15.449 1.00 18.53 8 GLU A C 1
ATOM 2769 O O . GLU B 1 8 ? -3.069 55.524 -15.185 1.00 16.91 8 GLU A O 1
ATOM 2775 N N . ALA B 1 9 ? -1.423 54.198 -15.984 1.00 13.43 9 ALA A N 1
ATOM 2776 C CA . ALA B 1 9 ? -2.312 53.137 -16.420 1.00 13.25 9 ALA A CA 1
ATOM 2777 C C . ALA B 1 9 ? -2.690 52.213 -15.260 1.00 13.64 9 ALA A C 1
ATOM 2778 O O . ALA B 1 9 ? -3.810 51.664 -15.221 1.00 13.67 9 ALA A O 1
ATOM 2780 N N . ALA B 1 10 ? -1.730 51.976 -14.370 1.00 13.10 10 ALA A N 1
ATOM 2781 C CA . ALA B 1 10 ? -1.871 50.852 -13.437 1.00 11.59 10 ALA A CA 1
ATOM 2782 C C . ALA B 1 10 ? -1.490 51.126 -11.986 1.00 11.53 10 ALA A C 1
ATOM 2783 O O . ALA B 1 10 ? -0.607 51.909 -11.703 1.00 14.66 10 ALA A O 1
ATOM 2785 N N . HIS B 1 11 ? -2.159 50.404 -11.074 1.00 11.26 11 HIS A N 1
ATOM 2786 C CA . HIS B 1 11 ? -1.739 50.390 -9.681 1.00 13.14 11 HIS A CA 1
ATOM 2787 C C . HIS B 1 11 ? -0.495 49.543 -9.525 1.00 12.15 11 HIS A C 1
ATOM 2788 O O . HIS B 1 11 ? -0.214 48.630 -10.349 1.00 11.62 11 HIS A O 1
ATOM 2795 N N . SER B 1 12 ? 0.256 49.779 -8.460 1.00 12.17 12 SER A N 1
ATOM 2796 C CA . SER B 1 12 ? 1.467 49.009 -8.154 1.00 14.12 12 SER A CA 1
ATOM 2797 C C . SER B 1 12 ? 1.042 47.694 -7.471 1.00 14.47 12 SER A C 1
ATOM 2798 O O . SER B 1 12 ? 0.939 47.578 -6.260 1.00 20.53 12 SER A O 1
ATOM 2801 N N . SER B 1 13 ? 0.676 46.721 -8.278 1.00 10.62 13 SER A N 1
ATOM 2802 C CA . SER B 1 13 ? 0.259 45.437 -7.796 1.00 11.01 13 SER A CA 1
ATOM 2803 C C . SER B 1 13 ? 1.008 44.365 -8.575 1.00 10.63 13 SER A C 1
ATOM 2804 O O . SER B 1 13 ? 0.810 44.230 -9.789 1.00 10.45 13 SER A O 1
ATOM 2807 N N . PHE B 1 14 ? 1.845 43.581 -7.876 1.00 9.05 14 PHE A N 1
ATOM 2808 C CA . PHE B 1 14 ? 2.675 42.534 -8.511 1.00 8.72 14 PHE A CA 1
ATOM 2809 C C . PHE B 1 14 ? 2.611 41.230 -7.709 1.00 10.05 14 PHE A C 1
ATOM 2810 O O . PHE B 1 14 ? 2.726 41.243 -6.470 1.00 9.76 14 PHE A O 1
ATOM 2818 N N . ALA B 1 15 ? 2.372 40.135 -8.433 1.00 8.97 15 ALA A N 1
ATOM 2819 C CA . ALA B 1 15 ? 2.477 38.747 -7.928 1.00 7.27 15 ALA A CA 1
ATOM 2820 C C . ALA B 1 15 ? 1.469 38.442 -6.824 1.00 7.79 15 ALA A C 1
ATOM 2821 O O . ALA B 1 15 ? 1.656 37.492 -6.101 1.00 9.39 15 ALA A O 1
ATOM 2823 N N . ARG B 1 16 ? 0.414 39.238 -6.668 1.00 8.34 16 ARG A N 1
ATOM 2824 C CA . ARG B 1 16 ? -0.572 38.930 -5.591 1.00 9.69 16 ARG A CA 1
ATOM 2825 C C . ARG B 1 16 ? -1.406 37.685 -5.936 1.00 9.80 16 ARG A C 1
ATOM 2826 O O . ARG B 1 16 ? -2.100 37.133 -5.049 1.00 11.73 16 ARG A O 1
ATOM 2834 N N . HIS B 1 17 ? -1.356 37.202 -7.193 1.00 9.48 17 HIS A N 1
ATOM 2835 C CA . HIS B 1 17 ? -2.003 35.953 -7.588 1.00 8.19 17 HIS A CA 1
ATOM 2836 C C . HIS B 1 17 ? -1.163 34.761 -7.195 1.00 10.11 17 HIS A C 1
ATOM 2837 O O . HIS B 1 17 ? -1.589 33.601 -7.344 1.00 9.36 17 HIS A O 1
ATOM 2844 N N . GLU B 1 18 ? 0.045 35.011 -6.702 1.00 12.13 18 GLU A N 1
ATOM 2845 C CA . GLU B 1 18 ? 1.023 33.941 -6.298 1.00 12.24 18 GLU A CA 1
ATOM 2846 C C . GLU B 1 18 ? 1.239 32.898 -7.362 1.00 11.30 18 GLU A C 1
ATOM 2847 O O . GLU B 1 18 ? 1.450 31.709 -7.068 1.00 13.70 18 GLU A O 1
ATOM 2853 N N . THR B 1 19 ? 1.268 33.357 -8.603 1.00 10.14 19 THR A N 1
ATOM 2854 C CA . THR B 1 19 ? 1.438 32.535 -9.828 1.00 12.27 19 THR A CA 1
ATOM 2855 C C . THR B 1 19 ? 0.246 31.676 -10.189 1.00 12.24 19 THR A C 1
ATOM 2856 O O . THR B 1 19 ? 0.341 30.874 -11.133 1.00 12.14 19 THR A O 1
ATOM 2860 N N . PHE B 1 20 ? -0.878 31.791 -9.482 1.00 9.37 20 PHE A N 1
ATOM 2861 C CA . PHE B 1 20 ? -2.124 31.140 -9.942 1.00 10.20 20 PHE A CA 1
ATOM 2862 C C . PHE B 1 20 ? -2.785 31.972 -11.059 1.00 8.87 20 PHE A C 1
ATOM 2863 O O . PHE B 1 20 ? -3.113 33.125 -10.825 1.00 9.01 20 PHE A O 1
ATOM 2871 N N . ALA B 1 21 ? -2.946 31.351 -12.240 1.00 8.87 21 ALA A N 1
ATOM 2872 C CA . ALA B 1 21 ? -3.659 31.989 -13.362 1.00 7.60 21 ALA A CA 1
ATOM 2873 C C . ALA B 1 21 ? -5.142 31.931 -13.087 1.00 7.78 21 ALA A C 1
ATOM 2874 O O . ALA B 1 21 ? -5.573 31.192 -12.201 1.00 7.93 21 ALA A O 1
ATOM 2876 N N . PRO B 1 22 ? -5.956 32.724 -13.812 1.00 7.15 22 PRO A N 1
ATOM 2877 C CA . PRO B 1 22 ? -7.395 32.760 -13.473 1.00 8.01 22 PRO A CA 1
ATOM 2878 C C . PRO B 1 22 ? -8.078 31.393 -13.652 1.00 7.85 22 PRO A C 1
ATOM 2879 O O . PRO B 1 22 ? -7.691 30.619 -14.518 1.00 7.94 22 PRO A O 1
ATOM 2883 N N . ARG B 1 23 ? -9.086 31.121 -12.866 1.00 8.22 23 ARG A N 1
ATOM 2884 C CA . ARG B 1 23 ? -9.916 29.953 -13.020 1.00 6.73 23 ARG A CA 1
ATOM 2885 C C . ARG B 1 23 ? -11.380 30.362 -13.088 1.00 8.16 23 ARG A C 1
ATOM 2886 O O . ARG B 1 23 ? -11.786 31.302 -12.378 1.00 9.20 23 ARG A O 1
ATOM 2894 N N . PHE B 1 24 ? -12.177 29.673 -13.930 1.00 7.32 24 PHE A N 1
ATOM 2895 C CA . PHE B 1 24 ? -13.568 30.031 -13.997 1.00 6.42 24 PHE A CA 1
ATOM 2896 C C . PHE B 1 24 ? -14.280 29.908 -12.616 1.00 7.65 24 PHE A C 1
ATOM 2897 O O . PHE B 1 24 ? -15.016 30.785 -12.190 1.00 8.03 24 PHE A O 1
ATOM 2905 N N . GLY B 1 25 ? -14.015 28.745 -11.971 1.00 7.73 25 GLY A N 1
ATOM 2906 C CA . GLY B 1 25 ? -14.634 28.468 -10.648 1.00 7.37 25 GLY A CA 1
ATOM 2907 C C . GLY B 1 25 ? -14.379 29.607 -9.673 1.00 7.98 25 GLY A C 1
ATOM 2908 O O . GLY B 1 25 ? -15.269 29.957 -8.884 1.00 9.48 25 GLY A O 1
ATOM 2909 N N . TRP B 1 26 ? -13.189 30.215 -9.759 1.00 8.12 26 TRP A N 1
ATOM 2910 C CA . TRP B 1 26 ? -12.877 31.337 -8.850 1.00 9.44 26 TRP A CA 1
ATOM 2911 C C . TRP B 1 26 ? -13.705 32.572 -9.150 1.00 8.88 26 TRP A C 1
ATOM 2912 O O . TRP B 1 26 ? -14.182 33.255 -8.207 1.00 8.94 26 TRP A O 1
ATOM 2923 N N . LEU B 1 27 ? -13.900 32.898 -10.445 1.00 7.87 27 LEU A N 1
ATOM 2924 C CA . LEU B 1 27 ? -14.665 34.112 -10.787 1.00 8.79 27 LEU A CA 1
ATOM 2925 C C . LEU B 1 27 ? -16.138 33.895 -10.345 1.00 8.57 27 LEU A C 1
ATOM 2926 O O . LEU B 1 27 ? -16.779 34.739 -9.792 1.00 10.07 27 LEU A O 1
ATOM 2931 N N . HIS B 1 28 ? -16.632 32.715 -10.669 1.00 9.14 28 HIS A N 1
ATOM 2932 C CA . HIS B 1 28 ? -18.042 32.373 -10.384 1.00 10.50 28 HIS A CA 1
ATOM 2933 C C . HIS B 1 28 ? -18.419 32.348 -8.917 1.00 11.13 28 HIS A C 1
ATOM 2934 O O . HIS B 1 28 ? -19.369 33.055 -8.480 1.00 12.32 28 HIS A O 1
ATOM 2941 N N . LYS B 1 29 ? -17.627 31.581 -8.172 1.00 9.35 29 LYS A N 1
ATOM 2942 C CA . LYS B 1 29 ? -17.877 31.485 -6.695 1.00 8.86 29 LYS A CA 1
ATOM 2943 C C . LYS B 1 29 ? -17.590 32.790 -5.970 1.00 12.12 29 LYS A C 1
ATOM 2944 O O . LYS B 1 29 ? -18.313 33.082 -5.020 1.00 12.86 29 LYS A O 1
ATOM 2950 N N . ALA B 1 30 ? -16.589 33.573 -6.406 1.00 10.60 30 ALA A N 1
ATOM 2951 C CA . ALA B 1 30 ? -16.376 34.905 -5.810 1.00 10.61 30 ALA A CA 1
ATOM 2952 C C . ALA B 1 30 ? -17.644 35.784 -5.974 1.00 10.38 30 ALA A C 1
ATOM 2953 O O . ALA B 1 30 ? -18.116 36.387 -5.006 1.00 13.04 30 ALA A O 1
ATOM 2955 N N . TYR B 1 31 ? -18.205 35.814 -7.185 1.00 10.58 31 TYR A N 1
ATOM 2956 C CA . TYR B 1 31 ? -19.408 36.601 -7.452 1.00 11.68 31 TYR A CA 1
ATOM 2957 C C . TYR B 1 31 ? -20.541 36.215 -6.519 1.00 13.68 31 TYR A C 1
ATOM 2958 O O . TYR B 1 31 ? -21.196 37.037 -5.914 1.00 14.60 31 TYR A O 1
ATOM 2967 N N . MET B 1 32 ? -20.760 34.915 -6.432 1.00 10.32 32 MET A N 1
ATOM 2968 C CA . MET B 1 32 ? -21.925 34.364 -5.698 1.00 13.81 32 MET A CA 1
ATOM 2969 C C . MET B 1 32 ? -21.815 34.707 -4.199 1.00 11.92 32 MET A C 1
ATOM 2970 O O . MET B 1 32 ? -22.788 35.012 -3.516 1.00 15.14 32 MET A O 1
ATOM 2975 N N . GLN B 1 33 ? -20.593 34.642 -3.692 1.00 11.60 33 GLN A N 1
ATOM 2976 C CA . GLN B 1 33 ? -20.311 34.963 -2.271 1.00 10.83 33 GLN A CA 1
ATOM 2977 C C . GLN B 1 33 ? -20.301 36.464 -1.923 1.00 13.44 33 GLN A C 1
ATOM 2978 O O . GLN B 1 33 ? -20.946 36.867 -0.952 1.00 15.05 33 GLN A O 1
ATOM 2984 N N . VAL B 1 34 ? -19.620 37.303 -2.724 1.00 11.59 34 VAL A N 1
ATOM 2985 C CA . VAL B 1 34 ? -19.491 38.742 -2.447 1.00 12.78 34 VAL A CA 1
ATOM 2986 C C . VAL B 1 34 ? -20.828 39.460 -2.592 1.00 11.61 34 VAL A C 1
ATOM 2987 O O . VAL B 1 34 ? -20.977 40.547 -2.106 1.00 13.24 34 VAL A O 1
ATOM 2991 N N . GLN B 1 35 ? -21.766 38.864 -3.359 1.00 12.20 35 GLN A N 1
ATOM 2992 C CA . GLN B 1 35 ? -23.075 39.508 -3.602 1.00 14.61 35 GLN A CA 1
ATOM 2993 C C . GLN B 1 35 ? -23.786 39.823 -2.246 1.00 12.21 35 GLN A C 1
ATOM 2994 O O . GLN B 1 35 ? -24.367 40.899 -2.054 1.00 16.12 35 GLN A O 1
ATOM 3000 N N . SER B 1 36 ? -23.613 38.894 -1.310 1.00 13.22 36 SER A N 1
ATOM 3001 C CA . SER B 1 36 ? -24.211 39.091 0.029 1.00 13.08 36 SER A CA 1
ATOM 3002 C C . SER B 1 36 ? -23.245 39.314 1.167 1.00 11.95 36 SER A C 1
ATOM 3003 O O . SER B 1 36 ? -23.652 39.772 2.199 1.00 13.43 36 SER A O 1
ATOM 3006 N N . ASN B 1 37 ? -21.956 38.996 0.968 1.00 12.60 37 ASN A N 1
ATOM 3007 C CA . ASN B 1 37 ? -20.977 39.065 2.063 1.00 10.96 37 ASN A CA 1
ATOM 3008 C C . ASN B 1 37 ? -19.733 39.881 1.697 1.00 9.26 37 ASN A C 1
ATOM 3009 O O . ASN B 1 37 ? -18.834 39.337 0.984 1.00 10.40 37 ASN A O 1
ATOM 3014 N N . PRO B 1 38 ? -19.651 41.154 2.121 1.00 13.36 38 PRO A N 1
ATOM 3015 C CA . PRO B 1 38 ? -18.480 42.009 1.809 1.00 13.77 38 PRO A CA 1
ATOM 3016 C C . PRO B 1 38 ? -17.198 41.482 2.456 1.00 12.27 38 PRO A C 1
ATOM 3017 O O . PRO B 1 38 ? -16.079 41.816 2.045 1.00 12.32 38 PRO A O 1
ATOM 3021 N N . GLU B 1 39 ? -17.389 40.613 3.457 1.00 11.06 39 GLU A N 1
ATOM 3022 C CA . GLU B 1 39 ? -16.261 39.996 4.177 1.00 13.06 39 GLU A CA 1
ATOM 3023 C C . GLU B 1 39 ? -15.959 38.615 3.628 1.00 12.96 39 GLU A C 1
ATOM 3024 O O . GLU B 1 39 ? -15.278 37.819 4.273 1.00 12.28 39 GLU A O 1
ATOM 3030 N N . ALA B 1 40 ? -16.418 38.313 2.407 1.00 11.34 40 ALA A N 1
ATOM 3031 C CA . ALA B 1 40 ? -16.233 36.964 1.875 1.00 10.77 40 ALA A CA 1
ATOM 3032 C C . ALA B 1 40 ? -14.771 36.458 1.815 1.00 12.25 40 ALA A C 1
ATOM 3033 O O . ALA B 1 40 ? -14.526 35.254 2.016 1.00 11.79 40 ALA A O 1
ATOM 3035 N N . PHE B 1 41 ? -13.826 37.353 1.579 1.00 10.05 41 PHE A N 1
ATOM 3036 C CA . PHE B 1 41 ? -12.404 36.966 1.507 1.00 10.84 41 PHE A CA 1
ATOM 3037 C C . PHE B 1 41 ? -11.662 37.172 2.818 1.00 11.19 41 PHE A C 1
ATOM 3038 O O . PHE B 1 41 ? -10.481 36.800 2.918 1.00 13.92 41 PHE A O 1
ATOM 3046 N N . LEU B 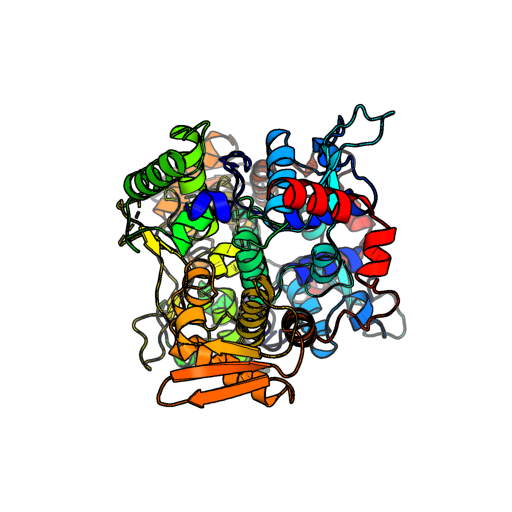1 42 ? -12.353 37.644 3.848 1.00 11.07 42 LEU A N 1
ATOM 3047 C CA . LEU B 1 42 ? -11.679 37.955 5.128 1.00 13.75 42 LEU A CA 1
ATOM 3048 C C . LEU B 1 42 ? -12.146 37.038 6.231 1.00 12.11 42 LEU A C 1
ATOM 3049 O O . LEU B 1 42 ? -11.470 36.923 7.275 1.00 12.58 42 LEU A O 1
ATOM 3054 N N . ALA B 1 43 ? -13.318 36.416 6.027 1.00 12.94 43 ALA A N 1
ATOM 3055 C CA . ALA B 1 43 ? -13.911 35.558 7.056 1.00 12.97 43 ALA A CA 1
ATOM 3056 C C . ALA B 1 43 ? -12.978 34.430 7.502 1.00 14.03 43 ALA A C 1
ATOM 3057 O O . ALA B 1 43 ? -12.150 33.939 6.723 1.00 11.78 43 ALA A O 1
ATOM 3059 N N . ASP B 1 44 ? -13.071 34.038 8.775 1.00 16.12 44 ASP A N 1
ATOM 3060 C CA . ASP B 1 44 ? -12.297 32.924 9.261 1.00 15.45 44 ASP A CA 1
ATOM 3061 C C . ASP B 1 44 ? -12.519 31.632 8.470 1.00 15.50 44 ASP A C 1
ATOM 3062 O O . ASP B 1 44 ? -11.564 30.902 8.198 1.00 18.30 44 ASP A O 1
ATOM 3067 N N . ASP B 1 45 ? -13.757 31.385 8.066 1.00 18.61 45 ASP A N 1
ATOM 3068 C CA . ASP B 1 45 ? -14.138 30.210 7.259 1.00 17.08 45 ASP A CA 1
ATOM 3069 C C . ASP B 1 45 ? -14.056 30.464 5.761 1.00 15.33 45 ASP A C 1
ATOM 3070 O O . ASP B 1 45 ? -14.620 29.678 5.011 1.00 15.68 45 ASP A O 1
ATOM 3075 N N . ALA B 1 46 ? -13.372 31.520 5.311 1.00 14.93 46 ALA A N 1
ATOM 3076 C CA . ALA B 1 46 ? -13.301 31.797 3.858 1.00 14.54 46 ALA A CA 1
ATOM 3077 C C . ALA B 1 46 ? -12.882 30.581 3.017 1.00 12.39 46 ALA A C 1
ATOM 3078 O O . ALA B 1 46 ? -13.509 30.328 1.986 1.00 13.37 46 ALA A O 1
ATOM 3080 N N . PRO B 1 47 ? -11.844 29.815 3.428 1.00 12.80 47 PRO A N 1
ATOM 3081 C CA . PRO B 1 47 ? -11.487 28.687 2.572 1.00 13.97 47 PRO A CA 1
ATOM 3082 C C . PRO B 1 47 ? -12.623 27.688 2.303 1.00 15.13 47 PRO A C 1
ATOM 3083 O O . PRO B 1 47 ? -12.871 27.344 1.146 1.00 13.89 47 PRO A O 1
ATOM 3087 N N . VAL B 1 48 ? -13.316 27.261 3.351 1.00 16.53 48 VAL A N 1
ATOM 3088 C CA . VAL B 1 48 ? -14.439 26.369 3.190 1.00 14.08 48 VAL A CA 1
ATOM 3089 C C . VAL B 1 48 ? -15.573 27.025 2.424 1.00 15.12 48 VAL A C 1
ATOM 3090 O O . VAL B 1 48 ? -16.193 26.365 1.601 1.00 16.90 48 VAL A O 1
ATOM 3094 N N . GLN B 1 49 ? -15.856 28.294 2.695 1.00 13.67 49 GLN A N 1
ATOM 3095 C CA . GLN B 1 49 ? -17.026 28.957 2.130 1.00 11.28 49 GLN A CA 1
ATOM 3096 C C . GLN B 1 49 ? -16.791 29.212 0.651 1.00 12.04 49 GLN A C 1
ATOM 3097 O O . GLN B 1 49 ? -17.724 29.093 -0.137 1.00 15.16 49 GLN A O 1
ATOM 3103 N N . LEU B 1 50 ? -15.565 29.567 0.284 1.00 12.28 50 LEU A N 1
ATOM 3104 C CA . LEU B 1 50 ? -15.224 29.877 -1.114 1.00 11.36 50 LEU A CA 1
ATOM 3105 C C . LEU B 1 50 ? -14.858 28.575 -1.845 1.00 12.77 50 LEU A C 1
ATOM 3106 O O . LEU B 1 50 ? -14.717 28.548 -3.075 1.00 14.67 50 LEU A O 1
ATOM 3111 N N . GLY B 1 51 ? -14.644 27.510 -1.097 1.00 14.67 51 GLY A N 1
ATOM 3112 C CA . GLY B 1 51 ? -14.204 26.241 -1.637 1.00 15.39 51 GLY A CA 1
ATOM 3113 C C . GLY B 1 51 ? -12.840 26.286 -2.283 1.00 13.74 51 GLY A C 1
ATOM 3114 O O . GLY B 1 51 ? -12.643 25.705 -3.356 1.00 17.34 51 GLY A O 1
ATOM 3115 N N . VAL B 1 52 ? -11.908 26.953 -1.639 1.00 14.54 52 VAL A N 1
ATOM 3116 C CA . VAL B 1 52 ? -10.514 27.033 -2.097 1.00 13.80 52 VAL A CA 1
ATOM 3117 C C . VAL B 1 52 ? -9.579 26.761 -0.914 1.00 14.16 52 VAL A C 1
ATOM 3118 O O . VAL B 1 52 ? -9.971 26.819 0.271 1.00 15.53 52 VAL A O 1
ATOM 3122 N N . GLY B 1 53 ? -8.328 26.465 -1.254 1.00 15.01 53 GLY A N 1
ATOM 3123 C CA . GLY B 1 53 ? -7.286 26.311 -0.256 1.00 12.28 53 GLY A CA 1
ATOM 3124 C C . GLY B 1 53 ? -6.938 27.633 0.428 1.00 14.72 53 GLY A C 1
ATOM 3125 O O . GLY B 1 53 ? -7.115 28.690 -0.119 1.00 15.39 53 GLY A O 1
ATOM 3126 N N . LYS B 1 54 ? -6.436 27.523 1.677 1.00 14.25 54 LYS A N 1
ATOM 3127 C CA . LYS B 1 54 ? -5.976 28.691 2.402 1.00 14.84 54 LYS A CA 1
ATOM 3128 C C . LYS B 1 54 ? -5.031 29.617 1.550 1.00 13.97 54 LYS A C 1
ATOM 3129 O O . LYS B 1 54 ? -5.189 30.860 1.554 1.00 17.04 54 LYS A O 1
ATOM 3135 N N . ASN B 1 55 ? -4.107 28.998 0.781 1.00 13.13 55 ASN A N 1
ATOM 3136 C CA . ASN B 1 55 ? -3.143 29.815 0.017 1.00 14.63 55 ASN A CA 1
ATOM 3137 C C . ASN B 1 55 ? -3.759 30.343 -1.272 1.00 14.65 55 ASN A C 1
ATOM 3138 O O . ASN B 1 55 ? -3.099 31.063 -1.991 1.00 19.93 55 ASN A O 1
ATOM 3143 N N . MET B 1 56 ? -5.027 30.000 -1.520 1.00 11.02 56 MET A N 1
ATOM 3144 C CA . MET B 1 56 ? -5.738 30.485 -2.741 1.00 10.09 56 MET A CA 1
ATOM 3145 C C . MET B 1 56 ? -6.721 31.646 -2.509 1.00 9.41 56 MET A C 1
ATOM 3146 O O . MET B 1 56 ? -7.161 32.312 -3.465 1.00 10.29 56 MET A O 1
ATOM 3151 N N . VAL B 1 57 ? -7.006 31.954 -1.227 1.00 8.25 57 VAL A N 1
ATOM 3152 C CA . VAL B 1 57 ? -8.009 32.990 -0.938 1.00 9.45 57 VAL A CA 1
ATOM 3153 C C . VAL B 1 57 ? -7.657 34.351 -1.548 1.00 7.91 57 VAL A C 1
ATOM 3154 O O . VAL B 1 57 ? -8.480 35.004 -2.182 1.00 8.99 57 VAL A O 1
ATOM 3158 N N . TYR B 1 58 ? -6.442 34.799 -1.295 1.00 8.43 58 TYR A N 1
ATOM 3159 C CA . TYR B 1 58 ? -6.034 36.091 -1.797 1.00 8.96 58 TYR A CA 1
ATOM 3160 C C . TYR B 1 58 ? -6.000 36.159 -3.333 1.00 9.97 58 TYR A C 1
ATOM 3161 O O . TYR B 1 58 ? -6.445 37.132 -3.921 1.00 9.88 58 TYR A O 1
ATOM 3170 N N . ALA B 1 59 ? -5.470 35.111 -3.949 1.00 8.29 59 ALA A N 1
ATOM 3171 C CA . ALA B 1 59 ? -5.435 35.065 -5.422 1.00 8.23 59 ALA A CA 1
ATOM 3172 C C . ALA B 1 59 ? -6.853 35.179 -5.990 1.00 8.04 59 ALA A C 1
ATOM 3173 O O . ALA B 1 59 ? -7.096 35.889 -6.951 1.00 9.06 59 ALA A O 1
ATOM 3175 N N . MET B 1 60 ? -7.799 34.486 -5.369 1.00 9.04 60 MET A N 1
ATOM 3176 C CA . MET B 1 60 ? -9.205 34.559 -5.817 1.00 10.15 60 MET A CA 1
ATOM 3177 C C . MET B 1 60 ? -9.769 35.997 -5.681 1.00 8.98 60 MET A C 1
ATOM 3178 O O . MET B 1 60 ? -10.400 36.514 -6.605 1.00 9.55 60 MET A O 1
ATOM 3183 N N . ARG B 1 61 ? -9.498 36.627 -4.526 1.00 7.84 61 ARG A N 1
ATOM 3184 C CA . ARG B 1 61 ? -9.870 38.014 -4.284 1.00 7.94 61 ARG A CA 1
ATOM 3185 C C . ARG B 1 61 ? -9.247 38.951 -5.333 1.00 7.91 61 ARG A C 1
ATOM 3186 O O . ARG B 1 61 ? -9.948 39.817 -5.914 1.00 8.60 61 ARG A O 1
ATOM 3194 N N . TYR B 1 62 ? -7.935 38.766 -5.582 1.00 7.16 62 TYR A N 1
ATOM 3195 C CA . TYR B 1 62 ? -7.175 39.562 -6.526 1.00 7.43 62 TYR A CA 1
ATOM 3196 C C . TYR B 1 62 ? -7.813 39.503 -7.933 1.00 7.67 62 TYR A C 1
ATOM 3197 O O . TYR B 1 62 ? -8.019 40.504 -8.584 1.00 9.34 62 TYR A O 1
ATOM 3206 N N . TRP B 1 63 ? -8.130 38.290 -8.365 1.00 8.02 63 TRP A N 1
ATOM 3207 C CA . TRP B 1 63 ? -8.616 38.094 -9.741 1.00 7.62 63 TRP A CA 1
ATOM 3208 C C . TRP B 1 63 ? -9.954 38.783 -9.898 1.00 7.76 63 TRP A C 1
ATOM 3209 O O . TRP B 1 63 ? -10.236 39.378 -10.942 1.00 7.81 63 TRP A O 1
ATOM 3220 N N . SER B 1 64 ? -10.818 38.695 -8.887 1.00 8.00 64 SER A N 1
ATOM 3221 C CA . SER B 1 64 ? -12.116 39.423 -9.002 1.00 9.09 64 SER A CA 1
ATOM 3222 C C . SER B 1 64 ? -11.915 40.940 -9.140 1.00 8.07 64 SER A C 1
ATOM 3223 O O . SER B 1 64 ? -12.591 41.543 -9.977 1.00 10.11 64 SER A O 1
ATOM 3226 N N . ARG B 1 65 ? -11.007 41.548 -8.345 1.00 9.69 65 ARG A N 1
ATOM 3227 C CA . ARG B 1 65 ? -10.713 42.987 -8.430 1.00 10.98 65 ARG A CA 1
ATOM 3228 C C . ARG B 1 65 ? -10.098 43.295 -9.812 1.00 7.54 65 ARG A C 1
ATOM 3229 O O . ARG B 1 65 ? -10.444 44.266 -10.467 1.00 9.29 65 ARG A O 1
ATOM 3237 N N . ALA B 1 66 ? -9.169 42.430 -10.216 1.00 7.16 66 ALA A N 1
ATOM 3238 C CA . ALA B 1 66 ? -8.351 42.716 -11.459 1.00 6.78 66 ALA A CA 1
ATOM 3239 C C . ALA B 1 66 ? -9.220 42.664 -12.697 1.00 7.71 66 ALA A C 1
ATOM 3240 O O . ALA B 1 66 ? -9.023 43.386 -13.675 1.00 9.56 66 ALA A O 1
ATOM 3242 N N . PHE B 1 67 ? -10.202 41.775 -12.670 1.00 6.92 67 PHE A N 1
ATOM 3243 C CA . PHE B 1 67 ? -11.132 41.654 -13.840 1.00 7.46 67 PHE A CA 1
ATOM 3244 C C . PHE B 1 67 ? -12.276 42.681 -13.723 1.00 7.57 67 PHE A C 1
ATOM 3245 O O . PHE B 1 67 ? -13.186 42.682 -14.556 1.00 9.36 67 PHE A O 1
ATOM 3253 N N . LYS B 1 68 ? -12.213 43.569 -12.736 1.00 7.75 68 LYS A N 1
ATOM 3254 C CA . LYS B 1 68 ? -13.227 44.639 -12.567 1.00 8.82 68 LYS A CA 1
ATOM 3255 C C . LYS B 1 68 ? -14.573 44.069 -12.182 1.00 8.65 68 LYS A C 1
ATOM 3256 O O . LYS B 1 68 ? -15.646 44.636 -12.497 1.00 8.63 68 LYS A O 1
ATOM 3262 N N . LEU B 1 69 ? -14.533 42.922 -11.495 1.00 8.34 69 LEU A N 1
ATOM 3263 C CA . LEU B 1 69 ? -15.734 42.231 -11.046 1.00 8.59 69 LEU A CA 1
ATOM 3264 C C . LEU B 1 69 ? -16.064 42.599 -9.617 1.00 7.83 69 LEU A C 1
ATOM 3265 O O . LEU B 1 69 ? -17.201 42.411 -9.166 1.00 8.90 69 LEU A O 1
ATOM 3270 N N . THR B 1 70 ? -15.070 43.115 -8.884 1.00 8.99 70 THR A N 1
ATOM 3271 C CA . THR B 1 70 ? -15.321 43.723 -7.579 1.00 7.49 70 THR A CA 1
ATOM 3272 C C . THR B 1 70 ? -14.544 45.001 -7.480 1.00 9.60 70 THR A C 1
ATOM 3273 O O . THR B 1 70 ? -13.617 45.230 -8.281 1.00 11.43 70 THR A O 1
ATOM 3277 N N . ARG B 1 71 ? -15.009 45.851 -6.533 1.00 10.27 71 ARG A N 1
ATOM 3278 C CA . ARG B 1 71 ? -14.224 46.984 -6.054 1.00 12.22 71 ARG A CA 1
ATOM 3279 C C . ARG B 1 71 ? -14.025 46.739 -4.562 1.00 10.94 71 ARG A C 1
ATOM 3280 O O . ARG B 1 71 ? -14.836 46.030 -3.943 1.00 10.28 71 ARG A O 1
ATOM 3288 N N . GLU B 1 72 ? -13.006 47.332 -3.964 1.00 10.75 72 GLU A N 1
ATOM 3289 C CA . GLU B 1 72 ? -12.787 47.189 -2.556 1.00 10.75 72 GLU A CA 1
ATOM 3290 C C . GLU B 1 72 ? -12.791 48.590 -1.886 1.00 12.60 72 GLU A C 1
ATOM 3291 O O . GLU B 1 72 ? -12.385 49.610 -2.475 1.00 13.85 72 GLU A O 1
ATOM 3297 N N . HIS B 1 73 ? -13.267 48.581 -0.633 1.00 13.74 73 HIS A N 1
ATOM 3298 C CA . HIS B 1 73 ? -13.340 49.840 0.159 1.00 15.33 73 HIS A CA 1
ATOM 3299 C C . HIS B 1 73 ? -13.437 49.550 1.610 1.00 18.09 73 HIS A C 1
ATOM 3300 O O . HIS B 1 73 ? -13.898 48.486 1.956 1.00 15.40 73 HIS A O 1
ATOM 3307 N N . TYR B 1 74 ? -13.062 50.479 2.495 1.00 19.72 74 TYR A N 1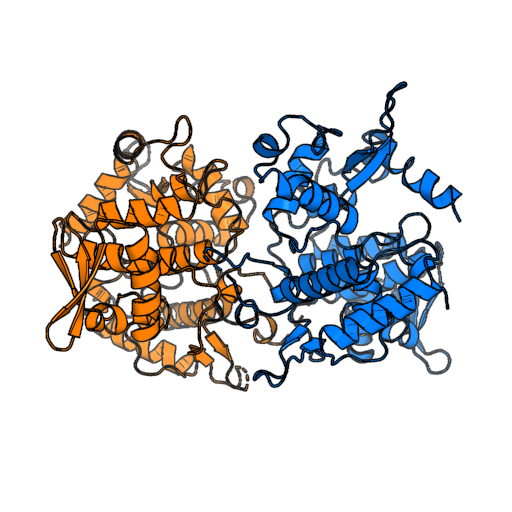
ATOM 3308 C CA . TYR B 1 74 ? -13.318 50.235 3.926 1.00 22.01 74 TYR A CA 1
ATOM 3309 C C . TYR B 1 74 ? -14.815 50.036 4.205 1.00 23.40 74 TYR A C 1
ATOM 3310 O O . TYR B 1 74 ? -15.692 50.668 3.568 1.00 22.78 74 TYR A O 1
ATOM 3319 N N . GLY B 1 75 ? -15.117 49.121 5.134 1.00 26.08 75 GLY A N 1
ATOM 3320 C CA . GLY B 1 75 ? -16.477 48.953 5.644 1.00 29.62 75 GLY A CA 1
ATOM 3321 C C . GLY B 1 75 ? -16.746 50.167 6.519 1.00 33.48 75 GLY A C 1
ATOM 3322 O O . GLY B 1 75 ? -15.846 50.929 6.797 1.00 45.72 75 GLY A O 1
ATOM 3323 N N . ASP B 1 76 ? -17.983 50.348 6.951 1.00 39.62 76 ASP A N 1
ATOM 3324 C CA . ASP B 1 76 ? -18.352 51.484 7.804 1.00 48.26 76 ASP A CA 1
ATOM 3325 C C . ASP B 1 76 ? -17.883 51.244 9.254 1.00 54.52 76 ASP A C 1
ATOM 3326 O O . ASP B 1 76 ? -18.596 51.507 10.236 1.00 46.85 76 ASP A O 1
ATOM 3331 N N . ASP B 1 77 ? -16.671 50.748 9.416 1.00 55.29 77 ASP A N 1
ATOM 3332 C CA . ASP B 1 77 ? -16.479 50.012 10.630 1.00 62.82 77 ASP A CA 1
ATOM 3333 C C . ASP B 1 77 ? -16.055 50.664 11.944 1.00 63.06 77 ASP A C 1
ATOM 3334 O O . ASP B 1 77 ? -16.297 50.090 12.990 1.00 70.10 77 ASP A O 1
ATOM 3339 N N . THR B 1 78 ? -15.497 51.874 11.908 1.00 62.67 78 THR A N 1
ATOM 3340 C CA . THR B 1 78 ? -15.098 52.621 13.144 1.00 61.75 78 THR A CA 1
ATOM 3341 C C . THR B 1 78 ? -13.851 52.088 13.846 1.00 60.59 78 THR A C 1
ATOM 3342 O O . THR B 1 78 ? -13.206 52.820 14.593 1.00 83.89 78 THR A O 1
ATOM 3346 N N . ASN B 1 79 ? -13.504 50.825 13.624 1.00 51.63 79 ASN A N 1
ATOM 3347 C CA . ASN B 1 79 ? -12.233 50.310 14.141 1.00 48.45 79 ASN A CA 1
ATOM 3348 C C . ASN B 1 79 ? -11.559 49.374 13.146 1.00 54.62 79 ASN A C 1
ATOM 3349 O O . ASN B 1 79 ? -10.843 48.454 13.547 1.00 62.70 79 ASN A O 1
ATOM 3351 N N . SER B 1 80 ? -11.778 49.594 11.848 1.00 48.74 80 SER A N 1
ATOM 3352 C CA . SER B 1 80 ? -11.230 48.653 10.876 1.00 43.88 80 SER A CA 1
ATOM 3353 C C . SER B 1 80 ? -10.579 49.334 9.718 1.00 40.60 80 SER A C 1
ATOM 3354 O O . SER B 1 80 ? -11.138 50.276 9.144 1.00 47.76 80 SER A O 1
ATOM 3357 N N . ARG B 1 81 ? -9.392 48.857 9.372 1.00 38.47 81 ARG A N 1
ATOM 3358 C CA . ARG B 1 81 ? -8.791 49.263 8.117 1.00 37.47 81 ARG A CA 1
ATOM 3359 C C . ARG B 1 81 ? -9.134 48.268 7.020 1.00 36.51 81 ARG A C 1
ATOM 3360 O O . ARG B 1 81 ? -8.921 48.571 5.846 1.00 42.20 81 ARG A O 1
ATOM 3368 N N . ALA B 1 82 ? -9.708 47.114 7.404 1.00 30.43 82 ALA A N 1
ATOM 3369 C CA . ALA B 1 82 ? -10.112 46.035 6.458 1.00 25.05 82 ALA A CA 1
ATOM 3370 C C . ALA B 1 82 ? -10.748 46.538 5.181 1.00 23.66 82 ALA A C 1
ATOM 3371 O O . ALA B 1 82 ? -11.674 47.374 5.208 1.00 21.66 82 ALA A O 1
ATOM 3373 N N . MET B 1 83 ? -10.194 46.073 4.058 1.00 20.68 83 MET A N 1
ATOM 3374 C CA . MET B 1 83 ? -10.745 46.428 2.731 1.00 17.62 83 MET A CA 1
ATOM 3375 C C . MET B 1 83 ? -11.748 45.352 2.377 1.00 16.52 83 MET A C 1
ATOM 3376 O O . MET B 1 83 ? -11.399 44.186 2.180 1.00 15.43 83 MET A O 1
ATOM 3381 N N . LEU B 1 84 ? -12.999 45.733 2.357 1.00 16.06 84 LEU A N 1
ATOM 3382 C CA . LEU B 1 84 ? -14.070 44.814 2.031 1.00 12.55 84 LEU A CA 1
ATOM 3383 C C . LEU B 1 84 ? -14.292 44.797 0.484 1.00 11.70 84 LEU A C 1
ATOM 3384 O O . LEU B 1 84 ? -13.959 45.753 -0.204 1.00 13.31 84 LEU A O 1
ATOM 3389 N N . SER B 1 85 ? -15.015 43.759 0.015 1.00 11.50 85 SER A N 1
ATOM 3390 C CA . SER B 1 85 ? -15.260 43.582 -1.472 1.00 10.36 85 SER A CA 1
ATOM 3391 C C . SER B 1 85 ? -16.718 43.707 -1.857 1.00 11.85 85 SER A C 1
ATOM 3392 O O . SER B 1 85 ? -17.567 43.348 -1.035 1.00 12.97 85 SER A O 1
ATOM 3395 N N . TYR B 1 86 ? -17.001 44.303 -3.005 1.00 11.40 86 TYR A N 1
ATOM 3396 C CA . TYR B 1 86 ? -18.378 44.599 -3.442 1.00 9.72 86 TYR A CA 1
ATOM 3397 C C . TYR B 1 86 ? -18.392 44.254 -4.929 1.00 10.53 86 TYR A C 1
ATOM 3398 O O . TYR B 1 86 ? -17.508 44.680 -5.640 1.00 11.49 86 TYR A O 1
ATOM 3407 N N . PRO B 1 87 ? -19.421 43.507 -5.365 1.00 8.75 87 PRO A N 1
ATOM 3408 C CA . PRO B 1 87 ? -19.573 43.187 -6.776 1.00 8.88 87 PRO A CA 1
ATOM 3409 C C . PRO B 1 87 ? -19.922 44.425 -7.650 1.00 9.37 87 PRO A C 1
ATOM 3410 O O . PRO B 1 87 ? -20.745 45.252 -7.253 1.00 9.87 87 PRO A O 1
ATOM 3414 N N . THR B 1 88 ? -19.280 44.542 -8.835 1.00 9.22 88 THR A N 1
ATOM 3415 C CA . THR B 1 88 ? -19.535 45.659 -9.702 1.00 10.33 88 THR A CA 1
ATOM 3416 C C . THR B 1 88 ? -20.777 45.380 -10.509 1.00 9.18 88 THR A C 1
ATOM 3417 O O . THR B 1 88 ? -21.187 44.185 -10.641 1.00 9.43 88 THR A O 1
ATOM 3421 N N . TRP B 1 89 ? -21.360 46.385 -11.103 1.00 8.90 89 TRP A N 1
ATOM 3422 C CA . TRP B 1 89 ? -22.508 46.186 -11.981 1.00 10.79 89 TRP A CA 1
ATOM 3423 C C . TRP B 1 89 ? -22.099 45.319 -13.139 1.00 12.77 89 TRP A C 1
ATOM 3424 O O . TRP B 1 89 ? -22.915 44.524 -13.624 1.00 11.17 89 TRP A O 1
ATOM 3435 N N . GLU B 1 90 ? -20.837 45.432 -13.612 1.00 10.25 90 GLU A N 1
ATOM 3436 C CA . GLU B 1 90 ? -20.406 44.572 -14.697 1.00 11.80 90 GLU A CA 1
ATOM 3437 C C . GLU B 1 90 ? -20.450 43.085 -14.350 1.00 10.30 90 GLU A C 1
ATOM 3438 O O . GLU B 1 90 ? -20.756 42.217 -15.200 1.00 9.93 90 GLU A O 1
ATOM 3444 N N . ALA B 1 91 ? -20.096 42.739 -13.107 1.00 9.40 91 ALA A N 1
ATOM 3445 C CA . ALA B 1 91 ? -20.169 41.360 -12.674 1.00 8.94 91 ALA A CA 1
ATOM 3446 C C . ALA B 1 91 ? -21.649 40.924 -12.628 1.00 9.91 91 ALA A C 1
ATOM 3447 O O . ALA B 1 91 ? -21.967 39.807 -13.075 1.00 8.60 91 ALA A O 1
ATOM 3449 N N . ARG B 1 92 ? -22.558 41.776 -12.163 1.00 10.16 92 ARG A N 1
ATOM 3450 C CA . ARG B 1 92 ? -23.991 41.441 -12.208 1.00 10.61 92 ARG A CA 1
ATOM 3451 C C . ARG B 1 92 ? -24.419 41.201 -13.682 1.00 9.47 92 ARG A C 1
ATOM 3452 O O . ARG B 1 92 ? -25.205 40.289 -13.911 1.00 10.20 92 ARG A O 1
ATOM 3460 N N . TRP B 1 93 ? -23.958 42.014 -14.618 1.00 8.89 93 TRP A N 1
ATOM 3461 C CA . TRP B 1 93 ? -24.368 41.886 -16.004 1.00 10.85 93 TRP A CA 1
ATOM 3462 C C . TRP B 1 93 ? -23.815 40.592 -16.603 1.00 10.61 93 TRP A C 1
ATOM 3463 O O . TRP B 1 93 ? -24.489 39.940 -17.380 1.00 10.19 93 TRP A O 1
ATOM 3474 N N . LEU B 1 94 ? -22.550 40.229 -16.307 1.00 9.83 94 LEU A N 1
ATOM 3475 C CA . LEU B 1 94 ? -21.898 39.116 -16.980 1.00 9.64 94 LEU A CA 1
ATOM 3476 C C . LEU B 1 94 ? -22.100 37.763 -16.322 1.00 10.63 94 LEU A C 1
ATOM 3477 O O . LEU B 1 94 ? -22.407 36.737 -16.987 1.00 8.28 94 LEU A O 1
ATOM 3482 N N . LEU B 1 95 ? -21.921 37.710 -15.008 1.00 9.62 95 LEU A N 1
ATOM 3483 C CA . LEU B 1 95 ? -21.792 36.467 -14.294 1.00 9.17 95 LEU A CA 1
ATOM 3484 C C . LEU B 1 95 ? -23.038 35.961 -13.584 1.00 10.87 95 LEU A C 1
ATOM 3485 O O . LEU B 1 95 ? -23.036 34.808 -13.149 1.00 10.55 95 LEU A O 1
ATOM 3490 N N . ASP B 1 96 ? -24.033 36.780 -13.365 1.00 12.21 96 ASP A N 1
ATOM 3491 C CA . ASP B 1 96 ? -25.238 36.330 -12.692 1.00 12.22 96 ASP A CA 1
ATOM 3492 C C . ASP B 1 96 ? -25.876 35.186 -13.480 1.00 15.20 96 ASP A C 1
ATOM 3493 O O . ASP B 1 96 ? -25.779 35.110 -14.724 1.00 12.24 96 ASP A O 1
ATOM 3498 N N . GLU B 1 97 ? -26.534 34.283 -12.772 1.00 15.53 97 GLU A N 1
ATOM 3499 C CA . GLU B 1 97 ? -27.313 33.275 -13.445 1.00 15.27 97 GLU A CA 1
ATOM 3500 C C . GLU B 1 97 ? -28.270 33.889 -14.462 1.00 18.76 97 GLU A C 1
ATOM 3501 O O . GLU B 1 97 ? -28.507 33.310 -15.537 1.00 17.56 97 GLU A O 1
ATOM 3507 N N . ASP B 1 98 ? -28.758 35.090 -14.160 1.00 15.79 98 ASP A N 1
ATOM 3508 C CA . ASP B 1 98 ? -29.645 35.785 -15.054 1.00 18.16 98 ASP A CA 1
ATOM 3509 C C . ASP B 1 98 ? -28.928 36.759 -16.067 1.00 22.71 98 ASP A C 1
ATOM 3510 O O . ASP B 1 98 ? -29.596 37.508 -16.812 1.00 27.44 98 ASP A O 1
ATOM 3515 N N . GLY B 1 99 ? -27.613 36.605 -16.203 1.00 16.11 99 GLY A N 1
ATOM 3516 C CA . GLY B 1 99 ? -26.738 37.564 -16.910 1.00 15.23 99 GLY A CA 1
ATOM 3517 C C . GLY B 1 99 ? -26.297 37.121 -18.292 1.00 12.10 99 GLY A C 1
ATOM 3518 O O . GLY B 1 99 ? -26.913 36.214 -18.885 1.00 11.03 99 GLY A O 1
ATOM 3519 N N . ALA B 1 100 ? -25.296 37.775 -18.858 1.00 10.62 100 ALA A N 1
ATOM 3520 C CA . ALA B 1 100 ? -24.901 37.638 -20.230 1.00 10.38 100 ALA A CA 1
ATOM 3521 C C . ALA B 1 100 ? -24.324 36.267 -20.517 1.00 9.44 100 ALA A C 1
ATOM 3522 O O . ALA B 1 100 ? -24.653 35.641 -21.530 1.00 9.69 100 ALA A O 1
ATOM 3524 N N . ASP B 1 101 ? -23.404 35.807 -19.676 1.00 7.63 101 ASP A N 1
ATOM 3525 C CA . ASP B 1 101 ? -22.742 34.549 -19.959 1.00 8.49 101 ASP A CA 1
ATOM 3526 C C . ASP B 1 101 ? -22.116 33.986 -18.672 1.00 10.26 101 ASP A C 1
ATOM 3527 O O . ASP B 1 101 ? -20.881 33.929 -18.542 1.00 8.54 101 ASP A O 1
ATOM 3532 N N . PRO B 1 102 ? -22.977 33.552 -17.715 1.00 8.43 102 PRO A N 1
ATOM 3533 C CA . PRO B 1 102 ? -22.519 33.084 -16.404 1.00 9.99 102 PRO A CA 1
ATOM 3534 C C . PRO B 1 102 ? -21.465 31.948 -16.455 1.00 9.13 102 PRO A C 1
ATOM 3535 O O . PRO B 1 102 ? -20.646 31.809 -15.557 1.00 10.00 102 PRO A O 1
ATOM 3539 N N . TYR B 1 103 ? -21.524 31.098 -17.463 1.00 8.62 103 TYR A N 1
ATOM 3540 C CA . TYR B 1 103 ? -20.606 29.947 -17.567 1.00 8.38 103 TYR A CA 1
ATOM 3541 C C . TYR B 1 103 ? -19.535 30.146 -18.609 1.00 8.66 103 TYR A C 1
ATOM 3542 O O . TYR B 1 103 ? -18.856 29.155 -18.970 1.00 9.13 103 TYR A O 1
ATOM 3551 N N . LEU B 1 104 ? -19.340 31.385 -19.097 1.00 8.91 104 LEU A N 1
ATOM 3552 C CA . LEU B 1 104 ? -18.269 31.699 -20.099 1.00 8.41 104 LEU A CA 1
ATOM 3553 C C . LEU B 1 104 ? -18.295 30.687 -21.239 1.00 10.19 104 LEU A C 1
ATOM 3554 O O . LEU B 1 104 ? -17.256 30.108 -21.642 1.00 10.24 104 LEU A O 1
ATOM 3559 N N . GLU B 1 105 ? -19.487 30.482 -21.781 1.00 9.31 105 GLU A N 1
ATOM 3560 C CA . GLU B 1 105 ? -19.663 29.552 -22.883 1.00 9.01 105 GLU A CA 1
ATOM 3561 C C . GLU B 1 105 ? -19.211 30.167 -24.215 1.00 10.53 105 GLU A C 1
ATOM 3562 O O . GLU B 1 105 ? -18.965 29.388 -25.182 1.00 8.95 105 GLU A O 1
ATOM 3568 N N . GLU B 1 106 ? -19.161 31.493 -24.305 1.00 8.19 106 GLU A N 1
ATOM 3569 C CA . GLU B 1 106 ? -18.786 32.168 -25.549 1.00 9.64 106 GLU A CA 1
ATOM 3570 C C . GLU B 1 106 ? -17.376 32.730 -25.436 1.00 8.09 106 GLU A C 1
ATOM 3571 O O . GLU B 1 106 ? -17.027 33.398 -24.472 1.00 9.95 106 GLU A O 1
ATOM 3577 N N . LEU B 1 107 ? -16.571 32.471 -26.490 1.00 7.81 107 LEU A N 1
ATOM 3578 C CA . LEU B 1 107 ? -15.195 32.994 -26.467 1.00 7.43 107 LEU A CA 1
ATOM 3579 C C . LEU B 1 107 ? -15.142 34.506 -26.423 1.00 7.97 107 LEU A C 1
ATOM 3580 O O . LEU B 1 107 ? -14.201 35.066 -25.811 1.00 7.65 107 LEU A O 1
ATOM 3585 N N . GLY B 1 108 ? -16.151 35.183 -27.022 1.00 7.32 108 GLY A N 1
ATOM 3586 C CA . GLY B 1 108 ? -16.218 36.640 -26.849 1.00 9.30 108 GLY A CA 1
ATOM 3587 C C . GLY B 1 108 ? -16.141 37.129 -25.406 1.00 7.88 108 GLY A C 1
ATOM 3588 O O . GLY B 1 108 ? -15.682 38.235 -25.159 1.00 7.76 108 GLY A O 1
ATOM 3589 N N . SER B 1 109 ? -16.695 36.339 -24.458 1.00 7.40 109 SER A N 1
ATOM 3590 C CA . SER B 1 109 ? -16.748 36.742 -23.051 1.00 7.39 109 SER A CA 1
ATOM 3591 C C . SER B 1 109 ? -15.346 36.662 -22.425 1.00 8.55 109 SER A C 1
ATOM 3592 O O . SER B 1 109 ? -15.010 37.443 -21.537 1.00 9.59 109 SER A O 1
ATOM 3595 N N . LEU B 1 110 ? -14.507 35.773 -22.954 1.00 7.91 110 LEU A N 1
ATOM 3596 C CA . LEU B 1 110 ? -13.112 35.747 -22.480 1.00 8.07 110 LEU A CA 1
ATOM 3597 C C . LEU B 1 110 ? -12.287 36.893 -23.106 1.00 7.61 110 LEU A C 1
ATOM 3598 O O . LEU B 1 110 ? -11.467 37.527 -22.423 1.00 7.52 110 LEU A O 1
ATOM 3603 N N . TRP B 1 111 ? -12.538 37.222 -24.386 1.00 7.00 111 TRP A N 1
ATOM 3604 C CA . TRP B 1 111 ? -11.975 38.464 -24.929 1.00 5.86 111 TRP A CA 1
ATOM 3605 C C . TRP B 1 111 ? -12.352 39.678 -24.112 1.00 7.01 111 TRP A C 1
ATOM 3606 O O . TRP B 1 111 ? -11.490 40.544 -23.857 1.00 7.04 111 TRP A O 1
ATOM 3617 N N . LEU B 1 112 ? -13.624 39.722 -23.673 1.00 7.99 112 LEU A N 1
ATOM 3618 C CA . LEU B 1 112 ? -14.158 40.808 -22.854 1.00 7.32 112 LEU A CA 1
ATOM 3619 C C . LEU B 1 112 ? -13.428 40.949 -21.525 1.00 7.20 112 LEU A C 1
ATOM 3620 O O . LEU B 1 112 ? -13.009 42.025 -21.107 1.00 8.34 112 LEU A O 1
ATOM 3625 N N . LEU B 1 113 ? -13.305 39.799 -20.862 1.00 6.54 113 LEU A N 1
ATOM 3626 C CA . LEU B 1 113 ? -12.597 39.755 -19.567 1.00 7.42 113 LEU A CA 1
ATOM 3627 C C . LEU B 1 113 ? -11.149 40.204 -19.708 1.00 7.33 113 LEU A C 1
ATOM 3628 O O . LEU B 1 113 ? -10.634 40.929 -18.868 1.00 7.40 113 LEU A O 1
ATOM 3633 N N . HIS B 1 114 ? -10.492 39.774 -20.809 1.00 6.94 114 HIS A N 1
ATOM 3634 C CA . HIS B 1 114 ? -9.124 40.187 -21.107 1.00 7.65 114 HIS A CA 1
ATOM 3635 C C . HIS B 1 114 ? -9.039 41.705 -21.257 1.00 6.99 114 HIS A C 1
ATOM 3636 O O . HIS B 1 114 ? -8.175 42.371 -20.672 1.00 6.87 114 HIS A O 1
ATOM 3643 N N . TRP B 1 115 ? -10.015 42.275 -21.974 1.00 7.22 115 TRP A N 1
ATOM 3644 C CA . TRP B 1 115 ? -10.101 43.723 -22.118 1.00 7.88 115 TRP A CA 1
ATOM 3645 C C . TRP B 1 115 ? -10.252 44.392 -20.736 1.00 7.70 115 TRP A C 1
ATOM 3646 O O . TRP B 1 115 ? -9.566 45.373 -20.416 1.00 7.48 115 TRP A O 1
ATOM 3657 N N . TRP B 1 116 ? -11.110 43.794 -19.874 1.00 7.74 116 TRP A N 1
ATOM 3658 C CA . TRP B 1 116 ? -11.309 44.384 -18.548 1.00 6.83 116 TRP A CA 1
ATOM 3659 C C . TRP B 1 116 ? -10.099 44.308 -17.666 1.00 7.23 116 TRP A C 1
ATOM 3660 O O . TRP B 1 116 ? -9.809 45.240 -16.931 1.00 8.08 116 TRP A O 1
ATOM 3671 N N . LEU B 1 117 ? -9.305 43.237 -17.845 1.00 7.93 117 LEU A N 1
ATOM 3672 C CA . LEU B 1 117 ? -8.091 43.057 -17.037 1.00 6.69 117 LEU A CA 1
ATOM 3673 C C . LEU B 1 117 ? -7.078 44.205 -17.364 1.00 7.83 117 LEU A C 1
ATOM 3674 O O . LEU B 1 117 ? -6.429 44.731 -16.493 1.00 8.89 117 LEU A O 1
ATOM 3679 N N . LEU B 1 118 ? -7.008 44.551 -18.638 1.00 8.77 118 LEU A N 1
ATOM 3680 C CA . LEU B 1 118 ? -6.048 45.558 -19.139 1.00 9.72 118 LEU A CA 1
ATOM 3681 C C . LEU B 1 118 ? -6.576 46.983 -18.948 1.00 9.78 118 LEU A C 1
ATOM 3682 O O . LEU B 1 118 ? -5.849 47.962 -19.004 1.00 9.87 118 LEU A O 1
ATOM 3687 N N . SER B 1 119 ? -7.883 47.071 -18.706 1.00 9.18 119 SER A N 1
ATOM 3688 C CA . SER B 1 119 ? -8.591 48.370 -18.751 1.00 11.27 119 SER A CA 1
ATOM 3689 C C . SER B 1 119 ? -8.107 49.379 -17.716 1.00 11.62 119 SER A C 1
ATOM 3690 O O . SER B 1 119 ? -7.833 49.007 -16.591 1.00 11.01 119 SER A O 1
ATOM 3693 N N . SER B 1 120 ? -8.038 50.650 -18.123 1.00 11.49 120 SER A N 1
ATOM 3694 C CA . SER B 1 120 ? -7.670 51.717 -17.209 1.00 10.87 120 SER A CA 1
ATOM 3695 C C . SER B 1 120 ? -8.419 52.965 -17.671 1.00 12.46 120 SER A C 1
ATOM 3696 O O . SER B 1 120 ? -8.505 53.264 -18.873 1.00 14.18 120 SER A O 1
ATOM 3699 N N . ARG B 1 121 ? -9.016 53.645 -16.710 1.00 12.56 121 ARG A N 1
ATOM 3700 C CA . ARG B 1 121 ? -9.629 54.960 -16.967 1.00 16.98 121 ARG A CA 1
ATOM 3701 C C . ARG B 1 121 ? -9.536 55.753 -15.676 1.00 17.93 121 ARG A C 1
ATOM 3702 O O . ARG B 1 121 ? -9.242 55.171 -14.620 1.00 14.09 121 ARG A O 1
ATOM 3710 N N . PRO B 1 122 ? -9.812 57.077 -15.724 1.00 20.02 122 PRO A N 1
ATOM 3711 C CA . PRO B 1 122 ? -9.712 57.838 -14.485 1.00 20.30 122 PRO A CA 1
ATOM 3712 C C . PRO B 1 122 ? -10.694 57.299 -13.464 1.00 19.47 122 PRO A C 1
ATOM 3713 O O . PRO B 1 122 ? -11.888 57.088 -13.744 1.00 17.85 122 PRO A O 1
ATOM 3717 N N . GLY B 1 123 ? -10.172 57.029 -12.288 1.00 15.05 123 GLY A N 1
ATOM 3718 C CA . GLY B 1 123 ? -10.973 56.464 -11.202 1.00 16.96 123 GLY A CA 1
ATOM 3719 C C . GLY B 1 123 ? -10.998 54.927 -11.184 1.00 15.68 123 GLY A C 1
ATOM 3720 O O . GLY B 1 123 ? -11.427 54.331 -10.182 1.00 16.12 123 GLY A O 1
ATOM 3721 N N . THR B 1 124 ? -10.515 54.272 -12.241 1.00 14.91 124 THR A N 1
ATOM 3722 C CA . THR B 1 124 ? -10.435 52.781 -12.320 1.00 12.78 124 THR A CA 1
ATOM 3723 C C . THR B 1 124 ? -9.235 52.256 -13.109 1.00 12.24 124 THR A C 1
ATOM 3724 O O . THR B 1 124 ? -9.357 51.828 -14.257 1.00 11.46 124 THR A O 1
ATOM 3728 N N . LYS B 1 125 ? -8.056 52.337 -12.480 1.00 12.66 125 LYS A N 1
ATOM 3729 C CA . LYS B 1 125 ? -6.805 51.930 -13.121 1.00 11.71 125 LYS A CA 1
ATOM 3730 C C . LYS B 1 125 ? -6.733 50.394 -13.152 1.00 10.51 125 LYS A C 1
ATOM 3731 O O . LYS B 1 125 ? -7.497 49.683 -12.468 1.00 9.93 125 LYS A O 1
ATOM 3737 N N . SER B 1 126 ? -5.796 49.848 -13.906 1.00 9.66 126 SER A N 1
ATOM 3738 C CA . SER B 1 126 ? -5.581 48.390 -13.966 1.00 9.32 126 SER A CA 1
ATOM 3739 C C . SER B 1 126 ? -4.828 47.884 -12.721 1.00 10.10 126 SER A C 1
ATOM 3740 O O . SER B 1 126 ? -3.957 48.546 -12.184 1.00 12.39 126 SER A O 1
ATOM 3743 N N . TRP B 1 127 ? -5.209 46.684 -12.308 1.00 9.46 127 TRP A N 1
ATOM 3744 C CA . TRP B 1 127 ? -4.540 45.914 -11.242 1.00 8.05 127 TRP A CA 1
ATOM 3745 C C . TRP B 1 127 ? -3.474 45.037 -11.771 1.00 8.25 127 TRP A C 1
ATOM 3746 O O . TRP B 1 127 ? -2.894 44.284 -10.986 1.00 8.02 127 TRP A O 1
ATOM 3757 N N . ALA B 1 128 ? -3.180 45.081 -13.060 1.00 8.32 128 ALA A N 1
ATOM 3758 C CA . ALA B 1 128 ? -2.192 44.146 -13.637 1.00 6.64 128 ALA A CA 1
ATOM 3759 C C . ALA B 1 128 ? -1.077 44.834 -14.411 1.00 7.02 128 ALA A C 1
ATOM 3760 O O . ALA B 1 128 ? -1.015 44.720 -15.649 1.00 9.74 128 ALA A O 1
ATOM 3762 N N . PRO B 1 129 ? -0.221 45.596 -13.708 1.00 8.93 129 PRO A N 1
ATOM 3763 C CA . PRO B 1 129 ? 0.795 46.377 -14.471 1.00 8.88 129 PRO A CA 1
ATOM 3764 C C . PRO B 1 129 ? 1.654 45.536 -15.398 1.00 9.61 129 PRO A C 1
ATOM 3765 O O . PRO B 1 129 ? 2.042 45.992 -16.470 1.00 9.35 129 PRO A O 1
ATOM 3769 N N . SER B 1 130 ? 2.011 44.336 -14.960 1.00 8.71 130 SER A N 1
ATOM 3770 C CA . SER B 1 130 ? 2.884 43.461 -15.785 1.00 7.36 130 SER A CA 1
ATOM 3771 C C . SER B 1 130 ? 2.219 43.100 -17.090 1.00 8.45 130 SER A C 1
ATOM 3772 O O . SER B 1 130 ? 2.865 43.079 -18.162 1.00 8.73 130 SER A O 1
ATOM 3775 N N . TRP B 1 131 ? 0.925 42.810 -16.999 1.00 7.29 131 TRP A N 1
ATOM 3776 C CA . TRP B 1 131 ? 0.136 42.560 -18.235 1.00 7.48 131 TRP A CA 1
ATOM 3777 C C . TRP B 1 131 ? 0.059 43.776 -19.119 1.00 9.95 131 TRP A C 1
ATOM 3778 O O . TRP B 1 131 ? 0.182 43.671 -20.357 1.00 8.24 131 TRP A O 1
ATOM 3789 N N . TYR B 1 132 ? -0.188 44.928 -18.511 1.00 9.53 132 TYR A N 1
ATOM 3790 C CA . TYR B 1 132 ? -0.211 46.200 -19.261 1.00 9.23 132 TYR A CA 1
ATOM 3791 C C . TYR B 1 132 ? 1.137 46.451 -19.999 1.00 10.29 132 TYR A C 1
ATOM 3792 O O . TYR B 1 132 ? 1.146 46.752 -21.179 1.00 9.73 132 TYR A O 1
ATOM 3801 N N . VAL B 1 133 ? 2.276 46.263 -19.335 1.00 9.80 133 VAL A N 1
ATOM 3802 C CA . VAL B 1 133 ? 3.575 46.399 -20.036 1.00 9.13 133 VAL A CA 1
ATOM 3803 C C . VAL B 1 133 ? 3.640 45.388 -21.187 1.00 9.15 133 VAL A C 1
ATOM 3804 O O . VAL B 1 133 ? 3.998 45.734 -22.308 1.00 10.73 133 VAL A O 1
ATOM 3808 N N . ALA B 1 134 ? 3.319 44.103 -20.901 1.00 8.93 134 ALA A N 1
ATOM 3809 C CA . ALA B 1 134 ? 3.514 43.012 -21.883 1.00 7.53 134 ALA A CA 1
ATOM 3810 C C . ALA B 1 134 ? 2.720 43.297 -23.151 1.00 8.95 134 ALA A C 1
ATOM 3811 O O . ALA B 1 134 ? 3.216 43.146 -24.248 1.00 10.49 134 ALA A O 1
ATOM 3813 N N . PHE B 1 135 ? 1.464 43.694 -22.986 1.00 8.89 135 PHE A N 1
ATOM 3814 C CA . PHE B 1 135 ? 0.618 43.964 -24.170 1.00 8.57 135 PHE A CA 1
ATOM 3815 C C . PHE B 1 135 ? 0.839 45.333 -24.776 1.00 10.04 135 PHE A C 1
ATOM 3816 O O . PHE B 1 135 ? 0.790 45.431 -26.045 1.00 11.03 135 PHE A O 1
ATOM 3824 N N . HIS B 1 136 ? 1.028 46.379 -23.960 1.00 10.42 136 HIS A N 1
ATOM 3825 C CA . HIS B 1 136 ? 0.922 47.760 -24.477 1.00 10.66 136 HIS A CA 1
ATOM 3826 C C . HIS B 1 136 ? 2.216 48.550 -24.530 1.00 11.79 136 HIS A C 1
ATOM 3827 O O . HIS B 1 136 ? 2.296 49.518 -25.273 1.00 12.55 136 HIS A O 1
ATOM 3834 N N . LEU B 1 137 ? 3.220 48.167 -23.736 1.00 9.79 137 LEU A N 1
ATOM 3835 C CA . LEU B 1 137 ? 4.471 49.006 -23.627 1.00 11.81 137 LEU A CA 1
ATOM 3836 C C . LEU B 1 137 ? 5.752 48.342 -24.117 1.00 12.96 137 LEU A C 1
ATOM 3837 O O . LEU B 1 137 ? 6.692 49.029 -24.512 1.00 14.80 137 LEU A O 1
ATOM 3842 N N . ALA B 1 138 ? 5.768 47.024 -24.175 1.00 10.11 138 ALA A N 1
ATOM 3843 C CA . ALA B 1 138 ? 6.990 46.316 -24.598 1.00 11.32 138 ALA A CA 1
ATOM 3844 C C . ALA B 1 138 ? 7.302 46.611 -26.048 1.00 11.38 138 ALA A C 1
ATOM 3845 O O . ALA B 1 138 ? 6.373 46.689 -26.866 1.00 11.89 138 ALA A O 1
ATOM 3847 N N . PRO B 1 139 ? 8.582 46.785 -26.385 1.00 12.58 139 PRO A N 1
ATOM 3848 C CA . PRO B 1 139 ? 8.893 47.184 -27.789 1.00 12.94 139 PRO A CA 1
ATOM 3849 C C . PRO B 1 139 ? 8.935 45.938 -28.719 1.00 11.46 139 PRO A C 1
ATOM 3850 O O . PRO B 1 139 ? 9.079 46.062 -29.910 1.00 11.29 139 PRO A O 1
ATOM 3854 N N . PHE B 1 140 ? 8.840 44.732 -28.154 1.00 13.39 140 PHE A N 1
ATOM 3855 C CA . PHE B 1 140 ? 8.959 43.467 -28.892 1.00 12.00 140 PHE A CA 1
ATOM 3856 C C . PHE B 1 140 ? 7.728 42.585 -28.658 1.00 14.89 140 PHE A C 1
ATOM 3857 O O . PHE B 1 140 ? 7.021 42.743 -27.657 1.00 17.00 140 PHE A O 1
ATOM 3865 N N . SER B 1 141 ? 7.476 41.679 -29.590 1.00 12.74 141 SER A N 1
ATOM 3866 C CA . SER B 1 141 ? 6.400 40.666 -29.473 1.00 12.66 141 SER A CA 1
ATOM 3867 C C . SER B 1 141 ? 6.931 39.282 -29.263 1.00 12.89 141 SER A C 1
ATOM 3868 O O . SER B 1 141 ? 6.152 38.377 -28.865 1.00 15.00 141 SER A O 1
ATOM 3871 N N . ARG B 1 142 ? 8.215 39.065 -29.539 1.00 12.74 142 ARG A N 1
ATOM 3872 C CA . ARG B 1 142 ? 8.868 37.781 -29.285 1.00 13.99 142 ARG A CA 1
ATOM 3873 C C . ARG B 1 142 ? 9.941 37.973 -28.212 1.00 14.19 142 ARG A C 1
ATOM 3874 O O . ARG B 1 142 ? 10.698 38.924 -28.236 1.00 17.68 142 ARG A O 1
ATOM 3882 N N . PHE B 1 143 ? 9.985 37.050 -27.231 1.00 14.54 143 PHE A N 1
ATOM 3883 C CA . PHE B 1 143 ? 10.845 37.298 -26.090 1.00 13.37 143 PHE A CA 1
ATOM 3884 C C . PHE B 1 143 ? 11.137 36.016 -25.316 1.00 14.92 143 PHE A C 1
ATOM 3885 O O . PHE B 1 143 ? 10.311 35.083 -25.273 1.00 14.64 143 PHE A O 1
ATOM 3893 N N . THR B 1 144 ? 12.242 36.026 -24.590 1.00 12.69 144 THR A N 1
ATOM 3894 C CA . THR B 1 144 ? 12.380 35.060 -23.495 1.00 11.70 144 THR A CA 1
ATOM 3895 C C . THR B 1 144 ? 11.667 35.646 -22.270 1.00 11.39 144 THR A C 1
ATOM 3896 O O . THR B 1 144 ? 11.395 36.856 -22.193 1.00 12.18 144 THR A O 1
ATOM 3900 N N . LEU B 1 145 ? 11.360 34.784 -21.310 1.00 12.14 145 LEU A N 1
ATOM 3901 C CA . LEU B 1 145 ? 10.768 35.259 -20.060 1.00 12.97 145 LEU A CA 1
ATOM 3902 C C . LEU B 1 145 ? 11.684 36.274 -19.348 1.00 12.28 145 LEU A C 1
ATOM 3903 O O . LEU B 1 145 ? 11.205 37.266 -18.769 1.00 11.37 145 LEU A O 1
ATOM 3908 N N . ALA B 1 146 ? 13.002 36.046 -19.417 1.00 11.76 146 ALA A N 1
ATOM 3909 C CA . ALA B 1 146 ? 14.000 37.002 -18.859 1.00 13.90 146 ALA A CA 1
ATOM 3910 C C . ALA B 1 146 ? 13.875 38.369 -19.531 1.00 12.01 146 ALA A C 1
ATOM 3911 O O . ALA B 1 146 ? 13.950 39.417 -18.867 1.00 11.91 146 ALA A O 1
ATOM 3913 N N . ASP B 1 147 ? 13.725 38.365 -20.870 1.00 14.37 147 ASP A N 1
ATOM 3914 C CA . ASP B 1 147 ? 13.566 39.622 -21.630 1.00 12.64 147 ASP A CA 1
ATOM 3915 C C . ASP B 1 147 ? 12.336 40.422 -21.211 1.00 10.47 147 ASP A C 1
ATOM 3916 O O . ASP B 1 147 ? 12.432 41.644 -20.922 1.00 13.07 147 ASP A O 1
ATOM 3921 N N . LEU B 1 148 ? 11.212 39.716 -21.074 1.00 11.50 148 LEU A N 1
ATOM 3922 C CA . LEU B 1 148 ? 9.999 40.381 -20.619 1.00 10.17 148 LEU A CA 1
ATOM 3923 C C . LEU B 1 148 ? 10.106 40.900 -19.188 1.00 10.31 148 LEU A C 1
ATOM 3924 O O . LEU B 1 148 ? 9.686 42.011 -18.860 1.00 11.95 148 LEU A O 1
ATOM 3929 N N . THR B 1 149 ? 10.682 40.071 -18.318 1.00 10.88 149 THR A N 1
ATOM 3930 C CA . THR B 1 149 ? 10.943 40.534 -16.969 1.00 10.92 149 THR A CA 1
ATOM 3931 C C . THR B 1 149 ? 11.755 41.855 -16.967 1.00 12.14 149 THR A C 1
ATOM 3932 O O . THR B 1 149 ? 11.404 42.812 -16.257 1.00 13.95 149 THR A O 1
ATOM 3936 N N . GLN B 1 150 ? 12.815 41.907 -17.782 1.00 11.88 150 GLN A N 1
ATOM 3937 C CA . GLN B 1 150 ? 13.678 43.120 -17.782 1.00 14.73 150 GLN A CA 1
ATOM 3938 C C . GLN B 1 150 ? 12.943 44.373 -18.276 1.00 12.41 150 GLN A C 1
ATOM 3939 O O . GLN B 1 150 ? 13.111 45.483 -17.724 1.00 14.20 150 GLN A O 1
ATOM 3945 N N . VAL B 1 151 ? 12.080 44.209 -19.282 1.00 11.64 151 VAL A N 1
ATOM 3946 C CA . VAL B 1 151 ? 11.285 45.335 -19.738 1.00 13.29 151 VAL A CA 1
ATOM 3947 C C . VAL B 1 151 ? 10.335 45.848 -18.657 1.00 11.83 151 VAL A C 1
ATOM 3948 O O . VAL B 1 151 ? 10.226 47.039 -18.440 1.00 13.40 151 VAL A O 1
ATOM 3952 N N . ILE B 1 152 ? 9.678 44.924 -17.957 1.00 10.13 152 ILE A N 1
ATOM 3953 C CA . ILE B 1 152 ? 8.790 45.347 -16.892 1.00 10.38 152 ILE A CA 1
ATOM 3954 C C . ILE B 1 152 ? 9.583 46.058 -15.773 1.00 12.04 152 ILE A C 1
ATOM 3955 O O . ILE B 1 152 ? 9.153 47.083 -15.306 1.00 13.55 152 ILE A O 1
ATOM 3960 N N . VAL B 1 153 ? 10.746 45.495 -15.407 1.00 11.83 153 VAL A N 1
ATOM 3961 C CA . VAL B 1 153 ? 11.609 46.107 -14.378 1.00 13.51 153 VAL A CA 1
ATOM 3962 C C . VAL B 1 153 ? 11.920 47.568 -14.775 1.00 12.42 153 VAL A C 1
ATOM 3963 O O . VAL B 1 153 ? 11.842 48.446 -13.955 1.00 16.27 153 VAL A O 1
ATOM 3967 N N . ARG B 1 154 ? 12.284 47.790 -16.051 1.00 15.63 154 ARG A N 1
ATOM 3968 C CA . ARG B 1 154 ? 12.641 49.117 -16.537 1.00 17.07 154 ARG A CA 1
ATOM 3969 C C . ARG B 1 154 ? 11.484 50.085 -16.294 1.00 14.01 154 ARG A C 1
ATOM 3970 O O . ARG B 1 154 ? 11.673 51.182 -15.773 1.00 18.88 154 ARG A O 1
ATOM 3978 N N . HIS B 1 155 ? 10.265 49.657 -16.674 1.00 15.03 155 HIS A N 1
ATOM 3979 C CA . HIS B 1 155 ? 9.072 50.479 -16.502 1.00 14.29 155 HIS A CA 1
ATOM 3980 C C . HIS B 1 155 ? 8.714 50.729 -15.043 1.00 15.79 155 HIS A C 1
ATOM 3981 O O . HIS B 1 155 ? 8.331 51.833 -14.640 1.00 16.48 155 HIS A O 1
ATOM 3988 N N . VAL B 1 156 ? 8.884 49.705 -14.220 1.00 15.73 156 VAL A N 1
ATOM 3989 C CA . VAL B 1 156 ? 8.615 49.820 -12.791 1.00 16.62 156 VAL A CA 1
ATOM 3990 C C . VAL B 1 156 ? 9.600 50.787 -12.126 1.00 18.46 156 VAL A C 1
ATOM 3991 O O . VAL B 1 156 ? 9.212 51.576 -11.281 1.00 23.51 156 VAL A O 1
ATOM 3995 N N . ASN B 1 157 ? 10.871 50.696 -12.506 1.00 19.08 157 ASN A N 1
ATOM 3996 C CA . ASN B 1 157 ? 11.831 51.689 -12.036 1.00 23.70 157 ASN A CA 1
ATOM 3997 C C . ASN B 1 157 ? 11.427 53.129 -12.358 1.00 23.22 157 ASN A C 1
ATOM 3998 O O . ASN B 1 157 ? 11.595 54.010 -11.521 1.00 25.95 157 ASN A O 1
ATOM 4003 N N . LEU B 1 158 ? 10.864 53.353 -13.548 1.00 20.20 158 LEU A N 1
ATOM 4004 C CA . LEU B 1 158 ? 10.506 54.696 -14.027 1.00 22.44 158 LEU A CA 1
ATOM 4005 C C . LEU B 1 158 ? 9.178 55.116 -13.401 1.00 26.55 158 LEU A C 1
ATOM 4006 O O . LEU B 1 158 ? 8.929 56.293 -13.234 1.00 27.61 158 LEU A O 1
ATOM 4011 N N . SER B 1 159 ? 8.312 54.143 -13.052 1.00 19.35 159 SER A N 1
ATOM 4012 C CA . SER B 1 159 ? 6.932 54.481 -12.665 1.00 19.51 159 SER A CA 1
ATOM 4013 C C . SER B 1 159 ? 6.628 54.406 -11.203 1.00 20.90 159 SER A C 1
ATOM 4014 O O . SER B 1 159 ? 5.811 55.155 -10.731 1.00 26.95 159 SER A O 1
ATOM 4017 N N . PHE B 1 160 ? 7.255 53.469 -10.510 1.00 20.06 160 PHE A N 1
ATOM 4018 C CA . PHE B 1 160 ? 7.013 53.285 -9.091 1.00 26.90 160 PHE A CA 1
ATOM 4019 C C . PHE B 1 160 ? 8.345 53.380 -8.333 1.00 30.92 160 PHE A C 1
ATOM 4020 O O . PHE B 1 160 ? 9.075 52.398 -8.294 1.00 33.02 160 PHE A O 1
ATOM 4028 N N . PRO B 1 161 ? 8.663 54.552 -7.732 1.00 42.63 161 PRO A N 1
ATOM 4029 C CA . PRO B 1 161 ? 9.940 54.630 -6.992 1.00 39.65 161 PRO A CA 1
ATOM 4030 C C . PRO B 1 161 ? 10.064 53.516 -5.920 1.00 36.34 161 PRO A C 1
ATOM 4031 O O . PRO B 1 161 ? 11.146 52.971 -5.712 1.00 40.72 161 PRO A O 1
ATOM 4035 N N . GLU B 1 162 ? 8.958 53.183 -5.267 1.00 39.07 162 GLU A N 1
ATOM 4036 C CA . GLU B 1 162 ? 8.961 52.259 -4.138 1.00 41.42 162 GLU A CA 1
ATOM 4037 C C . GLU B 1 162 ? 9.041 50.809 -4.590 1.00 45.48 162 GLU A C 1
ATOM 4038 O O . GLU B 1 162 ? 9.772 50.008 -4.007 1.00 53.67 162 GLU A O 1
ATOM 4044 N N . GLY B 1 163 ? 8.323 50.518 -5.671 1.00 46.69 163 GLY A N 1
ATOM 4045 C CA . GLY B 1 163 ? 7.810 49.183 -5.999 1.00 43.00 163 GLY A CA 1
ATOM 4046 C C . GLY B 1 163 ? 8.545 47.850 -5.871 1.00 32.29 163 GLY A C 1
ATOM 4047 O O . GLY B 1 163 ? 9.538 47.705 -5.173 1.00 38.23 163 GLY A O 1
ATOM 4048 N N . PRO B 1 164 ? 8.050 46.840 -6.596 1.00 24.64 164 PRO A N 1
ATOM 4049 C CA . PRO B 1 164 ? 8.349 45.434 -6.345 1.00 23.69 164 PRO A CA 1
ATOM 4050 C C . PRO B 1 164 ? 9.806 45.011 -6.571 1.00 22.64 164 PRO A C 1
ATOM 4051 O O . PRO B 1 164 ? 10.605 45.691 -7.236 1.00 28.91 164 PRO A O 1
ATOM 4055 N N . VAL B 1 165 ? 10.125 43.866 -6.004 1.00 20.71 165 VAL A N 1
ATOM 4056 C CA . VAL B 1 165 ? 11.352 43.194 -6.342 1.00 21.84 165 VAL A CA 1
ATOM 4057 C C . VAL B 1 165 ? 11.175 42.437 -7.666 1.00 19.63 165 VAL A C 1
ATOM 4058 O O . VAL B 1 165 ? 10.056 42.109 -8.087 1.00 16.45 165 VAL A O 1
ATOM 4062 N N . GLU B 1 166 ? 12.294 42.172 -8.305 1.00 18.16 166 GLU A N 1
ATOM 4063 C CA . GLU B 1 166 ? 12.377 41.459 -9.566 1.00 18.83 166 GLU A CA 1
ATOM 4064 C C . GLU B 1 166 ? 11.671 40.103 -9.489 1.00 15.73 166 GLU A C 1
ATOM 4065 O O . GLU B 1 166 ? 10.971 39.700 -10.406 1.00 13.17 166 GLU A O 1
ATOM 4071 N N . ALA B 1 167 ? 11.800 39.432 -8.358 1.00 12.89 167 ALA A N 1
ATOM 4072 C CA . ALA B 1 167 ? 11.198 38.109 -8.189 1.00 12.05 167 ALA A CA 1
ATOM 4073 C C . ALA B 1 167 ? 9.698 38.173 -8.365 1.00 10.71 167 ALA A C 1
ATOM 4074 O O . ALA B 1 167 ? 9.080 37.216 -8.920 1.00 9.69 167 ALA A O 1
ATOM 4076 N N . SER B 1 168 ? 9.077 39.241 -7.880 1.00 10.86 168 SER A N 1
ATOM 4077 C CA . SER B 1 168 ? 7.617 39.370 -8.099 1.00 10.33 168 SER A CA 1
ATOM 4078 C C . SER B 1 168 ? 7.268 39.575 -9.566 1.00 9.53 168 SER A C 1
ATOM 4079 O O . SER B 1 168 ? 6.233 39.065 -10.057 1.00 9.40 168 SER A O 1
ATOM 4082 N N . ILE B 1 169 ? 8.055 40.377 -10.261 1.00 10.43 169 ILE A N 1
ATOM 4083 C CA . ILE B 1 169 ? 7.802 40.605 -11.695 1.00 9.72 169 ILE A CA 1
ATOM 4084 C C . ILE B 1 169 ? 7.998 39.275 -12.439 1.00 10.08 169 ILE A C 1
ATOM 4085 O O . ILE B 1 169 ? 7.218 38.933 -13.343 1.00 10.05 169 ILE A O 1
ATOM 4090 N N . ALA B 1 170 ? 9.039 38.523 -12.102 1.00 9.50 170 ALA A N 1
ATOM 4091 C CA . ALA B 1 170 ? 9.249 37.211 -12.779 1.00 9.86 170 ALA A CA 1
ATOM 4092 C C . ALA B 1 170 ? 8.051 36.292 -12.531 1.00 10.32 170 ALA A C 1
ATOM 4093 O O . ALA B 1 170 ? 7.695 35.503 -13.409 1.00 10.95 170 ALA A O 1
ATOM 4095 N N . LYS B 1 171 ? 7.438 36.376 -11.347 1.00 10.32 171 LYS A N 1
ATOM 4096 C CA . LYS B 1 171 ? 6.246 35.558 -11.057 1.00 7.84 171 LYS A CA 1
ATOM 4097 C C . LYS B 1 171 ? 5.059 36.052 -11.922 1.00 9.01 171 LYS A C 1
ATOM 4098 O O . LYS B 1 171 ? 4.254 35.179 -12.401 1.00 8.50 171 LYS A O 1
ATOM 4104 N N . ASP B 1 172 ? 4.949 37.370 -12.152 1.00 8.00 172 ASP A N 1
ATOM 4105 C CA . ASP B 1 172 ? 3.899 37.885 -13.083 1.00 8.39 172 ASP A CA 1
ATOM 4106 C C . ASP B 1 172 ? 4.135 37.304 -14.483 1.00 8.58 172 ASP A C 1
ATOM 4107 O O . ASP B 1 172 ? 3.182 36.903 -15.173 1.00 9.39 172 ASP A O 1
ATOM 4112 N N . VAL B 1 173 ? 5.384 37.266 -14.919 1.00 7.23 173 VAL A N 1
ATOM 4113 C CA . VAL B 1 173 ? 5.669 36.777 -16.264 1.00 8.72 173 VAL A CA 1
ATOM 4114 C C . VAL B 1 173 ? 5.342 35.335 -16.384 1.00 8.04 173 VAL A C 1
ATOM 4115 O O . VAL B 1 173 ? 4.780 34.889 -17.388 1.00 8.92 173 VAL A O 1
ATOM 4119 N N . ASP B 1 174 ? 5.682 34.568 -15.361 1.00 10.50 174 ASP A N 1
ATOM 4120 C CA . ASP B 1 174 ? 5.244 33.153 -15.283 1.00 10.06 174 ASP A CA 1
ATOM 4121 C C . ASP B 1 174 ? 3.736 33.000 -15.364 1.00 9.40 174 ASP A C 1
ATOM 4122 O O . ASP B 1 174 ? 3.220 32.152 -16.112 1.00 9.70 174 ASP A O 1
ATOM 4127 N N . CYS B 1 175 ? 3.010 33.850 -14.659 1.00 8.19 175 CYS A N 1
ATOM 4128 C CA . CYS B 1 175 ? 1.528 33.796 -14.651 1.00 7.72 175 CYS A CA 1
ATOM 4129 C C . CYS B 1 175 ? 0.949 34.181 -16.000 1.00 7.40 175 CYS A C 1
ATOM 4130 O O . CYS B 1 175 ? -0.031 33.564 -16.467 1.00 6.86 175 CYS A O 1
ATOM 4133 N N . ILE B 1 176 ? 1.524 35.205 -16.640 1.00 6.64 176 ILE A N 1
ATOM 4134 C CA . ILE B 1 176 ? 1.059 35.643 -17.997 1.00 6.91 176 ILE A CA 1
ATOM 4135 C C . ILE B 1 176 ? 1.197 34.447 -18.971 1.00 8.34 176 ILE A C 1
ATOM 4136 O O . ILE B 1 176 ? 0.287 34.158 -19.727 1.00 8.79 176 ILE A O 1
ATOM 4141 N N . THR B 1 177 ? 2.312 33.716 -18.895 1.00 8.82 177 THR A N 1
ATOM 4142 C CA . THR B 1 177 ? 2.524 32.562 -19.790 1.00 9.13 177 THR A CA 1
ATOM 4143 C C . THR B 1 177 ? 1.484 31.460 -19.529 1.00 8.54 177 THR A C 1
ATOM 4144 O O . THR B 1 177 ? 0.853 30.987 -20.472 1.00 8.95 177 THR A O 1
ATOM 4148 N N . LYS B 1 178 ? 1.268 31.093 -18.265 1.00 10.68 178 LYS A N 1
ATOM 4149 C CA . LYS B 1 178 ? 0.284 30.065 -17.912 1.00 8.82 178 LYS A CA 1
ATOM 4150 C C . LYS B 1 178 ? -1.141 30.462 -18.323 1.00 10.33 178 LYS A C 1
ATOM 4151 O O . LYS B 1 178 ? -1.954 29.575 -18.644 1.00 10.01 178 LYS A O 1
ATOM 4157 N N . MET B 1 179 ? -1.427 31.763 -18.344 1.00 8.67 179 MET A N 1
ATOM 4158 C CA . MET B 1 179 ? -2.775 32.251 -18.630 1.00 9.07 179 MET A CA 1
ATOM 4159 C C . MET B 1 179 ? -3.065 32.137 -20.139 1.00 7.82 179 MET A C 1
ATOM 4160 O O . MET B 1 179 ? -4.213 31.877 -20.546 1.00 9.15 179 MET A O 1
ATOM 4165 N N . TYR B 1 180 ? -2.052 32.420 -20.976 1.00 6.74 180 TYR A N 1
ATOM 4166 C CA . TYR B 1 180 ? -2.319 32.554 -22.415 1.00 7.70 180 TYR A CA 1
ATOM 4167 C C . TYR B 1 180 ? -1.798 31.462 -23.364 1.00 8.66 180 TYR A C 1
ATOM 4168 O O . TYR B 1 180 ? -2.263 31.396 -24.509 1.00 8.70 180 TYR A O 1
ATOM 4177 N N . VAL B 1 181 ? -0.786 30.674 -22.975 1.00 8.54 181 VAL A N 1
ATOM 4178 C CA . VAL B 1 181 ? -0.177 29.700 -23.883 1.00 9.49 181 VAL A CA 1
ATOM 4179 C C . VAL B 1 181 ? -0.859 28.319 -23.734 1.00 9.77 181 VAL A C 1
ATOM 4180 O O . VAL B 1 181 ? -1.474 28.012 -22.699 1.00 10.87 181 VAL A O 1
ATOM 4184 N N . PRO B 1 182 ? -0.785 27.496 -24.797 1.00 10.40 182 PRO A N 1
ATOM 4185 C CA . PRO B 1 182 ? -1.413 26.167 -24.686 1.00 9.75 182 PRO A CA 1
ATOM 4186 C C . PRO B 1 182 ? -0.829 25.355 -23.553 1.00 9.70 182 PRO A C 1
ATOM 4187 O O . PRO B 1 182 ? 0.372 25.475 -23.252 1.00 10.72 182 PRO A O 1
ATOM 4191 N N . ALA B 1 183 ? -1.690 24.573 -22.879 1.00 8.96 183 ALA A N 1
ATOM 4192 C CA . ALA B 1 183 ? -1.283 23.810 -21.714 1.00 9.84 183 ALA A CA 1
ATOM 4193 C C . ALA B 1 183 ? -0.094 22.883 -22.033 1.00 8.64 183 ALA A C 1
ATOM 4194 O O . ALA B 1 183 ? 0.726 22.592 -21.199 1.00 11.15 183 ALA A O 1
ATOM 4196 N N . GLN B 1 184 ? -0.014 22.459 -23.293 1.00 8.66 184 GLN A N 1
ATOM 4197 C CA . GLN B 1 184 ? 1.054 21.514 -23.731 1.00 10.35 184 GLN A CA 1
ATOM 4198 C C . GLN B 1 184 ? 2.454 22.121 -23.635 1.00 13.47 184 GLN A C 1
ATOM 4199 O O . GLN B 1 184 ? 3.437 21.369 -23.503 1.00 14.13 184 GLN A O 1
ATOM 4205 N N . ARG B 1 185 ? 2.521 23.462 -23.635 1.00 10.80 185 ARG A N 1
ATOM 4206 C CA . ARG B 1 185 ? 3.823 24.182 -23.516 1.00 11.83 185 ARG A CA 1
ATOM 4207 C C . ARG B 1 185 ? 4.270 24.337 -22.098 1.00 13.58 185 ARG A C 1
ATOM 4208 O O . ARG B 1 185 ? 5.399 24.809 -21.828 1.00 13.79 185 ARG A O 1
ATOM 4216 N N . LEU B 1 186 ? 3.348 24.012 -21.181 1.00 13.27 186 LEU A N 1
ATOM 4217 C CA . LEU B 1 186 ? 3.625 24.173 -19.759 1.00 16.33 186 LEU A CA 1
ATOM 4218 C C . LEU B 1 186 ? 4.177 22.903 -19.184 1.00 18.82 186 LEU A C 1
ATOM 4219 O O . LEU B 1 186 ? 3.959 21.807 -19.712 1.00 17.84 186 LEU A O 1
ATOM 4224 N N . ARG B 1 187 ? 4.942 23.042 -18.134 1.00 26.18 187 ARG A N 1
ATOM 4225 C CA . ARG B 1 187 ? 5.348 21.868 -17.415 1.00 29.84 187 ARG A CA 1
ATOM 4226 C C . ARG B 1 187 ? 4.748 21.938 -16.025 1.00 28.60 187 ARG A C 1
ATOM 4227 O O . ARG B 1 187 ? 4.902 22.910 -15.299 1.00 28.29 187 ARG A O 1
ATOM 4235 N N . GLY B 1 188 ? 4.001 20.909 -15.682 1.00 35.81 188 GLY A N 1
ATOM 4236 C CA . GLY B 1 188 ? 3.782 20.655 -14.291 1.00 36.73 188 GLY A CA 1
ATOM 4237 C C . GLY B 1 188 ? 5.187 20.455 -13.750 1.00 41.47 188 GLY A C 1
ATOM 4238 O O . GLY B 1 188 ? 6.171 20.291 -14.524 1.00 49.13 188 GLY A O 1
ATOM 4239 N N . GLY B 1 189 ? 5.303 20.548 -12.436 1.00 29.96 189 GLY A N 1
ATOM 4240 C CA . GLY B 1 189 ? 6.459 19.963 -11.712 1.00 58.38 189 GLY A CA 1
ATOM 4241 C C . GLY B 1 189 ? 6.202 18.482 -11.395 1.00 48.42 189 GLY A C 1
ATOM 4242 O O . GLY B 1 189 ? 5.968 17.649 -12.275 1.00 72.49 189 GLY A O 1
ATOM 4243 N N . GLU B 1 195 ? -0.992 15.395 -9.934 1.00 41.53 195 GLU A N 1
ATOM 4244 C CA . GLU B 1 195 ? -1.904 16.325 -10.497 1.00 19.91 195 GLU A CA 1
ATOM 4245 C C . GLU B 1 195 ? -1.188 17.062 -11.570 1.00 25.62 195 GLU A C 1
ATOM 4246 O O . GLU B 1 195 ? -0.396 16.476 -12.337 1.00 24.99 195 GLU A O 1
ATOM 4248 N N . ASP B 1 196 ? -1.535 18.348 -11.661 1.00 29.98 196 ASP A N 1
ATOM 4249 C CA . ASP B 1 196 ? -0.549 19.423 -11.727 1.00 26.35 196 ASP A CA 1
ATOM 4250 C C . ASP B 1 196 ? -1.116 20.610 -12.511 1.00 17.92 196 ASP A C 1
ATOM 4251 O O . ASP B 1 196 ? -1.403 21.628 -11.896 1.00 21.92 196 ASP A O 1
ATOM 4256 N N . LEU B 1 197 ? -1.317 20.471 -13.829 1.00 12.98 197 LEU A N 1
ATOM 4257 C CA . LEU B 1 197 ? -1.715 21.661 -14.596 1.00 12.73 197 LEU A CA 1
ATOM 4258 C C . LEU B 1 197 ? -3.197 21.980 -14.452 1.00 13.40 197 LEU A C 1
ATOM 4259 O O . LEU B 1 197 ? -4.042 21.065 -14.547 1.00 12.43 197 LEU A O 1
ATOM 4264 N N . LEU B 1 198 ? -3.494 23.259 -14.284 1.00 9.86 198 LEU A N 1
ATOM 4265 C CA . LEU B 1 198 ? -4.869 23.755 -14.131 1.00 9.41 198 LEU A CA 1
ATOM 4266 C C . LEU B 1 198 ? -5.391 24.186 -15.476 1.00 9.09 198 LEU A C 1
ATOM 4267 O O . LEU B 1 198 ? -4.629 24.583 -16.342 1.00 9.66 198 LEU A O 1
ATOM 4272 N N . SER B 1 199 ? -6.693 24.104 -15.667 1.00 8.68 199 SER A N 1
ATOM 4273 C CA . SER B 1 199 ? -7.286 24.726 -16.838 1.00 8.39 199 SER A CA 1
ATOM 4274 C C . SER B 1 199 ? -7.222 26.275 -16.759 1.00 9.16 199 SER A C 1
ATOM 4275 O O . SER B 1 199 ? -7.149 26.853 -15.665 1.00 9.54 199 SER A O 1
ATOM 4278 N N . CYS B 1 200 ? -7.145 26.938 -17.928 1.00 7.72 200 CYS A N 1
ATOM 4279 C CA . CYS B 1 200 ? -7.274 28.413 -17.892 1.00 8.79 200 CYS A CA 1
ATOM 4280 C C . CYS B 1 200 ? -7.982 28.798 -19.169 1.00 8.37 200 CYS A C 1
ATOM 4281 O O . CYS B 1 200 ? -7.413 28.570 -20.268 1.00 8.32 200 CYS A O 1
ATOM 4284 N N . PRO B 1 201 ? -9.202 29.316 -19.067 1.00 7.25 201 PRO A N 1
ATOM 4285 C CA . PRO B 1 201 ? -10.012 29.478 -20.295 1.00 9.40 201 PRO A CA 1
ATOM 4286 C C . PRO B 1 201 ? -9.449 30.538 -21.239 1.00 8.48 201 PRO A C 1
ATOM 4287 O O . PRO B 1 201 ? -9.812 30.591 -22.409 1.00 10.69 201 PRO A O 1
ATOM 4291 N N . PHE B 1 202 ? -8.515 31.345 -20.751 1.00 8.36 202 PHE A N 1
ATOM 4292 C CA . PHE B 1 202 ? -7.911 32.350 -21.625 1.00 8.74 202 PHE A CA 1
ATOM 4293 C C . PHE B 1 202 ? -6.972 31.769 -22.664 1.00 8.47 202 PHE A C 1
ATOM 4294 O O . PHE B 1 202 ? -6.659 32.446 -23.650 1.00 8.80 202 PHE A O 1
ATOM 4302 N N . ARG B 1 203 ? -6.575 30.499 -22.472 1.00 7.90 203 ARG A N 1
ATOM 4303 C CA . ARG B 1 203 ? -5.732 29.857 -23.479 1.00 8.33 203 ARG A CA 1
ATOM 4304 C C . ARG B 1 203 ? -6.459 29.706 -24.815 1.00 8.76 203 ARG A C 1
ATOM 4305 O O . ARG B 1 203 ? -5.819 29.649 -25.882 1.00 9.16 203 ARG A O 1
ATOM 4313 N N . GLU B 1 204 ? -7.790 29.681 -24.774 1.00 8.45 204 GLU A N 1
ATOM 4314 C CA . GLU B 1 204 ? -8.555 29.546 -26.005 1.00 8.63 204 GLU A CA 1
ATOM 4315 C C . GLU B 1 204 ? -8.453 30.749 -26.903 1.00 9.42 204 GLU A C 1
ATOM 4316 O O . GLU B 1 204 ? -8.807 30.626 -28.082 1.00 12.03 204 GLU A O 1
ATOM 4322 N N . LEU B 1 205 ? -7.975 31.876 -26.386 1.00 9.83 205 LEU A N 1
ATOM 4323 C CA . LEU B 1 205 ? -7.847 33.115 -27.199 1.00 10.26 205 LEU A CA 1
ATOM 4324 C C . LEU B 1 205 ? -6.685 33.000 -28.181 1.00 10.44 205 LEU A C 1
ATOM 4325 O O . LEU B 1 205 ? -6.622 33.805 -29.103 1.00 11.28 205 LEU A O 1
ATOM 4330 N N . GLY B 1 206 ? -5.805 31.984 -27.986 1.00 8.13 206 GLY A N 1
ATOM 4331 C CA . GLY B 1 206 ? -4.650 31.816 -28.896 1.00 9.03 206 GLY A CA 1
ATOM 4332 C C . GLY B 1 206 ? -3.727 33.037 -29.009 1.00 11.15 206 GLY A C 1
ATOM 4333 O O . GLY B 1 206 ? -3.172 33.293 -30.090 1.00 10.64 206 GLY A O 1
ATOM 4334 N N . LEU B 1 207 ? -3.585 33.804 -27.929 1.00 9.65 207 LEU A N 1
ATOM 4335 C CA . LEU B 1 207 ? -2.768 35.070 -27.962 1.00 8.53 207 LEU A CA 1
ATOM 4336 C C . LEU B 1 207 ? -1.285 34.860 -27.838 1.00 8.32 207 LEU A C 1
ATOM 4337 O O . LEU B 1 207 ? -0.547 35.761 -28.140 1.00 10.64 207 LEU A O 1
ATOM 4342 N N . MET B 1 208 ? -0.824 33.726 -27.262 1.00 9.05 208 MET A N 1
ATOM 4343 C CA . MET B 1 208 ? 0.624 33.613 -26.973 1.00 9.84 208 MET A CA 1
ATOM 4344 C C . MET B 1 208 ? 1.016 32.187 -27.319 1.00 9.93 208 MET A C 1
ATOM 4345 O O . MET B 1 208 ? 0.219 31.235 -27.133 1.00 10.49 208 MET A O 1
ATOM 4350 N N . GLU B 1 209 ? 2.230 32.005 -27.813 1.00 9.91 209 GLU A N 1
ATOM 4351 C CA . GLU B 1 209 ? 2.694 30.685 -28.200 1.00 10.51 209 GLU A CA 1
ATOM 4352 C C . GLU B 1 209 ? 4.186 30.549 -27.902 1.00 13.08 209 GLU A C 1
ATOM 4353 O O . GLU B 1 209 ? 4.928 31.533 -27.815 1.00 13.45 209 GLU A O 1
ATOM 4359 N N . GLN B 1 210 ? 4.589 29.290 -27.714 1.00 12.53 210 GLN A N 1
ATOM 4360 C CA . GLN B 1 210 ? 5.977 28.930 -27.592 1.00 16.63 210 GLN A CA 1
ATOM 4361 C C . GLN B 1 210 ? 6.648 28.976 -28.957 1.00 18.59 210 GLN A C 1
ATOM 4362 O O . GLN B 1 210 ? 6.058 28.540 -29.963 1.00 17.16 210 GLN A O 1
ATOM 4368 N N . VAL B 1 211 ? 7.887 29.458 -29.023 1.00 19.66 211 VAL A N 1
ATOM 4369 C CA . VAL B 1 211 ? 8.516 29.455 -30.324 1.00 26.04 211 VAL A CA 1
ATOM 4370 C C . VAL B 1 211 ? 9.880 28.732 -30.317 1.00 24.56 211 VAL A C 1
ATOM 4371 O O . VAL B 1 211 ? 10.613 28.763 -29.329 1.00 24.60 211 VAL A O 1
ATOM 4375 N N . GLY B 1 212 ? 10.133 28.024 -31.421 1.00 36.65 212 GLY A N 1
ATOM 4376 C CA . GLY B 1 212 ? 11.222 27.050 -31.607 1.00 39.83 212 GLY A CA 1
ATOM 4377 C C . GLY B 1 212 ? 11.879 26.489 -30.368 1.00 42.04 212 GLY A C 1
ATOM 4378 O O . GLY B 1 212 ? 13.063 26.705 -30.165 1.00 55.07 212 GLY A O 1
ATOM 4379 N N . GLN B 1 213 ? 11.147 25.746 -29.548 1.00 39.65 213 GLN A N 1
ATOM 4380 C CA . GLN B 1 213 ? 11.709 25.313 -28.245 1.00 57.25 213 GLN A CA 1
ATOM 4381 C C . GLN B 1 213 ? 13.011 24.471 -28.352 1.00 51.91 213 GLN A C 1
ATOM 4382 O O . GLN B 1 213 ? 13.505 24.195 -29.452 1.00 57.77 213 GLN A O 1
ATOM 4384 N N . ARG B 1 214 ? 13.593 24.123 -27.212 1.00 49.08 214 ARG A N 1
ATOM 4385 C CA . ARG B 1 214 ? 14.625 23.073 -27.154 1.00 47.71 214 ARG A CA 1
ATOM 4386 C C . ARG B 1 214 ? 14.461 22.283 -25.852 1.00 51.06 214 ARG A C 1
ATOM 4387 O O . ARG B 1 214 ? 13.972 21.140 -25.891 1.00 54.77 214 ARG A O 1
ATOM 4389 N N . GLY B 1 215 ? 14.871 22.845 -24.704 1.00 51.79 215 GLY A N 1
ATOM 4390 C CA . GLY B 1 215 ? 15.732 24.042 -24.569 1.00 53.41 215 GLY A CA 1
ATOM 4391 C C . GLY B 1 215 ? 15.218 25.429 -24.907 1.00 57.61 215 GLY A C 1
ATOM 4392 O O . GLY B 1 215 ? 14.003 25.719 -24.824 1.00 69.49 215 GLY A O 1
ATOM 4393 N N . SER B 1 216 ? 16.186 26.282 -25.248 1.00 48.73 216 SER A N 1
ATOM 4394 C CA . SER B 1 216 ? 15.993 27.588 -25.899 1.00 32.54 216 SER A CA 1
ATOM 4395 C C . SER B 1 216 ? 14.619 28.311 -25.811 1.00 35.26 216 SER A C 1
ATOM 4396 O O . SER B 1 216 ? 14.041 28.729 -26.821 1.00 35.79 216 SER A O 1
ATOM 4399 N N . SER B 1 217 ? 14.077 28.293 -24.605 1.00 33.62 217 SER A N 1
ATOM 4400 C CA . SER B 1 217 ? 13.442 29.422 -23.914 1.00 36.76 217 SER A CA 1
ATOM 4401 C C . SER B 1 217 ? 12.500 30.492 -24.541 1.00 35.28 217 SER A C 1
ATOM 4402 O O . SER B 1 217 ? 12.289 31.493 -23.850 1.00 39.07 217 SER A O 1
ATOM 4405 N N . GLU B 1 218 ? 11.926 30.353 -25.747 1.00 34.65 218 GLU A N 1
ATOM 4406 C CA . GLU B 1 218 ? 11.283 31.567 -26.344 1.00 26.78 218 GLU A CA 1
ATOM 4407 C C . GLU B 1 218 ? 9.752 31.577 -26.549 1.00 18.92 218 GLU A C 1
ATOM 4408 O O . GLU B 1 218 ? 9.165 30.537 -26.780 1.00 19.24 218 GLU A O 1
ATOM 4414 N N . TRP B 1 219 ? 9.111 32.747 -26.495 1.00 15.08 219 TRP A N 1
ATOM 4415 C CA . TRP B 1 219 ? 7.649 32.868 -26.615 1.00 13.74 219 TRP A CA 1
ATOM 4416 C C . TRP B 1 219 ? 7.322 34.088 -27.441 1.00 13.67 219 TRP A C 1
ATOM 4417 O O . TRP B 1 219 ? 8.153 34.970 -27.664 1.00 14.94 219 TRP A O 1
ATOM 4428 N N . GLU B 1 220 ? 6.084 34.141 -27.939 1.00 12.55 220 GLU A N 1
ATOM 4429 C CA . GLU B 1 220 ? 5.667 35.334 -28.666 1.00 13.23 220 GLU A CA 1
ATOM 4430 C C . GLU B 1 220 ? 4.171 35.550 -28.600 1.00 14.18 220 GLU A C 1
ATOM 4431 O O . GLU B 1 220 ? 3.397 34.578 -28.525 1.00 13.34 220 GLU A O 1
ATOM 4437 N N . PHE B 1 221 ? 3.774 36.823 -28.633 1.00 13.46 221 PHE A N 1
ATOM 4438 C CA . PHE B 1 221 ? 2.386 37.141 -28.872 1.00 13.62 221 PHE A CA 1
ATOM 4439 C C . PHE B 1 221 ? 2.130 36.808 -30.343 1.00 16.10 221 PHE A C 1
ATOM 4440 O O . PHE B 1 221 ? 2.968 37.040 -31.216 1.00 18.26 221 PHE A O 1
ATOM 4448 N N . THR B 1 222 ? 0.975 36.234 -30.626 1.00 13.92 222 THR A N 1
ATOM 4449 C CA . THR B 1 222 ? 0.657 35.774 -31.978 1.00 15.10 222 THR A CA 1
ATOM 4450 C C . THR B 1 222 ? 0.099 36.907 -32.837 1.00 16.98 222 THR A C 1
ATOM 4451 O O . THR B 1 222 ? -0.270 37.956 -32.337 1.00 16.83 222 THR A O 1
ATOM 4455 N N . SER B 1 223 ? 0.070 36.703 -34.149 1.00 18.14 223 SER A N 1
ATOM 4456 C CA . SER B 1 223 ? -0.475 37.773 -35.024 1.00 22.43 223 SER A CA 1
ATOM 4457 C C . SER B 1 223 ? -1.348 37.321 -36.174 1.00 29.14 223 SER A C 1
ATOM 4458 O O . SER B 1 223 ? -1.507 38.053 -37.151 1.00 39.75 223 SER A O 1
ATOM 4461 N N . GLY B 1 224 ? -1.936 36.145 -36.097 1.00 24.01 224 GLY A N 1
ATOM 4462 C CA . GLY B 1 224 ? -2.956 35.803 -37.126 1.00 29.79 224 GLY A CA 1
ATOM 4463 C C . GLY B 1 224 ? -4.341 36.470 -37.005 1.00 29.80 224 GLY A C 1
ATOM 4464 O O . GLY B 1 224 ? -4.568 37.454 -36.258 1.00 32.08 224 GLY A O 1
ATOM 4465 N N . SER B 1 225 ? -5.292 35.951 -37.774 1.00 21.87 225 SER A N 1
ATOM 4466 C CA . SER B 1 225 ? -6.659 36.476 -37.714 1.00 23.93 225 SER A CA 1
ATOM 4467 C C . SER B 1 225 ? -7.336 35.830 -36.499 1.00 22.55 225 SER A C 1
ATOM 4468 O O . SER B 1 225 ? -6.832 34.830 -35.948 1.00 24.56 225 SER A O 1
ATOM 4471 N N . ARG B 1 226 ? -8.463 36.386 -36.086 1.00 17.33 226 ARG A N 1
ATOM 4472 C CA . ARG B 1 226 ? -9.057 36.017 -34.783 1.00 18.31 226 ARG A CA 1
ATOM 4473 C C . ARG B 1 226 ? -10.550 35.698 -34.969 1.00 13.25 226 ARG A C 1
ATOM 4474 O O . ARG B 1 226 ? -11.402 36.500 -34.634 1.00 14.38 226 ARG A O 1
ATOM 4482 N N . PRO B 1 227 ? -10.847 34.509 -35.486 1.00 13.53 227 PRO A N 1
ATOM 4483 C CA . PRO B 1 227 ? -12.247 34.138 -35.713 1.00 14.34 227 PRO A CA 1
ATOM 4484 C C . PRO B 1 227 ? -13.097 34.066 -34.469 1.00 13.21 227 PRO A C 1
ATOM 4485 O O . PRO B 1 227 ? -14.313 34.282 -34.571 1.00 16.15 227 PRO A O 1
ATOM 4489 N N . SER B 1 228 ? -12.478 33.823 -33.320 1.00 11.86 228 SER A N 1
ATOM 4490 C CA . SER B 1 228 ? -13.197 33.829 -32.016 1.00 10.14 228 SER A CA 1
ATOM 4491 C C . SER B 1 228 ? -13.535 35.185 -31.397 1.00 10.82 228 SER A C 1
ATOM 4492 O O . SER B 1 228 ? -14.229 35.206 -30.372 1.00 10.50 228 SER A O 1
ATOM 4495 N N . LEU B 1 229 ? -13.099 36.278 -32.028 1.00 8.40 229 LEU A N 1
ATOM 4496 C CA . LEU B 1 229 ? -13.251 37.660 -31.472 1.00 8.05 229 LEU A CA 1
ATOM 4497 C C . LEU B 1 229 ? -14.395 38.334 -32.208 1.00 10.11 229 LEU A C 1
ATOM 4498 O O . LEU B 1 229 ? -14.225 38.749 -33.380 1.00 11.01 229 LEU A O 1
ATOM 4503 N N . PRO B 1 230 ? -15.574 38.406 -31.565 1.00 8.33 230 PRO A N 1
ATOM 4504 C CA . PRO B 1 230 ? -16.726 38.976 -32.295 1.00 9.08 230 PRO A CA 1
ATOM 4505 C C . PRO B 1 230 ? -16.514 40.476 -32.628 1.00 9.35 230 PRO A C 1
ATOM 4506 O O . PRO B 1 230 ? -15.912 41.255 -31.850 1.00 8.82 230 PRO A O 1
ATOM 4510 N N . ALA B 1 231 ? -17.071 40.881 -33.795 1.00 9.52 231 ALA A N 1
ATOM 4511 C CA . ALA B 1 231 ? -17.080 42.308 -34.184 1.00 9.42 231 ALA A CA 1
ATOM 4512 C C . ALA B 1 231 ? -17.630 43.254 -33.127 1.00 8.07 231 ALA A C 1
ATOM 4513 O O . ALA B 1 231 ? -17.053 44.323 -32.914 1.00 10.80 231 ALA A O 1
ATOM 4515 N N . ARG B 1 232 ? -18.721 42.872 -32.443 1.00 8.61 232 ARG A N 1
ATOM 4516 C CA . ARG B 1 232 ? -19.268 43.765 -31.426 1.00 8.61 232 ARG A CA 1
ATOM 4517 C C . ARG B 1 232 ? -18.362 43.876 -30.185 1.00 7.35 232 ARG A C 1
ATOM 4518 O O . ARG B 1 232 ? -18.391 44.852 -29.488 1.00 10.31 232 ARG A O 1
ATOM 4526 N N . ILE B 1 233 ? -17.532 42.836 -29.928 1.00 6.92 233 ILE A N 1
ATOM 4527 C CA . ILE B 1 233 ? -16.556 42.993 -28.813 1.00 8.08 233 ILE A CA 1
ATOM 4528 C C . ILE B 1 233 ? -15.441 44.001 -29.179 1.00 7.66 233 ILE A C 1
ATOM 4529 O O . ILE B 1 233 ? -15.076 44.874 -28.387 1.00 9.08 233 ILE A O 1
ATOM 4534 N N . ILE B 1 234 ? -14.974 43.911 -30.429 1.00 7.98 234 ILE A N 1
ATOM 4535 C CA . ILE B 1 234 ? -14.041 44.911 -30.993 1.00 8.47 234 ILE A CA 1
ATOM 4536 C C . ILE B 1 234 ? -14.638 46.326 -30.911 1.00 8.46 234 ILE A C 1
ATOM 4537 O O . ILE B 1 234 ? -14.025 47.262 -30.384 1.00 9.36 234 ILE A O 1
ATOM 4542 N N . ALA B 1 235 ? -15.871 46.475 -31.440 1.00 8.86 235 ALA A N 1
ATOM 4543 C CA . ALA B 1 235 ? -16.510 47.803 -31.450 1.00 9.99 235 ALA A CA 1
ATOM 4544 C C . ALA B 1 235 ? -16.746 48.373 -30.043 1.00 8.33 235 ALA A C 1
ATOM 4545 O O . ALA B 1 235 ? -16.495 49.552 -29.766 1.00 10.22 235 ALA A O 1
ATOM 4547 N N . TYR B 1 236 ? -17.208 47.503 -29.130 1.00 9.32 236 TYR A N 1
ATOM 4548 C CA . TYR B 1 236 ? -17.378 47.931 -27.749 1.00 8.77 236 TYR A CA 1
ATOM 4549 C C . TYR B 1 236 ? -16.017 48.472 -27.185 1.00 8.55 236 TYR A C 1
ATOM 4550 O O . TYR B 1 236 ? -15.963 49.503 -26.537 1.00 8.59 236 TYR A O 1
ATOM 4559 N N . ALA B 1 237 ? -14.951 47.688 -27.432 1.00 7.86 237 ALA A N 1
ATOM 4560 C CA . ALA B 1 237 ? -13.648 48.074 -26.908 1.00 7.52 237 ALA A CA 1
ATOM 4561 C C . ALA B 1 237 ? -13.146 49.383 -27.464 1.00 8.97 237 ALA A C 1
ATOM 4562 O O . ALA B 1 237 ? -12.609 50.231 -26.726 1.00 9.37 237 ALA A O 1
ATOM 4564 N N . CYS B 1 238 ? -13.407 49.590 -28.775 1.00 9.80 238 CYS A N 1
ATOM 4565 C CA . CYS B 1 238 ? -13.051 50.870 -29.398 1.00 10.41 238 CYS A CA 1
ATOM 4566 C C . CYS B 1 238 ? -13.749 52.081 -28.749 1.00 10.15 238 CYS A C 1
ATOM 4567 O O . CYS B 1 238 ? -13.139 53.091 -28.433 1.00 10.69 238 CYS A O 1
ATOM 4570 N N . LEU B 1 239 ? -15.064 51.921 -28.547 1.00 9.13 239 LEU A N 1
ATOM 4571 C CA . LEU B 1 239 ? -15.878 52.980 -27.936 1.00 10.74 239 LEU A CA 1
ATOM 4572 C C . LEU B 1 239 ? -15.551 53.179 -26.464 1.00 11.61 239 LEU A C 1
ATOM 4573 O O . LEU B 1 239 ? -15.469 54.327 -25.984 1.00 13.03 239 LEU A O 1
ATOM 4578 N N . ASP B 1 240 ? -15.304 52.042 -25.765 1.00 9.72 240 ASP A N 1
ATOM 4579 C CA . ASP B 1 240 ? -14.924 52.119 -24.353 1.00 10.44 240 ASP A CA 1
ATOM 4580 C C . ASP B 1 240 ? -13.574 52.848 -24.215 1.00 10.23 240 ASP A C 1
ATOM 4581 O O . ASP B 1 240 ? -13.373 53.654 -23.313 1.00 11.13 240 ASP A O 1
ATOM 4586 N N . TYR B 1 241 ? -12.657 52.546 -25.175 1.00 10.50 241 TYR A N 1
ATOM 4587 C CA . TYR B 1 241 ? -11.350 53.218 -25.188 1.00 10.52 241 TYR A CA 1
ATOM 4588 C C . TYR B 1 241 ? -11.523 54.737 -25.361 1.00 10.27 241 TYR A C 1
ATOM 4589 O O . TYR B 1 241 ? -10.952 55.543 -24.624 1.00 10.47 241 TYR A O 1
ATOM 4598 N N . ALA B 1 242 ? -12.335 55.126 -26.355 1.00 11.19 242 ALA A N 1
ATOM 4599 C CA . ALA B 1 242 ? -12.618 56.525 -26.598 1.00 12.78 242 ALA A CA 1
ATOM 4600 C C . ALA B 1 242 ? -13.197 57.216 -25.358 1.00 11.50 242 ALA A C 1
ATOM 4601 O O . ALA B 1 242 ? -12.870 58.360 -25.047 1.00 14.71 242 ALA A O 1
ATOM 4603 N N . ALA B 1 243 ? -14.079 56.489 -24.662 1.00 10.22 243 ALA A N 1
ATOM 4604 C CA . ALA B 1 243 ? -14.756 56.960 -23.462 1.00 13.17 243 ALA A CA 1
ATOM 4605 C C . ALA B 1 243 ? -13.826 57.342 -22.293 1.00 14.14 243 ALA A C 1
ATOM 4606 O O . ALA B 1 243 ? -14.229 58.050 -21.411 1.00 17.78 243 ALA A O 1
ATOM 4608 N N . ARG B 1 244 ? -12.602 56.830 -22.318 1.00 11.31 244 ARG A N 1
ATOM 4609 C CA . ARG B 1 244 ? -11.629 57.179 -21.316 1.00 12.21 244 ARG A CA 1
ATOM 4610 C C . ARG B 1 244 ? -11.372 58.682 -21.321 1.00 15.84 244 ARG A C 1
ATOM 4611 O O . ARG B 1 244 ? -11.057 59.219 -20.289 1.00 18.37 244 ARG A O 1
ATOM 4619 N N . THR B 1 245 ? -11.529 59.342 -22.469 1.00 18.30 245 THR A N 1
ATOM 4620 C CA . THR B 1 245 ? -11.130 60.752 -22.573 1.00 20.84 245 THR A CA 1
ATOM 4621 C C . THR B 1 245 ? -12.298 61.642 -23.014 1.00 20.37 245 THR A C 1
ATOM 4622 O O . THR B 1 245 ? -12.201 62.863 -23.002 1.00 28.15 245 THR A O 1
ATOM 4626 N N . THR B 1 246 ? -13.421 61.052 -23.412 1.00 18.27 246 THR A N 1
ATOM 4627 C CA . THR B 1 246 ? -14.565 61.929 -23.713 1.00 23.18 246 THR A CA 1
ATOM 4628 C C . THR B 1 246 ? -15.917 61.353 -23.374 1.00 24.42 246 THR A C 1
ATOM 4629 O O . THR B 1 246 ? -16.132 60.146 -23.468 1.00 20.46 246 THR A O 1
ATOM 4633 N N . ARG B 1 247 ? -16.831 62.240 -23.018 1.00 20.50 247 ARG A N 1
ATOM 4634 C CA . ARG B 1 247 ? -18.153 61.883 -22.530 1.00 27.37 247 ARG A CA 1
ATOM 4635 C C . ARG B 1 247 ? -19.201 62.309 -23.576 1.00 23.94 247 ARG A C 1
ATOM 4636 O O . ARG B 1 247 ? -20.431 62.140 -23.398 1.00 24.78 247 ARG A O 1
ATOM 4644 N N . ASN B 1 248 ? -18.715 62.866 -24.664 1.00 22.23 248 ASN A N 1
ATOM 4645 C CA . ASN B 1 248 ? -19.560 63.561 -25.627 1.00 23.44 248 ASN A CA 1
ATOM 4646 C C . ASN B 1 248 ? -19.378 63.017 -27.028 1.00 19.55 248 ASN A C 1
ATOM 4647 O O . ASN B 1 248 ? -18.491 62.167 -27.263 1.00 17.22 248 ASN A O 1
ATOM 4652 N N . ALA B 1 249 ? -20.156 63.527 -27.981 1.00 18.61 249 ALA A N 1
ATOM 4653 C CA . ALA B 1 249 ? -19.944 63.226 -29.394 1.00 14.79 249 ALA A CA 1
ATOM 4654 C C . ALA B 1 249 ? -18.497 63.501 -29.721 1.00 15.46 249 ALA A C 1
ATOM 4655 O O . ALA B 1 249 ? -17.905 64.449 -29.195 1.00 18.01 249 ALA A O 1
ATOM 4657 N N . GLY B 1 250 ? -17.929 62.670 -30.573 1.00 15.61 250 GLY A N 1
ATOM 4658 C CA . GLY B 1 250 ? -16.524 62.845 -30.948 1.00 14.04 250 GLY A CA 1
ATOM 4659 C C . GLY B 1 250 ? -16.074 61.823 -31.975 1.00 16.38 250 GLY A C 1
ATOM 4660 O O . GLY B 1 250 ? -16.865 61.314 -32.779 1.00 15.29 250 GLY A O 1
ATOM 4661 N N . SER B 1 251 ? -14.771 61.574 -31.985 1.00 15.79 251 SER A N 1
ATOM 4662 C CA . SER B 1 251 ? -14.180 60.644 -32.934 1.00 15.57 251 SER A CA 1
ATOM 4663 C C . SER B 1 251 ? -12.840 60.179 -32.405 1.00 15.26 251 SER A C 1
ATOM 4664 O O . SER B 1 251 ? -12.250 60.811 -31.519 1.00 17.18 251 SER A O 1
ATOM 4667 N N . ILE B 1 252 ? -12.374 59.073 -32.953 1.00 13.61 252 ILE A N 1
ATOM 4668 C CA . ILE B 1 252 ? -11.031 58.559 -32.680 1.00 12.56 252 ILE A CA 1
ATOM 4669 C C . ILE B 1 252 ? -10.526 57.840 -33.933 1.00 14.05 252 ILE A C 1
ATOM 4670 O O . ILE B 1 252 ? -11.273 57.131 -34.595 1.00 13.21 252 ILE A O 1
ATOM 4675 N N . SER B 1 253 ? -9.262 58.068 -34.266 1.00 14.65 253 SER A N 1
ATOM 4676 C CA . SER B 1 253 ? -8.756 57.600 -35.535 1.00 15.80 253 SER A CA 1
ATOM 4677 C C . SER B 1 253 ? -8.512 56.104 -35.489 1.00 14.75 253 SER A C 1
ATOM 4678 O O . SER B 1 253 ? -8.253 55.544 -34.403 1.00 13.22 253 SER A O 1
ATOM 4681 N N . LEU B 1 254 ? -8.655 55.446 -36.635 1.00 13.81 254 LEU A N 1
ATOM 4682 C CA . LEU B 1 254 ? -8.319 54.027 -36.744 1.00 13.87 254 LEU A CA 1
ATOM 4683 C C . LEU B 1 254 ? -6.842 53.779 -36.400 1.00 15.27 254 LEU A C 1
ATOM 4684 O O . LEU B 1 254 ? -6.516 52.755 -35.824 1.00 13.61 254 LEU A O 1
ATOM 4689 N N . ALA B 1 255 ? -5.960 54.689 -36.781 1.00 15.43 255 ALA A N 1
ATOM 4690 C CA . ALA B 1 255 ? -4.535 54.521 -36.475 1.00 16.55 255 ALA A CA 1
ATOM 4691 C C . ALA B 1 255 ? -4.297 54.437 -34.969 1.00 16.34 255 ALA A C 1
ATOM 4692 O O . ALA B 1 255 ? -3.494 53.590 -34.517 1.00 15.50 255 ALA A O 1
ATOM 4694 N N . ARG B 1 256 ? -4.957 55.301 -34.189 1.00 13.71 256 ARG A N 1
ATOM 4695 C CA . ARG B 1 256 ? -4.859 55.240 -32.713 1.00 14.02 256 ARG A CA 1
ATOM 4696 C C . ARG B 1 256 ? -5.490 53.962 -32.168 1.00 14.13 256 ARG A C 1
ATOM 4697 O O . ARG B 1 256 ? -4.917 53.311 -31.277 1.00 15.31 256 ARG A O 1
ATOM 4705 N N . LEU B 1 257 ? -6.671 53.596 -32.678 1.00 11.35 257 LEU A N 1
ATOM 4706 C CA . LEU B 1 257 ? -7.249 52.317 -32.230 1.00 12.11 257 LEU A CA 1
ATOM 4707 C C . LEU B 1 257 ? -6.339 51.104 -32.467 1.00 10.94 257 LEU A C 1
ATOM 4708 O O . LEU B 1 257 ? -6.264 50.201 -31.618 1.00 12.54 257 LEU A O 1
ATOM 4713 N N . ALA B 1 258 ? -5.652 51.084 -33.604 1.00 13.53 258 ALA A N 1
ATOM 4714 C CA . ALA B 1 258 ? -4.773 50.001 -33.977 1.00 11.67 258 ALA A CA 1
ATOM 4715 C C . ALA B 1 258 ? -3.448 50.061 -33.236 1.00 14.38 258 ALA A C 1
ATOM 4716 O O . ALA B 1 258 ? -2.874 48.999 -33.028 1.00 16.31 258 ALA A O 1
ATOM 4718 N N . ASN B 1 259 ? -2.928 51.273 -32.935 1.00 12.92 259 ASN A N 1
ATOM 4719 C CA . ASN B 1 259 ? -1.521 51.370 -32.510 1.00 15.57 259 ASN A CA 1
ATOM 4720 C C . ASN B 1 259 ? -1.223 51.951 -31.119 1.00 13.51 259 ASN A C 1
ATOM 4721 O O . ASN B 1 259 ? -0.096 51.770 -30.600 1.00 14.29 259 ASN A O 1
ATOM 4726 N N . GLU B 1 260 ? -2.153 52.732 -30.569 1.00 16.03 260 GLU A N 1
ATOM 4727 C CA . GLU B 1 260 ? -1.907 53.455 -29.339 1.00 15.38 260 GLU A CA 1
ATOM 4728 C C . GLU B 1 260 ? -1.820 52.456 -28.185 1.00 15.04 260 GLU A C 1
ATOM 4729 O O . GLU B 1 260 ? -2.665 51.571 -28.078 1.00 14.22 260 GLU A O 1
ATOM 4735 N N . PRO B 1 261 ? -0.826 52.568 -27.340 1.00 12.45 261 PRO A N 1
ATOM 4736 C CA . PRO B 1 261 ? -0.808 51.744 -26.130 1.00 13.67 261 PRO A CA 1
ATOM 4737 C C . PRO B 1 261 ? -2.099 51.927 -25.346 1.00 13.54 261 PRO A C 1
ATOM 4738 O O . PRO B 1 261 ? -2.558 53.032 -25.071 1.00 14.15 261 PRO A O 1
ATOM 4742 N N . GLY B 1 262 ? -2.711 50.805 -24.985 1.00 11.86 262 GLY A N 1
ATOM 4743 C CA . GLY B 1 262 ? -3.981 50.771 -24.233 1.00 13.44 262 GLY A CA 1
ATOM 4744 C C . GLY B 1 262 ? -5.186 50.423 -25.100 1.00 11.88 262 GLY A C 1
ATOM 4745 O O . GLY B 1 262 ? -6.253 50.024 -24.585 1.00 11.39 262 GLY A O 1
ATOM 4746 N N . ALA B 1 263 ? -5.049 50.602 -26.414 1.00 11.91 263 ALA A N 1
ATOM 4747 C CA . ALA B 1 263 ? -6.209 50.540 -27.302 1.00 10.50 263 ALA A CA 1
ATOM 4748 C C . ALA B 1 263 ? -6.409 49.093 -27.808 1.00 11.12 263 ALA A C 1
ATOM 4749 O O . ALA B 1 263 ? -5.572 48.215 -27.529 1.00 9.30 263 ALA A O 1
ATOM 4751 N N . PRO B 1 264 ? -7.482 48.806 -28.533 1.00 9.21 264 PRO A N 1
ATOM 4752 C CA . PRO B 1 264 ? -7.802 47.438 -28.890 1.00 8.97 264 PRO A CA 1
ATOM 4753 C C . PRO B 1 264 ? -6.804 46.743 -29.817 1.00 9.68 264 PRO A C 1
ATOM 4754 O O . PRO B 1 264 ? -6.658 45.509 -29.745 1.00 9.07 264 PRO A O 1
ATOM 4758 N N . GLY B 1 265 ? -6.098 47.498 -30.678 1.00 10.09 265 GLY A N 1
ATOM 4759 C CA . GLY B 1 265 ? -5.145 46.865 -31.528 1.00 11.05 265 GLY A CA 1
ATOM 4760 C C . GLY B 1 265 ? -4.066 46.130 -30.740 1.00 10.66 265 GLY A C 1
ATOM 4761 O O . GLY B 1 265 ? -3.748 44.966 -31.018 1.00 9.39 265 GLY A O 1
ATOM 4762 N N . ARG B 1 266 ? -3.469 46.780 -29.778 1.00 10.58 266 ARG A N 1
ATOM 4763 C CA . ARG B 1 266 ? -2.444 46.141 -28.940 1.00 10.86 266 ARG A CA 1
ATOM 4764 C C . ARG B 1 266 ? -3.058 45.176 -27.919 1.00 10.21 266 ARG A C 1
ATOM 4765 O O . ARG B 1 266 ? -2.377 44.225 -27.520 1.00 10.65 266 ARG A O 1
ATOM 4773 N N . ALA B 1 267 ? -4.297 45.400 -27.507 1.00 9.72 267 ALA A N 1
ATOM 4774 C CA . ALA B 1 267 ? -4.870 44.526 -26.473 1.00 8.94 267 ALA A CA 1
ATOM 4775 C C . ALA B 1 267 ? -5.277 43.181 -27.081 1.00 10.14 267 ALA A C 1
ATOM 4776 O O . ALA B 1 267 ? -5.053 42.125 -26.500 1.00 9.05 267 ALA A O 1
ATOM 4778 N N . PHE B 1 268 ? -5.854 43.247 -28.254 1.00 8.96 268 PHE A N 1
ATOM 4779 C CA . PHE B 1 268 ? -6.343 42.038 -28.929 1.00 8.76 268 PHE A CA 1
ATOM 4780 C C . PHE B 1 268 ? -5.363 41.505 -29.963 1.00 9.88 268 PHE A C 1
ATOM 4781 O O . PHE B 1 268 ? -5.622 40.452 -30.552 1.00 9.00 268 PHE A O 1
ATOM 4789 N N . ARG B 1 269 ? -4.306 42.256 -30.244 1.00 11.70 269 ARG A N 1
ATOM 4790 C CA . ARG B 1 269 ? -3.281 41.887 -31.231 1.00 13.28 269 ARG A CA 1
ATOM 4791 C C . ARG B 1 269 ? -3.956 41.663 -32.587 1.00 10.83 269 ARG A C 1
ATOM 4792 O O . ARG B 1 269 ? -3.857 40.584 -33.193 1.00 10.88 269 ARG A O 1
ATOM 4800 N N . ILE B 1 270 ? -4.730 42.657 -33.004 1.00 11.90 270 ILE A N 1
ATOM 4801 C CA . ILE B 1 270 ? -5.387 42.665 -34.331 1.00 12.55 270 ILE A CA 1
ATOM 4802 C C . ILE B 1 270 ? -4.926 43.865 -35.135 1.00 11.81 270 ILE A C 1
ATOM 4803 O O . ILE B 1 270 ? -4.508 44.869 -34.572 1.00 15.80 270 ILE A O 1
ATOM 4808 N N . ARG B 1 271 ? -4.965 43.713 -36.464 1.00 14.93 271 ARG A N 1
ATOM 4809 C CA . ARG B 1 271 ? -4.531 44.745 -37.398 1.00 16.51 271 ARG A CA 1
ATOM 4810 C C . ARG B 1 271 ? -5.564 45.855 -37.592 1.00 14.77 271 ARG A C 1
ATOM 4811 O O . ARG B 1 271 ? -6.744 45.631 -37.363 1.00 13.38 271 ARG A O 1
ATOM 4819 N N . GLU B 1 272 ? -5.122 47.024 -37.999 1.00 16.60 272 GLU A N 1
ATOM 4820 C CA . GLU B 1 272 ? -6.021 48.139 -38.315 1.00 16.70 272 GLU A CA 1
ATOM 4821 C C . GLU B 1 272 ? -7.148 47.714 -39.240 1.00 16.09 272 GLU A C 1
ATOM 4822 O O . GLU B 1 272 ? -8.267 48.174 -39.034 1.00 13.04 272 GLU A O 1
ATOM 4828 N N . ALA B 1 273 ? -6.861 46.883 -40.255 1.00 15.92 273 ALA A N 1
ATOM 4829 C CA . ALA B 1 273 ? -7.852 46.442 -41.254 1.00 17.44 273 ALA A CA 1
ATOM 4830 C C . ALA B 1 273 ? -8.933 45.670 -40.538 1.00 14.29 273 ALA A C 1
ATOM 4831 O O . ALA B 1 273 ? -10.115 45.753 -40.892 1.00 16.13 273 ALA A O 1
ATOM 4833 N N . ASP B 1 274 ? -8.532 44.864 -39.562 1.00 14.13 274 ASP A N 1
ATOM 4834 C CA . ASP B 1 274 ? -9.454 44.017 -38.813 1.00 14.51 274 ASP A CA 1
ATOM 4835 C 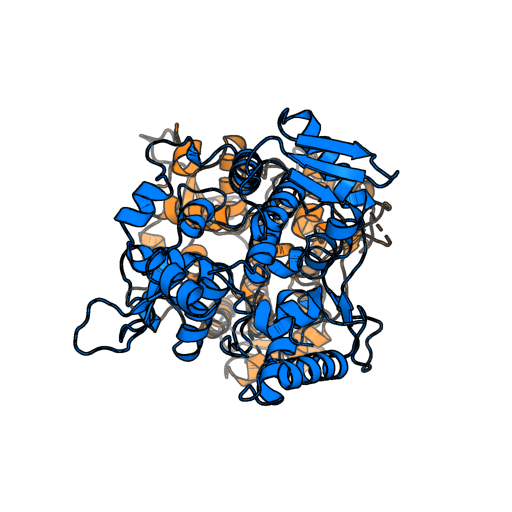C . ASP B 1 274 ? -10.393 44.881 -37.955 1.00 12.80 274 ASP A C 1
ATOM 4836 O O . ASP B 1 274 ? -11.586 44.580 -37.802 1.00 12.43 274 ASP A O 1
ATOM 4841 N N . ILE B 1 275 ? -9.834 45.907 -37.336 1.00 11.24 275 ILE A N 1
ATOM 4842 C CA . ILE B 1 275 ? -10.632 46.829 -36.548 1.00 8.77 275 ILE A CA 1
ATOM 4843 C C . ILE B 1 275 ? -11.602 47.570 -37.478 1.00 11.93 275 ILE A C 1
ATOM 4844 O O . ILE B 1 275 ? -12.763 47.775 -37.136 1.00 12.20 275 ILE A O 1
ATOM 4849 N N . ALA B 1 276 ? -11.120 47.984 -38.648 1.00 10.44 276 ALA A N 1
ATOM 4850 C CA . ALA B 1 276 ? -12.015 48.692 -39.585 1.00 13.80 276 ALA A CA 1
ATOM 4851 C C . ALA B 1 276 ? -13.160 47.821 -40.013 1.00 14.03 276 ALA A C 1
ATOM 4852 O O . ALA B 1 276 ? -14.304 48.278 -40.102 1.00 12.41 276 ALA A O 1
ATOM 4854 N N . ALA B 1 277 ? -12.857 46.565 -40.307 1.00 11.84 277 ALA A N 1
ATOM 4855 C CA . ALA B 1 277 ? -13.912 45.651 -40.792 1.00 13.86 277 ALA A CA 1
ATOM 4856 C C . ALA B 1 277 ? -14.974 45.405 -39.726 1.00 14.17 277 ALA A C 1
ATOM 4857 O O . ALA B 1 277 ? -16.186 45.363 -40.035 1.00 15.73 277 ALA A O 1
ATOM 4859 N N . ALA B 1 278 ? -14.563 45.288 -38.473 1.00 11.26 278 ALA A N 1
ATOM 4860 C CA . ALA B 1 278 ? -15.525 45.109 -37.374 1.00 10.80 278 ALA A CA 1
ATOM 4861 C C . ALA B 1 278 ? -16.374 46.364 -37.200 1.00 12.27 278 ALA A C 1
ATOM 4862 O O . ALA B 1 278 ? -17.596 46.264 -37.002 1.00 11.75 278 ALA A O 1
ATOM 4864 N N . LEU B 1 279 ? -15.744 47.549 -37.267 1.00 10.89 279 LEU A N 1
ATOM 4865 C CA . LEU B 1 279 ? -16.485 48.780 -37.030 1.00 10.64 279 LEU A CA 1
ATOM 4866 C C . LEU B 1 279 ? -17.473 49.024 -38.190 1.00 12.82 279 LEU A C 1
ATOM 4867 O O . LEU B 1 279 ? -18.534 49.604 -38.002 1.00 13.12 279 LEU A O 1
ATOM 4872 N N . GLU B 1 280 ? -17.107 48.554 -39.368 1.00 12.65 280 GLU A N 1
ATOM 4873 C CA . GLU B 1 280 ? -18.031 48.759 -40.514 1.00 15.24 280 GLU A CA 1
ATOM 4874 C C . GLU B 1 280 ? -19.290 47.953 -40.316 1.00 14.89 280 GLU A C 1
ATOM 4875 O O . GLU B 1 280 ? -20.404 48.403 -40.588 1.00 15.24 280 GLU A O 1
ATOM 4881 N N . LYS B 1 281 ? -19.107 46.692 -39.901 1.00 15.48 281 LYS A N 1
ATOM 4882 C CA . LYS B 1 281 ? -20.243 45.816 -39.643 1.00 14.77 281 LYS A CA 1
ATOM 4883 C C . LYS B 1 281 ? -21.148 46.366 -38.566 1.00 15.87 281 LYS A C 1
ATOM 4884 O O . LYS B 1 281 ? -22.359 46.412 -38.717 1.00 17.29 281 LYS A O 1
ATOM 4890 N N . VAL B 1 282 ? -20.551 46.924 -37.521 1.00 15.34 282 VAL A N 1
ATOM 4891 C CA . VAL B 1 282 ? -21.327 47.436 -36.399 1.00 15.98 282 VAL A CA 1
ATOM 4892 C C . VAL B 1 282 ? -21.963 48.772 -36.721 1.00 17.99 282 VAL A C 1
ATOM 4893 O O . VAL B 1 282 ? -23.118 48.984 -36.403 1.00 20.90 282 VAL A O 1
ATOM 4897 N N . ALA B 1 283 ? -21.249 49.644 -37.450 1.00 17.11 283 ALA A N 1
ATOM 4898 C CA . ALA B 1 283 ? -21.777 50.938 -37.889 1.00 18.36 283 ALA A CA 1
ATOM 4899 C C . ALA B 1 283 ? -22.958 50.806 -38.809 1.00 19.85 283 ALA A C 1
ATOM 4900 O O . ALA B 1 283 ? -23.809 51.691 -38.821 1.00 21.86 283 ALA A O 1
ATOM 4902 N N . ALA B 1 284 ? -23.040 49.715 -39.573 1.00 14.86 284 ALA A N 1
ATOM 4903 C CA . ALA B 1 284 ? -24.175 49.552 -40.482 1.00 16.03 284 ALA A CA 1
ATOM 4904 C C . ALA B 1 284 ? -25.514 49.448 -39.736 1.00 18.84 284 ALA A C 1
ATOM 4905 O O . ALA B 1 284 ? -26.546 49.884 -40.274 1.00 17.99 284 ALA A O 1
ATOM 4907 N N . SER B 1 285 ? -25.462 48.936 -38.501 1.00 15.94 285 SER A N 1
ATOM 4908 C CA . SER B 1 285 ? -26.614 48.718 -37.622 1.00 20.49 285 SER A CA 1
ATOM 4909 C C . SER B 1 285 ? -26.908 49.931 -36.730 1.00 16.11 285 SER A C 1
ATOM 4910 O O . SER B 1 285 ? -27.975 50.008 -36.127 1.00 17.46 285 SER A O 1
ATOM 4913 N N . HIS B 1 286 ? -25.922 50.821 -36.570 1.00 13.71 286 HIS A N 1
ATOM 4914 C CA . HIS B 1 286 ? -26.006 51.887 -35.552 1.00 14.65 286 HIS A CA 1
ATOM 4915 C C . HIS B 1 286 ? -25.872 53.216 -36.243 1.00 17.06 286 HIS A C 1
ATOM 4916 O O . HIS B 1 286 ? -24.759 53.549 -36.694 1.00 16.72 286 HIS A O 1
ATOM 4923 N N . GLN B 1 287 ? -26.954 53.985 -36.332 1.00 15.99 287 GLN A N 1
ATOM 4924 C CA . GLN B 1 287 ? -26.926 55.224 -37.069 1.00 16.25 287 GLN A CA 1
ATOM 4925 C C . GLN B 1 287 ? -26.005 56.238 -36.386 1.00 17.63 287 GLN A C 1
ATOM 4926 O O . GLN B 1 287 ? -25.464 57.113 -37.083 1.00 18.95 287 GLN A O 1
ATOM 4932 N N . GLU B 1 288 ? -25.743 56.050 -35.089 1.00 15.95 288 GLU A N 1
ATOM 4933 C CA . GLU B 1 288 ? -24.915 56.941 -34.283 1.00 17.66 288 GLU A CA 1
ATOM 4934 C C . GLU B 1 288 ? -23.427 56.766 -34.575 1.00 14.45 288 GLU A C 1
ATOM 4935 O O . GLU B 1 288 ? -22.605 57.575 -34.159 1.00 14.09 288 GLU A O 1
ATOM 4941 N N . LEU B 1 289 ? -23.060 55.729 -35.320 1.00 12.12 289 LEU A N 1
ATOM 4942 C CA . LEU B 1 289 ? -21.657 55.440 -35.570 1.00 13.39 289 LEU A CA 1
ATOM 4943 C C . LEU B 1 289 ? -21.362 55.537 -37.060 1.00 13.14 289 LEU A C 1
ATOM 4944 O O . LEU B 1 289 ? -22.124 55.073 -37.881 1.00 15.93 289 LEU A O 1
ATOM 4949 N N . GLN B 1 290 ? -20.225 56.137 -37.396 1.00 14.17 290 GLN A N 1
ATOM 4950 C CA . GLN B 1 290 ? -19.756 56.168 -38.799 1.00 15.42 290 GLN A CA 1
ATOM 4951 C C . GLN B 1 290 ? -18.248 55.961 -38.861 1.00 14.44 290 GLN A C 1
ATOM 4952 O O . GLN B 1 290 ? -17.514 56.210 -37.921 1.00 14.77 290 GLN A O 1
ATOM 4958 N N . LEU B 1 291 ? -17.800 55.478 -39.994 1.00 12.59 291 LEU A N 1
ATOM 4959 C CA . LEU B 1 291 ? -16.402 55.543 -40.343 1.00 14.79 291 LEU A CA 1
ATOM 4960 C C . LEU B 1 291 ? -16.274 56.650 -41.375 1.00 18.49 291 LEU A C 1
ATOM 4961 O O . LEU B 1 291 ? -16.949 56.612 -42.388 1.00 18.47 291 LEU A O 1
ATOM 4966 N N . VAL B 1 292 ? -15.405 57.622 -41.091 1.00 14.45 292 VAL A N 1
ATOM 4967 C CA . VAL B 1 292 ? -15.252 58.823 -41.926 1.00 17.31 292 VAL A CA 1
ATOM 4968 C C . VAL B 1 292 ? -13.785 59.013 -42.305 1.00 21.94 292 VAL A C 1
ATOM 4969 O O . VAL B 1 292 ? -12.895 58.718 -41.521 1.00 23.60 292 VAL A O 1
ATOM 4973 N N . GLU B 1 293 ? -13.523 59.489 -43.510 1.00 22.42 293 GLU A N 1
ATOM 4974 C CA . GLU B 1 293 ? -12.158 59.813 -43.928 1.00 22.06 293 GLU A CA 1
ATOM 4975 C C . GLU B 1 293 ? -11.953 61.303 -43.776 1.00 25.78 293 GLU A C 1
ATOM 4976 O O . GLU B 1 293 ? -12.745 62.092 -44.280 1.00 28.64 293 GLU A O 1
ATOM 4982 N N . ALA B 1 294 ? -10.904 61.703 -43.066 1.00 24.85 294 ALA A N 1
ATOM 4983 C CA . ALA B 1 294 ? -10.682 63.131 -42.863 1.00 27.85 294 ALA A CA 1
ATOM 4984 C C . ALA B 1 294 ? -9.381 63.525 -43.514 1.00 38.35 294 ALA A C 1
ATOM 4985 O O . ALA B 1 294 ? -9.372 64.226 -44.510 1.00 49.92 294 ALA A O 1
ATOM 4987 N N . VAL B 1 295 ? -8.250 63.073 -43.033 1.00 36.51 295 VAL A N 1
ATOM 4988 C CA . VAL B 1 295 ? -7.088 63.589 -43.812 1.00 39.50 295 VAL A CA 1
ATOM 4989 C C . VAL B 1 295 ? -5.995 62.660 -44.341 1.00 35.72 295 VAL A C 1
ATOM 4990 O O . VAL B 1 295 ? -4.906 62.749 -43.815 1.00 42.94 295 VAL A O 1
ATOM 4994 N N . GLY B 1 296 ? -6.180 61.771 -45.323 1.00 41.58 296 GLY A N 1
ATOM 4995 C CA . GLY B 1 296 ? -7.358 60.992 -45.600 1.00 39.45 296 GLY A CA 1
ATOM 4996 C C . GLY B 1 296 ? -7.002 59.780 -44.752 1.00 43.40 296 GLY A C 1
ATOM 4997 O O . GLY B 1 296 ? -6.541 58.742 -45.251 1.00 52.77 296 GLY A O 1
ATOM 4998 N N . GLN B 1 297 ? -7.125 59.976 -43.444 1.00 28.27 297 GLN A N 1
ATOM 4999 C CA . GLN B 1 297 ? -7.045 58.897 -42.479 1.00 27.95 297 GLN A CA 1
ATOM 5000 C C . GLN B 1 297 ? -8.465 58.638 -41.993 1.00 24.84 297 GLN A C 1
ATOM 5001 O O . GLN B 1 297 ? -9.259 59.560 -41.986 1.00 23.98 297 GLN A O 1
ATOM 5007 N N . ARG B 1 298 ? -8.800 57.397 -41.635 1.00 20.54 298 ARG A N 1
ATOM 5008 C CA . ARG B 1 298 ? -10.149 57.097 -41.222 1.00 19.94 298 ARG A CA 1
ATOM 5009 C C . ARG B 1 298 ? -10.286 57.235 -39.727 1.00 19.69 298 ARG A C 1
ATOM 5010 O O . ARG B 1 298 ? -9.374 56.928 -38.977 1.00 17.88 298 ARG A O 1
ATOM 5018 N N . SER B 1 299 ? -11.465 57.649 -39.314 1.00 14.06 299 SER A N 1
ATOM 5019 C CA . SER B 1 299 ? -11.840 57.708 -37.926 1.00 13.58 299 SER A CA 1
ATOM 5020 C C . SER B 1 299 ? -13.202 57.078 -37.711 1.00 14.86 299 SER A C 1
ATOM 5021 O O . SER B 1 299 ? -14.098 57.062 -38.613 1.00 15.33 299 SER A O 1
ATOM 5024 N N . LEU B 1 300 ? -13.363 56.583 -36.491 1.00 12.82 300 LEU A N 1
ATOM 5025 C CA . LEU B 1 300 ? -14.696 56.235 -35.984 1.00 13.51 300 LEU A CA 1
ATOM 5026 C C . LEU B 1 300 ? -15.332 57.458 -35.339 1.00 14.23 300 LEU A C 1
ATOM 5027 O O . LEU B 1 300 ? -14.733 58.106 -34.456 1.00 11.60 300 LEU A O 1
ATOM 5032 N N . THR B 1 301 ? -16.536 57.823 -35.802 1.00 13.17 301 THR A N 1
ATOM 5033 C CA . THR B 1 301 ? -17.254 58.923 -35.213 1.00 13.22 301 THR A CA 1
ATOM 5034 C C . THR B 1 301 ? -18.449 58.416 -34.420 1.00 13.39 301 THR A C 1
ATOM 5035 O O . THR B 1 301 ? -19.045 57.368 -34.766 1.00 12.93 301 THR A O 1
ATOM 5039 N N . PHE B 1 302 ? -18.815 59.165 -33.390 1.00 12.10 302 PHE A N 1
ATOM 5040 C CA . PHE B 1 302 ? -19.999 58.861 -32.595 1.00 11.78 302 PHE A CA 1
ATOM 5041 C C . PHE B 1 302 ? -20.759 60.161 -32.246 1.00 13.08 302 PHE A C 1
ATOM 5042 O O . PHE B 1 302 ? -20.117 61.150 -31.844 1.00 15.02 302 PHE A O 1
ATOM 5050 N N . THR B 1 303 ? -22.091 60.157 -32.439 1.00 14.53 303 THR A N 1
ATOM 5051 C CA . THR B 1 303 ? -22.899 61.416 -32.361 1.00 15.62 303 THR A CA 1
ATOM 5052 C C . THR B 1 303 ? -23.343 61.661 -30.922 1.00 18.41 303 THR A C 1
ATOM 5053 O O . THR B 1 303 ? -24.030 62.657 -30.627 1.00 18.51 303 THR A O 1
ATOM 5057 N N . SER B 1 304 ? -22.975 60.736 -30.019 1.00 14.95 304 SER A N 1
ATOM 5058 C CA . SER B 1 304 ? -23.232 60.940 -28.598 1.00 20.37 304 SER A CA 1
ATOM 5059 C C . SER B 1 304 ? -22.174 60.234 -27.801 1.00 15.82 304 SER A C 1
ATOM 5060 O O . SER B 1 304 ? -21.242 59.670 -28.390 1.00 15.10 304 SER A O 1
ATOM 5063 N N . GLY B 1 305 ? -22.242 60.325 -26.477 1.00 16.10 305 GLY A N 1
ATOM 5064 C CA . GLY B 1 305 ? -21.178 59.840 -25.588 1.00 17.68 305 GLY A CA 1
ATOM 5065 C C . GLY B 1 305 ? -20.813 58.401 -25.905 1.00 15.04 305 GLY A C 1
ATOM 5066 O O . GLY B 1 305 ? -21.688 57.532 -25.981 1.00 14.50 305 GLY A O 1
ATOM 5067 N N . PRO B 1 306 ? -19.530 58.107 -26.020 1.00 13.65 306 PRO A N 1
ATOM 5068 C CA . PRO B 1 306 ? -19.167 56.755 -26.459 1.00 12.94 306 PRO A CA 1
ATOM 5069 C C . PRO B 1 306 ? -19.347 55.648 -25.418 1.00 13.66 306 PRO A C 1
ATOM 5070 O O . PRO B 1 306 ? -19.479 54.455 -25.809 1.00 10.34 306 PRO A O 1
ATOM 5074 N N . PHE B 1 307 ? -19.295 55.960 -24.144 1.00 11.50 307 PHE A N 1
ATOM 5075 C CA . PHE B 1 307 ? -19.500 54.929 -23.153 1.00 13.49 307 PHE A CA 1
ATOM 5076 C C . PHE B 1 307 ? -20.872 54.285 -23.263 1.00 12.79 307 PHE A C 1
ATOM 5077 O O . PHE B 1 307 ? -20.969 53.032 -23.220 1.00 10.26 307 PHE A O 1
ATOM 5085 N N . ASP B 1 308 ? -21.946 55.087 -23.397 1.00 12.98 308 ASP A N 1
ATOM 5086 C CA . ASP B 1 308 ? -23.285 54.502 -23.457 1.00 12.53 308 ASP A CA 1
ATOM 5087 C C . ASP B 1 308 ? -23.420 53.725 -24.749 1.00 12.58 308 ASP A C 1
ATOM 5088 O O . ASP B 1 308 ? -24.141 52.671 -24.796 1.00 9.96 308 ASP A O 1
ATOM 5093 N N . LEU B 1 309 ? -22.815 54.230 -25.816 1.00 11.48 309 LEU A N 1
ATOM 5094 C CA . LEU B 1 309 ? -22.918 53.524 -27.105 1.00 12.81 309 LEU A CA 1
ATOM 5095 C C . LEU B 1 309 ? -22.154 52.200 -27.028 1.00 10.95 309 LEU A C 1
ATOM 5096 O O . LEU B 1 309 ? -22.590 51.202 -27.567 1.00 7.92 309 LEU A O 1
ATOM 5101 N N . ALA B 1 310 ? -21.011 52.200 -26.358 1.00 11.47 310 ALA A N 1
ATOM 5102 C CA . ALA B 1 310 ? -20.250 51.003 -26.200 1.00 11.71 310 ALA A CA 1
ATOM 5103 C C . ALA B 1 310 ? -21.116 49.930 -25.542 1.00 11.43 310 ALA A C 1
ATOM 5104 O O . ALA B 1 310 ? -21.072 48.773 -25.971 1.00 9.23 310 ALA A O 1
ATOM 5106 N N . TRP B 1 311 ? -21.842 50.295 -24.500 1.00 10.39 311 TRP A N 1
ATOM 5107 C CA . TRP B 1 311 ? -22.695 49.365 -23.847 1.00 9.93 311 TRP A CA 1
ATOM 5108 C C . TRP B 1 311 ? -23.919 48.949 -24.641 1.00 10.76 311 TRP A C 1
ATOM 5109 O O . TRP B 1 311 ? -24.391 47.855 -24.416 1.00 8.97 311 TRP A O 1
ATOM 5120 N N . ASP B 1 312 ? -24.515 49.803 -25.461 1.00 10.13 312 ASP A N 1
ATOM 5121 C CA . ASP B 1 312 ? -25.552 49.326 -26.397 1.00 10.84 312 ASP A CA 1
ATOM 5122 C C . ASP B 1 312 ? -24.992 48.215 -27.262 1.00 10.29 312 ASP A C 1
ATOM 5123 O O . ASP B 1 312 ? -25.635 47.179 -27.439 1.00 10.47 312 ASP A O 1
ATOM 5128 N N . VAL B 1 313 ? -23.824 48.444 -27.846 1.00 10.38 313 VAL A N 1
ATOM 5129 C CA . VAL B 1 313 ? -23.229 47.495 -28.784 1.00 10.35 313 VAL A CA 1
ATOM 5130 C C . VAL B 1 313 ? -22.902 46.189 -28.027 1.00 9.92 313 VAL A C 1
ATOM 5131 O O . VAL B 1 313 ? -23.174 45.093 -28.492 1.00 9.69 313 VAL A O 1
ATOM 5135 N N . LEU B 1 314 ? -22.350 46.300 -26.841 1.00 10.24 314 LEU A N 1
ATOM 5136 C CA . LEU B 1 314 ? -21.993 45.110 -26.069 1.00 8.13 314 LEU A CA 1
ATOM 5137 C C . LEU B 1 314 ? -23.250 44.342 -25.599 1.00 9.47 314 LEU A C 1
ATOM 5138 O O . LEU B 1 314 ? -23.294 43.163 -25.701 1.00 10.29 314 LEU A O 1
ATOM 5143 N N . ASP B 1 315 ? -24.276 45.029 -25.128 1.00 10.66 315 ASP A N 1
ATOM 5144 C CA . ASP B 1 315 ? -25.465 44.341 -24.701 1.00 10.42 315 ASP A CA 1
ATOM 5145 C C . ASP B 1 315 ? -26.123 43.663 -25.888 1.00 10.65 315 ASP A C 1
ATOM 5146 O O . ASP B 1 315 ? -26.699 42.565 -25.716 1.00 11.30 315 ASP A O 1
ATOM 5151 N N . GLU B 1 316 ? -26.060 44.259 -27.070 1.00 9.80 316 GLU A N 1
ATOM 5152 C CA . GLU B 1 316 ? -26.632 43.609 -28.248 1.00 10.67 316 GLU A CA 1
ATOM 5153 C C . GLU B 1 316 ? -25.967 42.275 -28.521 1.00 10.24 316 GLU A C 1
ATOM 5154 O O . GLU B 1 316 ? -26.614 41.299 -28.932 1.00 10.46 316 GLU A O 1
ATOM 5160 N N . GLN B 1 317 ? -24.658 42.217 -28.316 1.00 10.71 317 GLN A N 1
ATOM 5161 C CA . GLN B 1 317 ? -23.918 41.016 -28.517 1.00 10.66 317 GLN A CA 1
ATOM 5162 C C . GLN B 1 317 ? -24.410 39.882 -27.629 1.00 11.13 317 GLN A C 1
ATOM 5163 O O . GLN B 1 317 ? -24.249 38.716 -27.957 1.00 10.80 317 GLN A O 1
ATOM 5169 N N . TYR B 1 318 ? -25.024 40.239 -26.511 1.00 11.42 318 TYR A N 1
ATOM 5170 C CA . TYR B 1 318 ? -25.566 39.238 -25.579 1.00 10.75 318 TYR A CA 1
ATOM 5171 C C . TYR B 1 318 ? -27.083 39.256 -25.463 1.00 13.78 318 TYR A C 1
ATOM 5172 O O . TYR B 1 318 ? -27.646 38.861 -24.419 1.00 15.29 318 TYR A O 1
ATOM 5181 N N . ASP B 1 319 ? -27.727 39.659 -26.546 1.00 13.03 319 ASP A N 1
ATOM 5182 C CA . ASP B 1 319 ? -29.193 39.617 -26.616 1.00 16.28 319 ASP A CA 1
ATOM 5183 C C . ASP B 1 319 ? -29.904 40.503 -25.597 1.00 13.46 319 ASP A C 1
ATOM 5184 O O . ASP B 1 319 ? -30.998 40.137 -25.103 1.00 14.92 319 ASP A O 1
ATOM 5189 N N . ASN B 1 320 ? -29.309 41.680 -25.328 1.00 12.76 320 ASN A N 1
ATOM 5190 C CA . ASN B 1 320 ? -29.952 42.729 -24.550 1.00 13.05 320 ASN A CA 1
ATOM 5191 C C . ASN B 1 320 ? -30.388 42.234 -23.189 1.00 14.00 320 ASN A C 1
ATOM 5192 O O . ASN B 1 320 ? -31.569 42.255 -22.809 1.00 14.23 320 ASN A O 1
ATOM 5197 N N . VAL B 1 321 ? -29.373 41.807 -22.427 1.00 10.43 321 VAL A N 1
ATOM 5198 C CA . VAL B 1 321 ? -29.579 41.433 -21.016 1.00 10.41 321 VAL A CA 1
ATOM 5199 C C . VAL B 1 321 ? -30.301 42.531 -20.223 1.00 11.89 321 VAL A C 1
ATOM 5200 O O . VAL B 1 321 ? -31.122 42.185 -19.316 1.00 13.55 321 VAL A O 1
ATOM 5204 N N . ARG B 1 322 ? -29.982 43.793 -20.484 1.00 13.12 322 ARG A N 1
ATOM 5205 C CA . ARG B 1 322 ? -30.504 44.914 -19.667 1.00 14.11 322 ARG A CA 1
ATOM 5206 C C . ARG B 1 322 ? -32.046 45.028 -19.767 1.00 13.83 322 ARG A C 1
ATOM 5207 O O . ARG B 1 322 ? -32.679 45.649 -18.927 1.00 16.02 322 ARG A O 1
ATOM 5215 N N . SER B 1 323 ? -32.600 44.429 -20.818 1.00 13.53 323 SER A N 1
ATOM 5216 C CA . SER B 1 323 ? -34.048 44.392 -21.093 1.00 17.10 323 SER A CA 1
ATOM 5217 C C . SER B 1 323 ? -34.825 43.353 -20.334 1.00 17.35 323 SER A C 1
ATOM 5218 O O . SER B 1 323 ? -36.066 43.381 -20.323 1.00 17.32 323 SER A O 1
ATOM 5221 N N . ARG B 1 324 ? -34.115 42.431 -19.702 1.00 13.88 324 ARG A N 1
ATOM 5222 C CA . ARG B 1 324 ? -34.737 41.302 -19.012 1.00 13.67 324 ARG A CA 1
ATOM 5223 C C . ARG B 1 324 ? -35.462 41.856 -17.796 1.00 15.60 324 ARG A C 1
ATOM 5224 O O . ARG B 1 324 ? -35.032 42.872 -17.184 1.00 16.27 324 ARG A O 1
ATOM 5232 N N . PRO B 1 325 ? -36.578 41.181 -17.450 1.00 18.43 325 PRO A N 1
ATOM 5233 C CA . PRO B 1 325 ? -37.339 41.588 -16.266 1.00 18.12 325 PRO A CA 1
ATOM 5234 C C . PRO B 1 325 ? -36.458 41.717 -15.036 1.00 19.11 325 PRO A C 1
ATOM 5235 O O . PRO B 1 325 ? -35.677 40.785 -14.733 1.00 19.72 325 PRO A O 1
ATOM 5239 N N . ASN B 1 326 ? -36.554 42.884 -14.383 1.00 16.12 326 ASN A N 1
ATOM 5240 C CA . ASN B 1 326 ? -35.910 43.111 -13.084 1.00 17.80 326 ASN A CA 1
ATOM 5241 C C . ASN B 1 326 ? -34.404 43.199 -13.136 1.00 19.48 326 ASN A C 1
ATOM 5242 O O . ASN B 1 326 ? -33.742 43.101 -12.104 1.00 21.22 326 ASN A O 1
ATOM 5247 N N . PHE B 1 327 ? -33.856 43.362 -14.339 1.00 15.15 327 PHE A N 1
ATOM 5248 C CA . PHE B 1 327 ? -32.417 43.630 -14.442 1.00 15.11 327 PHE A CA 1
ATOM 5249 C C . PHE B 1 327 ? -32.082 45.005 -13.908 1.00 14.79 327 PHE A C 1
ATOM 5250 O O . PHE B 1 327 ? -32.688 45.969 -14.339 1.00 16.59 327 PHE A O 1
ATOM 5258 N N . PRO B 1 328 ? -31.132 45.099 -12.954 1.00 14.27 328 PRO A N 1
ATOM 5259 C CA . PRO B 1 328 ? -30.891 46.423 -12.346 1.00 15.36 328 PRO A CA 1
ATOM 5260 C C . PRO B 1 328 ? -30.146 47.399 -13.223 1.00 13.73 328 PRO A C 1
ATOM 5261 O O . PRO B 1 328 ? -29.161 46.972 -13.902 1.00 15.38 328 PRO A O 1
ATOM 5265 N N . THR B 1 329 ? -30.548 48.670 -13.214 1.00 14.95 329 THR A N 1
ATOM 5266 C CA . THR B 1 329 ? -29.744 49.738 -13.799 1.00 14.59 329 THR A CA 1
ATOM 5267 C C . THR B 1 329 ? -28.447 49.924 -12.993 1.00 13.94 329 THR A C 1
ATOM 5268 O O . THR B 1 329 ? -28.328 49.398 -11.860 1.00 12.53 329 THR A O 1
ATOM 5272 N N . ARG B 1 330 ? -27.500 50.671 -13.535 1.00 12.88 330 ARG A N 1
ATOM 5273 C CA . ARG B 1 330 ? -26.314 50.995 -12.753 1.00 13.52 330 ARG A CA 1
ATOM 5274 C C . ARG B 1 330 ? -26.747 51.764 -11.481 1.00 16.22 330 ARG A C 1
ATOM 5275 O O . ARG B 1 330 ? -26.127 51.617 -10.401 1.00 13.64 330 ARG A O 1
ATOM 5283 N N . GLU B 1 331 ? -27.811 52.547 -11.581 1.00 15.03 331 GLU A N 1
ATOM 5284 C CA . GLU B 1 331 ? -28.230 53.403 -10.471 1.00 18.16 331 GLU A CA 1
ATOM 5285 C C . GLU B 1 331 ? -28.808 52.543 -9.357 1.00 17.71 331 GLU A C 1
ATOM 5286 O O . GLU B 1 331 ? -28.611 52.812 -8.177 1.00 19.54 331 GLU A O 1
ATOM 5292 N N . ASP B 1 332 ? -29.593 51.541 -9.729 1.00 16.78 332 ASP A N 1
ATOM 5293 C CA . ASP B 1 332 ? -30.196 50.595 -8.816 1.00 15.93 332 ASP A CA 1
ATOM 5294 C C . ASP B 1 332 ? -29.118 49.844 -8.088 1.00 14.94 332 ASP A C 1
ATOM 5295 O O . ASP B 1 332 ? -29.158 49.682 -6.858 1.00 18.86 332 ASP A O 1
ATOM 5300 N N . TRP B 1 333 ? -28.127 49.397 -8.863 1.00 13.62 333 TRP A N 1
ATOM 5301 C CA . TRP B 1 333 ? -26.985 48.709 -8.263 1.00 12.29 333 TRP A CA 1
ATOM 5302 C C . TRP B 1 333 ? -26.157 49.583 -7.329 1.00 12.07 333 TRP A C 1
ATOM 5303 O O . TRP B 1 333 ? -25.712 49.076 -6.248 1.00 13.57 333 TRP A O 1
ATOM 5314 N N . ALA B 1 334 ? -25.941 50.840 -7.690 1.00 16.62 334 ALA A N 1
ATOM 5315 C CA . ALA B 1 334 ? -25.212 51.797 -6.885 1.00 15.93 334 ALA A CA 1
ATOM 5316 C C . ALA B 1 334 ? -25.887 52.002 -5.530 1.00 16.78 334 ALA A C 1
ATOM 5317 O O . ALA B 1 334 ? -25.223 52.116 -4.522 1.00 16.69 334 ALA A O 1
ATOM 5319 N N . ARG B 1 335 ? -27.206 52.034 -5.511 1.00 17.25 335 ARG A N 1
ATOM 5320 C CA . ARG B 1 335 ? -27.963 52.246 -4.270 1.00 19.29 335 ARG A CA 1
ATOM 5321 C C . ARG B 1 335 ? -27.820 51.015 -3.388 1.00 18.98 335 ARG A C 1
ATOM 5322 O O . ARG B 1 335 ? -27.682 51.105 -2.156 1.00 19.61 335 ARG A O 1
ATOM 5330 N N . ARG B 1 336 ? -27.832 49.828 -4.003 1.00 16.90 336 ARG A N 1
ATOM 5331 C CA . ARG B 1 336 ? -27.553 48.608 -3.262 1.00 14.56 336 ARG A CA 1
ATOM 5332 C C . ARG B 1 336 ? -26.109 48.517 -2.735 1.00 17.27 336 ARG A C 1
ATOM 5333 O O . ARG B 1 336 ? -25.935 48.141 -1.556 1.00 17.35 336 ARG A O 1
ATOM 5341 N N . TYR B 1 337 ? -25.127 48.945 -3.532 1.00 16.02 337 TYR A N 1
ATOM 5342 C CA . TYR B 1 337 ? -23.722 48.936 -3.127 1.00 14.57 337 TYR A CA 1
ATOM 5343 C C . TYR B 1 337 ? -23.055 50.287 -3.197 1.00 14.84 337 TYR A C 1
ATOM 5344 O O . TYR B 1 337 ? -22.297 50.541 -4.096 1.00 19.43 337 TYR A O 1
ATOM 5353 N N . PRO B 1 338 ? -23.330 51.172 -2.196 1.00 17.87 338 PRO A N 1
ATOM 5354 C CA . PRO B 1 338 ? -22.844 52.554 -2.308 1.00 20.76 338 PRO A CA 1
ATOM 5355 C C . PRO B 1 338 ? -21.325 52.677 -2.218 1.00 16.02 338 PRO A C 1
ATOM 5356 O O . PRO B 1 338 ? -20.738 53.663 -2.637 1.00 21.90 338 PRO A O 1
ATOM 5360 N N . LYS B 1 339 ? -20.724 51.600 -1.695 1.00 17.64 339 LYS A N 1
ATOM 5361 C CA . LYS B 1 339 ? -19.219 51.543 -1.606 1.00 17.79 339 LYS A CA 1
ATOM 5362 C C . LYS B 1 339 ? -18.449 51.470 -2.925 1.00 16.03 339 LYS A C 1
ATOM 5363 O O . LYS B 1 339 ? -17.317 51.968 -3.011 1.00 19.55 339 LYS A O 1
ATOM 5369 N N . LEU B 1 340 ? -19.132 50.966 -3.973 1.00 14.12 340 LEU A N 1
ATOM 5370 C CA . LEU B 1 340 ? -18.568 51.078 -5.367 1.00 14.46 340 LEU A CA 1
ATOM 5371 C C . LEU B 1 340 ? -18.190 52.527 -5.760 1.00 17.42 340 LEU A C 1
ATOM 5372 O O . LEU B 1 340 ? -17.075 52.748 -6.156 1.00 17.15 340 LEU A O 1
ATOM 5377 N N . ALA B 1 341 ? -19.134 53.489 -5.658 1.00 17.49 341 ALA A N 1
ATOM 5378 C CA . ALA B 1 341 ? -18.872 54.892 -6.026 1.00 19.37 341 ALA A CA 1
ATOM 5379 C C . ALA B 1 341 ? -17.803 55.488 -5.071 1.00 16.16 341 ALA A C 1
ATOM 5380 O O . ALA B 1 341 ? -16.995 56.308 -5.467 1.00 21.57 341 ALA A O 1
ATOM 5382 N N . GLU B 1 342 ? -17.890 55.052 -3.806 1.00 20.81 342 GLU A N 1
ATOM 5383 C CA A GLU B 1 342 ? -16.960 55.485 -2.756 0.50 18.89 342 GLU A CA 1
ATOM 5384 C CA B GLU B 1 342 ? -16.959 55.487 -2.761 0.50 18.94 342 GLU A CA 1
ATOM 5385 C C . GLU B 1 342 ? -15.520 55.110 -3.108 1.00 21.15 342 GLU A C 1
ATOM 5386 O O . GLU B 1 342 ? -14.599 55.934 -2.999 1.00 21.17 342 GLU A O 1
ATOM 5397 N N . ALA B 1 343 ? -15.356 53.857 -3.546 1.00 17.62 343 ALA A N 1
ATOM 5398 C CA . ALA B 1 343 ? -14.087 53.410 -4.098 1.00 16.94 343 ALA A CA 1
ATOM 5399 C C . ALA B 1 343 ? -13.591 54.204 -5.362 1.00 15.61 343 ALA A C 1
ATOM 5400 O O . ALA B 1 343 ? -12.407 54.607 -5.457 1.00 18.90 343 ALA A O 1
ATOM 5402 N N . GLU B 1 344 ? -14.492 54.412 -6.337 1.00 16.46 344 GLU A N 1
ATOM 5403 C CA . GLU B 1 344 ? -14.170 55.268 -7.488 1.00 18.01 344 GLU A CA 1
ATOM 5404 C C . GLU B 1 344 ? -13.722 56.691 -7.038 1.00 18.83 344 GLU A C 1
ATOM 5405 O O . GLU B 1 344 ? -12.715 57.212 -7.510 1.00 19.48 344 GLU A O 1
ATOM 5411 N N . LYS B 1 345 ? -14.466 57.269 -6.081 1.00 19.25 345 LYS A N 1
ATOM 5412 C CA . LYS B 1 345 ? -14.173 58.626 -5.590 1.00 22.94 345 LYS A CA 1
ATOM 5413 C C . LYS B 1 345 ? -12.787 58.745 -4.961 1.00 19.55 345 LYS A C 1
ATOM 5414 O O . LYS B 1 345 ? -12.040 59.717 -5.184 1.00 25.37 345 LYS A O 1
ATOM 5420 N N . ARG B 1 346 ? -12.479 57.731 -4.153 1.00 20.42 346 ARG A N 1
ATOM 5421 C CA . ARG B 1 346 ? -11.170 57.618 -3.523 1.00 23.10 346 ARG A CA 1
ATOM 5422 C C . ARG B 1 346 ? -10.059 57.624 -4.542 1.00 18.20 346 ARG A C 1
ATOM 5423 O O . ARG B 1 346 ? -9.024 58.285 -4.346 1.00 25.65 346 ARG A O 1
ATOM 5431 N N . GLU B 1 347 ? -10.247 56.833 -5.603 1.00 22.26 347 GLU A N 1
ATOM 5432 C CA . GLU B 1 347 ? -9.231 56.783 -6.639 1.00 22.22 347 GLU A CA 1
ATOM 5433 C C . GLU B 1 347 ? -9.162 58.116 -7.412 1.00 23.74 347 GLU A C 1
ATOM 5434 O O . GLU B 1 347 ? -8.071 58.611 -7.719 1.00 27.48 347 GLU A O 1
ATOM 5440 N N . LEU B 1 348 ? -10.337 58.697 -7.712 1.00 20.90 348 LEU A N 1
ATOM 5441 C CA . LEU B 1 348 ? -10.404 59.967 -8.430 1.00 27.32 348 LEU A CA 1
ATOM 5442 C C . LEU B 1 348 ? -9.672 61.057 -7.644 1.00 28.08 348 LEU A C 1
ATOM 5443 O O . LEU B 1 348 ? -8.958 61.877 -8.229 1.00 32.11 348 LEU A O 1
ATOM 5448 N N . LYS B 1 349 ? -9.796 60.979 -6.319 1.00 23.22 349 LYS A N 1
ATOM 5449 C CA . LYS B 1 349 ? -9.156 61.939 -5.404 1.00 30.37 349 LYS A CA 1
ATOM 5450 C C . LYS B 1 349 ? -7.638 61.964 -5.497 1.00 36.45 349 LYS A C 1
ATOM 5451 O O . LYS B 1 349 ? -7.039 63.019 -5.290 1.00 38.06 349 LYS A O 1
ATOM 5457 N N . GLN B 1 350 ? -7.048 60.820 -5.848 1.00 37.18 350 GLN A N 1
ATOM 5458 C CA . GLN B 1 350 ? -5.602 60.719 -6.137 1.00 39.01 350 GLN A CA 1
ATOM 5459 C C . GLN B 1 350 ? -5.091 61.456 -7.381 1.00 39.59 350 GLN A C 1
ATOM 5460 O O . GLN B 1 350 ? -3.915 61.817 -7.435 1.00 52.62 350 GLN A O 1
ATOM 5466 N N . LEU B 1 351 ? -5.930 61.645 -8.393 1.00 36.78 351 LEU A N 1
ATOM 5467 C CA . LEU B 1 351 ? -5.456 62.295 -9.621 1.00 42.90 351 LEU A CA 1
ATOM 5468 C C . LEU B 1 351 ? -5.247 63.807 -9.476 1.00 51.70 351 LEU A C 1
ATOM 5469 O O . LEU B 1 351 ? -5.847 64.454 -8.609 1.00 57.46 351 LEU A O 1
#

B-factor: mean 17.84, std 11.09, range [3.32, 92.07]

Organism: Streptomyces clavuligerus (NCBI:txid1901)

Sequence (684 aa):
SRLAEAAHSSFARHETFAPRFGWLHKAYMQVQSNPEAFLADDAPVQLGVGKNMVYAMRYWSRAFKLTREHYGDDTNSRAMLSYPTWEARWLLDEDDGADPYLEELGSLWLLHWWLLSSRPGTKSWAPSWYVAFHLAPFSRFTLADLTQVIVRHVNLSFPEGPVEASIAKDVDCITKMYVPAQRLRGEDLLSCPFRELGLMEQVGGSSEWEFTSGSRPSLPARIIAYACLDYAARTTRNAGSISLARLANEPGAPGRAFRIREADIAAALEKVAASHQELQLVEAVGQRSLTFTSGPFDLAWDVLDEQYDDNVRSRPNFPTREDWARRYPKLAEAEKRELKQLDSRLAEAAHSSFARHETFAPRFGWLHKAYMQVQSNPEAFLADDAPVQLGVGKNMVYAMRYWSRAFKLTREHYGDDTNSRAMLSYPTWEARWLLDEDGADPYLEELGSLWLLHWWLLSSRPGTKSWAPSWYVAFHLAPFSRFTLADLTQVIVRHVNLSFPEGPVEASIAKDVDCITKMYVPAQRLRGGEDLLSCPFRELGLMEQVGQRGSSEWEFTSGSRPSLPARIIAYACLDYAARTTRNAGSISLARLANEPGAPGRAFRIREADIAAALEKVAASHQELQLVEAVGQRSLTFTSGPFDLAWDVLDEQYDNVRSRPNFPTREDWARRYPKLAEEAEKRELKQL

Nearest PDB structures (foldseek):
  6lb9-assembly1_B  TM=9.928E-01  e=4.795E-56  Streptomyces clavuligerus
  6juf-assembly1_B  TM=9.916E-01  e=9.217E-56  Streptomyces clavuligerus
  3cuq-assembly1_C  TM=4.318E-01  e=4.574E-02  Homo sapiens
  3htu-assembly2_C  TM=6.888E-01  e=4.617E-01  Homo sapiens
  8q87-assembly1_Aj  TM=5.485E-01  e=1.262E+00  Gallus gallus

Solvent-accessible surface area: 28496 Å² total; per-residue (Å²): 96,134,0,23,131,8,1,38,54,11,36,17,128,1,62,53,47,14,1,19,23,0,1,4,20,39,0,6,89,53,2,54,103,55,44,70,3,14,69,40,152,74,2,38,126,103,1,51,22,38,132,75,52,8,97,0,1,33,6,1,3,16,0,0,24,4,5,37,23,20,89,5,81,91,125,45,95,148,40,53,7,3,21,0,11,13,25,0,19,0,0,2,18,146,49,5,18,6,18,26,6,25,45,0,1,0,0,1,0,0,0,1,10,0,2,9,10,69,78,1,17,38,0,63,1,0,0,2,12,0,4,7,2,13,23,85,148,52,121,9,37,42,76,70,2,12,111,27,0,25,157,27,0,92,140,18,19,137,135,16,42,94,119,58,25,0,37,84,2,0,69,0,0,6,69,0,0,0,34,0,41,81,24,111,82,57,128,35,56,18,1,26,0,20,14,0,14,0,3,51,42,15,108,64,60,63,53,13,62,9,35,62,51,78,25,30,2,11,4,27,34,0,11,1,4,0,0,0,6,17,4,18,40,117,41,204,86,58,33,67,5,28,0,36,97,0,11,83,53,45,2,0,0,3,92,0,0,56,15,152,47,69,57,0,5,45,5,3,110,138,5,17,94,75,22,147,60,6,103,40,52,122,76,163,60,69,78,24,0,30,4,90,56,16,0,54,101,10,0,6,57,0,0,1,78,18,11,120,57,0,89,95,77,110,147,20,6,69,79,111,48,2,42,170,129,24,86,53,23,34,88,7,54,120,106,24,77,177,136,135,84,52,111,0,23,122,9,1,34,47,6,20,15,110,1,92,39,38,12,1,15,21,0,1,2,18,35,0,6,99,54,2,54,101,51,44,92,2,12,73,35,142,85,3,24,130,96,0,50,17,30,161,92,45,16,71,0,1,22,3,0,2,14,0,0,23,4,6,31,12,24,75,13,123,77,152,99,48,195,39,57,20,2,18,0,12,13,29,0,21,0,0,1,18,152,51,5,18,9,20,27,7,28,46,0,1,0,0,0,0,0,0,2,10,0,3,9,10,55,69,1,26,45,0,54,1,0,0,2,14,0,0,0,1,12,2,111,60,52,120,4,34,46,69,66,0,11,97,18,0,29,132,3,6,106,82,11,27,143,163,23,37,104,101,55,22,2,39,93,2,0,62,0,0,6,62,0,0,0,36,1,35,89,14,167,22,113,66,77,14,47,18,1,28,0,20,14,1,18,0,2,47,34,30,65,68,90,67,66,67,44,23,54,8,34,68,50,82,25,32,2,11,9,19,83,0,12,0,5,0,0,0,3,20,5,16,38,119,44,212,102,59,30,64,6,14,3,43,101,0,11,95,52,42,1,0,0,4,61,0,0,31,13,150,76,75,53,0,14,61,7,2,82,149,6,18,95,96,16,155,59,5,98,34,58,120,69,125,71,78,75,14,0,35,3,94,53,18,0,60,103,6,0,8,47,0,0,2,50,10,11,121,60,0,91,93,79,114,146,18,8,70,87,112,48,1,42,171,138,22,78,44,24,41,75,0,67,115,81,10,76,179,145,135

Radius of gyration: 26.4 Å; Cα contacts (8 Å, |Δi|>4): 1241; chains: 2; bounding box: 64×75×60 Å

Foldseek 3Di:
DVLLQFEDPAFCQLVLAADDLLLLQLVLVPCAPPQCLLVDPVNCVSSVHDNSNSRNSQLLCVLLQQWFWWFDDVVRPGDTTIHGALVNLQDQDPLHQDNRCPALQVLLSSLLSNLAGAQLRHHHQSLLLCLLFNDDFQKFFLVRSLVSSQVVQQVRPPVGDDSVRSSSSSSNVCLQAEDPCLPVVVVDDDHSNVVQNQKYADVVCGMIGGDADDGPRHALLSLLLQQLVVVLRVDFWWDKAWLVCQLHHRSHCNSSSVYHSVNSVVSQCVLCVVPVQWDWDADVHTTMITGHTRSNVVSVVSVCVVRVNSCVDPPSDDSVSSCVVPVVSVVSSVVSNVVD/DAVLQQFEDQAFCQLVLDADDLLLLQLVLVQQQPFQCLLPDPCNCVSSVHDPSRSRNSVLLCVLLVQWFWDDDPDVPDPDTTIHGALVNVQDQDPLHQDNRPPALQVLLSSLLSNSDGFQLRHGNQSLLLCQLFPPPFFKDFLVRSLVSSVVNCVVHPVVHDDSVRSSSSSSSVCLQAEDPVPDDWCVGRDDHSNNVQNQKYAPPPDPPGMMGGDADDGPRHALLSLLLQQLVQVLRPDFWWDKDFLCCQLHHRSHCNSSSVYHSVNSVVSQVVLCVVPVQWDWQQDVNTIIITGHTGSNVVSVVSVCVVRVNSCPDPPSDDSVRSCVVPVVVVVSSVVSNVVD